Protein AF-0000000065853871 (afdb_homodimer)

Nearest PDB structures (foldseek):
  6zpa-assembly1_A  TM=8.291E-01  e=4.989E-08  Cyanophage S-2L
  2par-assembly1_B  TM=6.987E-01  e=1.591E-05  Escherichia coli K-12
  2pau-assembly1_A  TM=6.782E-01  e=1.018E-04  Escherichia coli K-12
  2paq-assembly1_B  TM=5.834E-01  e=3.153E-05  Escherichia coli K-12
  2paq-assembly1_A  TM=6.052E-01  e=1.365E-04  Escherichia coli K-12

Foldseek 3Di:
DQPADPVLQVLQQVQWPPPPFDWQDTDGNQNLLQQLLVQLLVLLCLLPVDDPVDPVSVVLSVLLNVCSNCVCSLCSVVGHDDPVCCVVCCVPDVVCVSSVVNSPCPNVPRDDPDSVVSSVLSSLLSLLLRLLVIGDDDVSVVVSVVSVVVSVVCCVPPNVSSVVSSVVSSCQSNVPVPPDPPPVVVPCDPPVVD/DLPADPVLQVLQQVQWPPPPFDWQDTDGNQNLLQQLLVQLLVLLCLLPVDDPVDPVSVVLSVLLNVCSNLVCSLCSVVGHDDPVVCVVCCVPCVVCVSSVVNSPCPNVPRDPPPSVVSSVLSSLLSLLLRLLVIGDDDVSVVVSVVSVVVSVVCCVPPNVSSVVSSVVSSCQSNVPVPPDPPPCVVDPPDDPVD

Solvent-accessible surface area (backbone atoms only — not comparable to full-atom values): 20911 Å² total; per-residue (Å²): 120,69,78,62,48,72,54,53,56,57,41,24,62,67,34,52,49,60,86,87,42,51,46,80,59,87,43,25,48,24,33,49,22,32,51,19,20,55,44,20,44,51,47,49,29,62,66,69,68,45,46,88,85,37,68,73,41,40,53,52,41,9,52,38,27,48,48,25,57,46,69,60,53,33,31,56,79,70,41,68,71,50,67,65,56,45,54,66,55,58,51,50,66,60,58,53,36,43,38,44,59,53,31,31,67,54,66,76,62,40,66,82,50,72,55,48,51,40,37,50,52,19,44,48,52,45,52,44,49,48,34,70,76,29,37,42,62,68,66,20,49,52,50,37,51,52,48,52,50,50,47,52,49,43,26,68,74,75,33,55,92,45,38,66,47,52,51,51,51,47,50,58,60,66,38,82,76,56,71,64,80,50,73,70,72,62,59,84,61,62,69,73,77,99,121,71,79,63,48,74,56,54,57,56,41,23,61,66,36,54,48,60,85,88,44,51,47,80,61,88,42,27,47,23,34,49,20,34,51,20,21,54,44,20,45,51,46,49,28,63,66,70,68,46,46,87,86,36,69,72,40,40,52,50,42,8,53,39,27,48,48,26,56,45,70,61,53,31,30,56,78,69,41,68,71,50,67,66,57,47,57,66,56,61,39,55,63,61,51,44,39,43,38,44,60,54,30,31,68,52,65,75,63,39,66,82,47,72,55,48,52,40,37,50,53,19,44,47,51,45,53,43,49,48,34,70,74,29,38,41,64,68,66,21,49,51,49,38,52,53,48,50,51,50,48,51,49,44,26,68,74,75,35,57,90,47,37,67,47,51,52,52,52,46,50,57,62,65,36,82,78,56,73,66,83,50,72,69,71,66,58,81,68,70,64,66,91,102

Structure (mmCIF, N/CA/C/O backbone):
data_AF-0000000065853871-model_v1
#
loop_
_entity.id
_entity.type
_entity.pdbx_description
1 polymer 'dATP triphosphohydrolase'
#
loop_
_atom_site.group_PDB
_atom_site.id
_atom_site.type_symbol
_atom_site.label_atom_id
_atom_site.label_alt_id
_atom_site.label_comp_id
_atom_site.label_asym_id
_atom_site.label_entity_id
_atom_site.label_seq_id
_atom_site.pdbx_PDB_ins_code
_atom_site.Cartn_x
_atom_site.Cartn_y
_atom_site.Cartn_z
_atom_site.occupancy
_atom_site.B_iso_or_equiv
_atom_site.auth_seq_id
_atom_site.auth_comp_id
_atom_site.auth_asym_id
_atom_site.auth_atom_id
_atom_site.pdbx_PDB_model_num
ATOM 1 N N . MET A 1 1 ? 14.906 -11.398 12.242 1 33.56 1 MET A N 1
ATOM 2 C CA . MET A 1 1 ? 13.984 -12.117 11.375 1 33.56 1 MET A CA 1
ATOM 3 C C . MET A 1 1 ? 12.57 -11.57 11.516 1 33.56 1 MET A C 1
ATOM 5 O O . MET A 1 1 ? 12.125 -11.258 12.617 1 33.56 1 MET A O 1
ATOM 9 N N . MET A 1 2 ? 12.07 -11.039 10.508 1 45.94 2 MET A N 1
ATOM 10 C CA . MET A 1 2 ? 10.719 -10.492 10.625 1 45.94 2 MET A CA 1
ATOM 11 C C . MET A 1 2 ? 9.75 -11.531 11.18 1 45.94 2 MET A C 1
ATOM 13 O O . MET A 1 2 ? 9.695 -12.656 10.68 1 45.94 2 MET A O 1
ATOM 17 N N . THR A 1 3 ? 9.406 -11.391 12.414 1 58.16 3 THR A N 1
ATOM 18 C CA . THR A 1 3 ? 8.57 -12.32 13.164 1 58.16 3 THR A CA 1
ATOM 19 C C . THR A 1 3 ? 7.191 -12.453 12.523 1 58.16 3 THR A C 1
ATOM 21 O O . THR A 1 3 ? 6.504 -13.461 12.703 1 58.16 3 THR A O 1
ATOM 24 N N . MET A 1 4 ? 6.953 -11.555 11.625 1 72.31 4 MET A N 1
ATOM 25 C CA . MET A 1 4 ? 5.613 -11.641 11.055 1 72.31 4 MET A CA 1
ATOM 26 C C . MET A 1 4 ? 5.617 -12.492 9.789 1 72.31 4 MET A C 1
ATOM 28 O O . MET A 1 4 ? 6.461 -12.305 8.906 1 72.31 4 MET A O 1
ATOM 32 N N . THR A 1 5 ? 4.766 -13.461 9.797 1 80.06 5 THR A N 1
ATOM 33 C CA . THR A 1 5 ? 4.625 -14.281 8.602 1 80.06 5 THR A CA 1
ATOM 34 C C . THR A 1 5 ? 3.912 -13.516 7.492 1 80.06 5 THR A C 1
ATOM 36 O O . THR A 1 5 ? 3.242 -12.516 7.758 1 80.06 5 THR A O 1
ATOM 39 N N . PRO A 1 6 ? 4.113 -13.953 6.262 1 86.75 6 PRO A N 1
ATOM 40 C CA . PRO A 1 6 ? 3.371 -13.328 5.1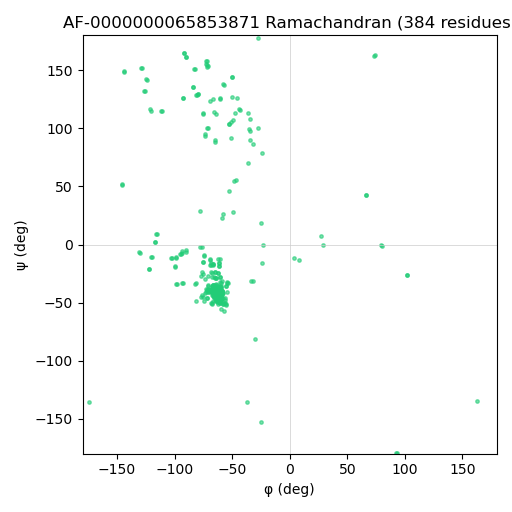64 1 86.75 6 PRO A CA 1
ATOM 41 C C . PRO A 1 6 ? 1.862 -13.336 5.395 1 86.75 6 PRO A C 1
ATOM 43 O O . PRO A 1 6 ? 1.181 -12.359 5.059 1 86.75 6 PRO A O 1
ATOM 46 N N . ARG A 1 7 ? 1.39 -14.289 6.023 1 84.31 7 ARG A N 1
ATOM 47 C CA . ARG A 1 7 ? -0.044 -14.359 6.281 1 84.31 7 ARG A CA 1
ATOM 48 C C . ARG A 1 7 ? -0.467 -13.312 7.309 1 84.31 7 ARG A C 1
ATOM 50 O O . ARG A 1 7 ? -1.535 -12.711 7.184 1 84.31 7 ARG A O 1
ATOM 57 N N . ASP A 1 8 ? 0.344 -13.172 8.281 1 83.56 8 ASP A N 1
ATOM 58 C CA . ASP A 1 8 ? 0.065 -12.125 9.258 1 83.56 8 ASP A CA 1
ATOM 59 C C . ASP A 1 8 ? 0.01 -10.758 8.594 1 83.56 8 ASP A C 1
ATOM 61 O O . ASP A 1 8 ? -0.889 -9.961 8.867 1 83.56 8 ASP A O 1
ATOM 65 N N . LEU A 1 9 ? 0.886 -10.555 7.699 1 86.25 9 LEU A N 1
ATOM 66 C CA . LEU A 1 9 ? 0.986 -9.266 7.035 1 86.25 9 LEU A CA 1
ATOM 67 C C . LEU A 1 9 ? -0.244 -9 6.176 1 86.25 9 LEU A C 1
ATOM 69 O O . LEU A 1 9 ? -0.726 -7.863 6.105 1 86.25 9 LEU A O 1
ATOM 73 N N . MET A 1 10 ? -0.749 -10.062 5.602 1 91.31 10 MET A N 1
ATOM 74 C CA . MET A 1 10 ? -1.898 -9.891 4.719 1 91.31 10 MET A CA 1
ATOM 75 C C . MET A 1 10 ? -3.129 -9.445 5.5 1 91.31 10 MET A C 1
ATOM 77 O O . MET A 1 10 ? -4.07 -8.898 4.93 1 91.31 10 MET A O 1
ATOM 81 N N . ARG A 1 11 ? -3.107 -9.617 6.793 1 88.81 11 ARG A N 1
ATOM 82 C CA . ARG A 1 11 ? -4.238 -9.219 7.625 1 88.81 11 ARG A CA 1
ATOM 83 C C . ARG A 1 11 ? -4.387 -7.703 7.664 1 88.81 11 ARG A C 1
ATOM 85 O O . ARG A 1 11 ? -5.438 -7.188 8.039 1 88.81 11 ARG A O 1
ATOM 92 N N . ALA A 1 12 ? -3.342 -6.984 7.293 1 91.25 12 ALA A N 1
ATOM 93 C CA . ALA A 1 12 ? -3.402 -5.527 7.258 1 91.25 12 ALA A CA 1
ATOM 94 C C . ALA A 1 12 ? -4.461 -5.047 6.27 1 91.25 12 ALA A C 1
ATOM 96 O O . ALA A 1 12 ? -4.914 -3.902 6.344 1 91.25 12 ALA A O 1
ATOM 97 N N . GLN A 1 13 ? -4.848 -5.938 5.363 1 93.56 13 GLN A N 1
ATOM 98 C CA . GLN A 1 13 ? -5.883 -5.602 4.395 1 93.56 13 GLN A CA 1
ATOM 99 C C . GLN A 1 13 ? -7.266 -5.598 5.043 1 93.56 13 GLN A C 1
ATOM 101 O O . GLN A 1 13 ? -8.227 -5.074 4.473 1 93.56 13 GLN A O 1
ATOM 106 N N . TYR A 1 14 ? -7.309 -6.09 6.305 1 90.88 14 TYR A N 1
ATOM 107 C CA . TYR A 1 14 ? -8.609 -6.266 6.938 1 90.88 14 TYR A CA 1
ATOM 108 C C . TYR A 1 14 ? -8.711 -5.438 8.211 1 90.88 14 TYR A C 1
ATOM 110 O O . TYR A 1 14 ? -9.789 -5.312 8.797 1 90.88 14 TYR A O 1
ATOM 118 N N . VAL A 1 15 ? -7.617 -4.918 8.625 1 90.69 15 VAL A N 1
ATOM 119 C CA . VAL A 1 15 ? -7.66 -4.082 9.82 1 90.69 15 VAL A CA 1
ATOM 120 C C . VAL A 1 15 ? -8.266 -2.721 9.477 1 90.69 15 VAL A C 1
ATOM 122 O O . VAL A 1 15 ? -7.648 -1.924 8.766 1 90.69 15 VAL A O 1
ATOM 125 N N . THR A 1 16 ? -9.438 -2.465 10.031 1 91.62 16 THR A N 1
ATOM 126 C CA . THR A 1 16 ? -10.18 -1.247 9.719 1 91.62 16 THR A CA 1
ATOM 127 C C . THR A 1 16 ? -9.703 -0.086 10.586 1 91.62 16 THR A C 1
ATOM 129 O O . THR A 1 16 ? -9.523 -0.244 11.797 1 91.62 16 THR A O 1
ATOM 132 N N . ARG A 1 17 ? -9.531 1.021 9.969 1 91.94 17 ARG A N 1
ATOM 133 C CA . ARG A 1 17 ? -9.172 2.252 10.664 1 91.94 17 ARG A CA 1
ATOM 134 C C . ARG A 1 17 ? -10.414 3.049 11.047 1 91.94 17 ARG A C 1
ATOM 136 O O . ARG A 1 17 ? -11.508 2.766 10.562 1 91.94 17 ARG A O 1
ATOM 143 N N . TRP A 1 18 ? -10.25 3.994 11.93 1 90.44 18 TRP A N 1
ATOM 144 C CA . TRP A 1 18 ? -11.289 4.949 12.305 1 90.44 18 TRP A CA 1
ATOM 145 C C . TRP A 1 18 ? -12.445 4.254 13.008 1 90.44 18 TRP A C 1
ATOM 147 O O . TRP A 1 18 ? -13.609 4.492 12.695 1 90.44 18 TRP A O 1
ATOM 157 N N . GLN A 1 19 ? -12.227 3.371 13.875 1 84.12 19 GLN A N 1
ATOM 158 C CA . GLN A 1 19 ? -13.242 2.543 14.516 1 84.12 19 GLN A CA 1
ATOM 159 C C . GLN A 1 19 ? -14.227 3.396 15.305 1 84.12 19 GLN A C 1
ATOM 161 O O . GLN A 1 19 ? -15.391 3.02 15.469 1 84.12 19 GLN A O 1
ATOM 166 N N . ILE A 1 20 ? -13.797 4.594 15.734 1 84.5 20 ILE A N 1
ATOM 167 C CA . ILE A 1 20 ? -14.688 5.375 16.594 1 84.5 20 ILE A CA 1
ATOM 168 C C . ILE A 1 20 ? -15.062 6.68 15.883 1 84.5 20 ILE A C 1
ATOM 170 O O . ILE A 1 20 ? -15.594 7.598 16.516 1 84.5 20 ILE A O 1
ATOM 174 N N . VAL A 1 21 ? -14.633 6.883 14.742 1 90.88 21 VAL A N 1
ATOM 175 C CA . VAL A 1 21 ? -14.969 8.062 13.945 1 90.88 21 VAL A CA 1
ATOM 176 C C . VAL A 1 21 ? -15.828 7.648 12.758 1 90.88 21 VAL A C 1
ATOM 178 O O . VAL A 1 21 ? -15.383 6.891 11.891 1 90.88 21 VAL A O 1
ATOM 181 N N . PRO A 1 22 ? -17.047 8.102 12.727 1 92.5 22 PRO A N 1
ATOM 182 C CA . PRO A 1 22 ? -17.922 7.711 11.617 1 92.5 22 PRO A CA 1
ATOM 183 C C . PRO A 1 22 ? -17.391 8.156 10.258 1 92.5 22 PRO A C 1
ATOM 185 O O . PRO A 1 22 ? -17.062 9.336 10.078 1 92.5 22 PRO A O 1
ATOM 188 N N . THR A 1 23 ? -17.25 7.227 9.344 1 94.5 23 THR A N 1
ATOM 189 C CA . THR A 1 23 ? -16.859 7.5 7.965 1 94.5 23 THR A CA 1
ATOM 190 C C . THR A 1 23 ? -17.828 6.859 6.984 1 94.5 23 THR A C 1
ATOM 192 O O . THR A 1 23 ? -18.516 5.887 7.32 1 94.5 23 THR A O 1
ATOM 195 N N . THR A 1 24 ? -17.969 7.402 5.875 1 94.75 24 THR A N 1
ATOM 196 C CA . THR A 1 24 ? -18.906 6.902 4.871 1 94.75 24 THR A CA 1
ATOM 197 C C . THR A 1 24 ? -18.359 5.648 4.195 1 94.75 24 THR A C 1
ATOM 199 O O . THR A 1 24 ? -19.094 4.926 3.52 1 94.75 24 THR A O 1
ATOM 202 N N . ARG A 1 25 ? -17.047 5.391 4.367 1 92.31 25 ARG A N 1
ATOM 203 C CA . ARG A 1 25 ? -16.375 4.203 3.857 1 92.31 25 ARG A CA 1
ATOM 204 C C . ARG A 1 25 ? -15.305 3.721 4.836 1 92.31 25 ARG A C 1
ATOM 206 O O . ARG A 1 25 ? -14.711 4.52 5.562 1 92.31 25 ARG A O 1
ATOM 213 N N . SER A 1 26 ? -15.141 2.441 4.785 1 91.31 26 SER A N 1
ATOM 214 C CA . SER A 1 26 ? -14.078 1.896 5.625 1 91.31 26 SER A CA 1
ATOM 215 C C . SER A 1 26 ? -12.719 2.014 4.941 1 91.31 26 SER A C 1
ATOM 217 O O . SER A 1 26 ? -12.633 2.029 3.713 1 91.31 26 SER A O 1
ATOM 219 N N . GLN A 1 27 ? -11.719 2.129 5.719 1 95.06 27 GLN A N 1
ATOM 220 C CA . GLN A 1 27 ? -10.336 2.119 5.254 1 95.06 27 GLN A CA 1
ATOM 221 C C . GLN A 1 27 ? -9.516 1.065 5.996 1 95.06 27 GLN A C 1
ATOM 223 O O . GLN A 1 27 ? -9.578 0.971 7.223 1 95.06 27 GLN A O 1
ATOM 228 N N . SER A 1 28 ? -8.781 0.303 5.211 1 95.38 28 SER A N 1
ATOM 229 C CA . SER A 1 28 ? -7.898 -0.672 5.844 1 95.38 28 SER A CA 1
ATOM 230 C C . SER A 1 28 ? -6.52 -0.079 6.109 1 95.38 28 SER A C 1
ATOM 232 O O . SER A 1 28 ? -6.133 0.916 5.492 1 95.38 28 SER A O 1
ATOM 234 N N . VAL A 1 29 ? -5.766 -0.735 7.016 1 94.31 29 VAL A N 1
ATOM 235 C CA . VAL A 1 29 ? -4.391 -0.344 7.305 1 94.31 29 VAL A CA 1
ATOM 236 C C . VAL A 1 29 ? -3.547 -0.446 6.035 1 94.31 29 VAL A C 1
ATOM 238 O O . VAL A 1 29 ? -2.689 0.403 5.785 1 94.31 29 VAL A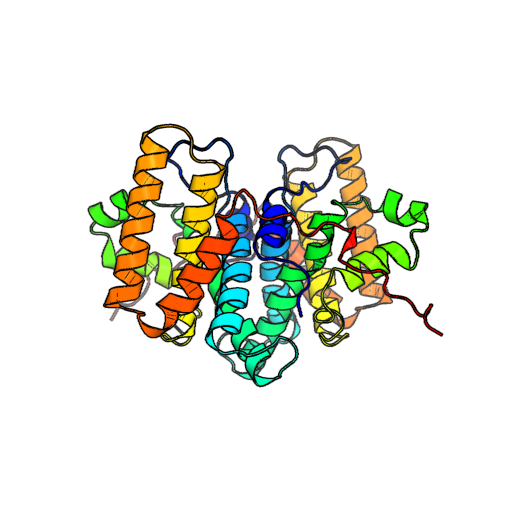 O 1
ATOM 241 N N . ALA A 1 30 ? -3.801 -1.423 5.234 1 96.38 30 ALA A N 1
ATOM 242 C CA . ALA A 1 30 ? -3.07 -1.593 3.979 1 96.38 30 ALA A CA 1
ATOM 243 C C . ALA A 1 30 ? -3.309 -0.413 3.041 1 96.38 30 ALA A C 1
ATOM 245 O O . ALA A 1 30 ? -2.359 0.154 2.494 1 96.38 30 ALA A O 1
ATOM 246 N N . GLN A 1 31 ? -4.559 -0.074 2.879 1 96.56 31 GLN A N 1
ATOM 247 C CA . GLN A 1 31 ? -4.934 1.05 2.027 1 96.56 31 GLN A CA 1
ATOM 248 C C . GLN A 1 31 ? -4.301 2.348 2.52 1 96.56 31 GLN A C 1
ATOM 250 O O . GLN A 1 31 ? -3.732 3.105 1.731 1 96.56 31 GLN A O 1
ATOM 255 N N . HIS A 1 32 ? -4.348 2.553 3.758 1 96.5 32 HIS A N 1
ATOM 256 C CA . HIS A 1 32 ? -3.756 3.725 4.395 1 96.5 32 HIS A CA 1
ATOM 257 C C . HIS A 1 32 ? -2.246 3.768 4.172 1 96.5 32 HIS A C 1
ATOM 259 O O . HIS A 1 32 ? -1.7 4.805 3.793 1 96.5 32 HIS A O 1
ATOM 265 N N . SER A 1 33 ? -1.643 2.658 4.414 1 96.25 33 SER A N 1
ATOM 266 C CA . SER A 1 33 ? -0.188 2.59 4.312 1 96.25 33 SER A CA 1
ATOM 267 C C . SER A 1 33 ? 0.276 2.812 2.875 1 96.25 33 SER A C 1
ATOM 269 O O . SER A 1 33 ? 1.336 3.398 2.645 1 96.25 33 SER A O 1
ATOM 271 N N . TRP A 1 34 ? -0.466 2.352 1.895 1 97.81 34 TRP A N 1
ATOM 272 C CA . TRP A 1 34 ? -0.163 2.641 0.497 1 97.81 34 TRP A CA 1
ATOM 273 C C . TRP A 1 34 ? -0.204 4.141 0.23 1 97.81 34 TRP A C 1
ATOM 275 O O . TRP A 1 34 ? 0.726 4.699 -0.358 1 97.81 34 TRP A O 1
ATOM 285 N N . ALA A 1 35 ? -1.265 4.734 0.649 1 97.75 35 ALA A N 1
ATOM 286 C CA . ALA A 1 35 ? -1.456 6.164 0.422 1 97.75 35 ALA A CA 1
ATOM 287 C C . ALA A 1 35 ? -0.355 6.98 1.094 1 97.75 35 ALA A C 1
ATOM 289 O O . ALA A 1 35 ? 0.178 7.922 0.502 1 97.75 35 ALA A O 1
ATOM 290 N N . VAL A 1 36 ? -0.01 6.535 2.301 1 97.44 36 VAL A N 1
ATOM 291 C CA . VAL A 1 36 ? 1.055 7.219 3.029 1 97.44 36 VAL A CA 1
ATOM 292 C C . VAL A 1 36 ? 2.367 7.102 2.256 1 97.44 36 VAL A C 1
ATOM 294 O O . VAL A 1 36 ? 3.117 8.07 2.145 1 97.44 36 VAL A O 1
ATOM 297 N N . ALA A 1 37 ? 2.625 5.938 1.731 1 96.5 37 ALA A N 1
ATOM 298 C CA . ALA A 1 37 ? 3.85 5.734 0.96 1 96.5 37 ALA A CA 1
ATOM 299 C C . ALA A 1 37 ? 3.895 6.66 -0.251 1 96.5 37 ALA A C 1
ATOM 301 O O . ALA A 1 37 ? 4.914 7.305 -0.51 1 96.5 37 ALA A O 1
ATOM 302 N N . MET A 1 38 ? 2.826 6.797 -0.933 1 95 38 MET A N 1
ATOM 303 C CA . MET A 1 38 ? 2.748 7.629 -2.131 1 95 38 MET A CA 1
ATOM 304 C C . MET A 1 38 ? 2.924 9.102 -1.779 1 95 38 MET A C 1
ATOM 306 O O . MET A 1 38 ? 3.684 9.812 -2.438 1 95 38 MET A O 1
ATOM 310 N N . LEU A 1 39 ? 2.283 9.508 -0.767 1 96.94 39 LEU A N 1
ATOM 311 C CA . LEU A 1 39 ? 2.369 10.906 -0.354 1 96.94 39 LEU A CA 1
ATOM 312 C C . LEU A 1 39 ? 3.762 11.234 0.178 1 96.94 39 LEU A C 1
ATOM 314 O O . LEU A 1 39 ? 4.289 12.32 -0.071 1 96.94 39 LEU A O 1
ATOM 318 N N . ALA A 1 40 ? 4.32 10.289 0.917 1 96.5 40 ALA A N 1
ATOM 319 C CA . ALA A 1 40 ? 5.648 10.508 1.48 1 96.5 40 ALA A CA 1
ATOM 320 C C . ALA A 1 40 ? 6.691 10.664 0.378 1 96.5 40 ALA A C 1
ATOM 322 O O . ALA A 1 40 ? 7.559 11.539 0.451 1 96.5 40 ALA A O 1
ATOM 323 N N . MET A 1 41 ? 6.613 9.844 -0.587 1 94.75 41 MET A N 1
ATOM 324 C CA . MET A 1 41 ? 7.555 9.945 -1.696 1 94.75 41 MET A CA 1
ATOM 325 C C . MET A 1 41 ? 7.391 11.273 -2.426 1 94.75 41 MET A C 1
ATOM 327 O O . MET A 1 41 ? 8.383 11.922 -2.777 1 94.75 41 MET A O 1
ATOM 331 N N . ASN A 1 42 ? 6.176 11.664 -2.629 1 94 42 ASN A N 1
ATOM 332 C CA . ASN A 1 42 ? 5.918 12.961 -3.246 1 94 42 ASN A CA 1
ATOM 333 C C . ASN A 1 42 ? 6.473 14.102 -2.402 1 94 42 ASN A C 1
ATOM 335 O O . ASN A 1 42 ? 7.125 15.008 -2.926 1 94 42 ASN A O 1
ATOM 339 N N . LEU A 1 43 ? 6.223 14.039 -1.139 1 96.5 43 LEU A N 1
ATOM 340 C CA . LEU A 1 43 ? 6.68 15.062 -0.204 1 96.5 43 LEU A CA 1
ATOM 341 C C . LEU A 1 43 ? 8.203 15.164 -0.214 1 96.5 43 LEU A C 1
ATOM 343 O O . LEU A 1 43 ? 8.75 16.266 -0.195 1 96.5 43 LEU A O 1
ATOM 347 N N . TRP A 1 44 ? 8.836 14.031 -0.25 1 94.94 44 TRP A N 1
ATOM 348 C CA . TRP A 1 44 ? 10.289 14 -0.272 1 94.94 44 TRP A CA 1
ATOM 349 C C . TRP A 1 44 ? 10.828 14.742 -1.492 1 94.94 44 TRP A C 1
ATOM 351 O O . TRP A 1 44 ? 11.75 15.555 -1.377 1 94.94 44 TRP A O 1
ATOM 361 N N . CYS A 1 45 ? 10.258 14.508 -2.613 1 92.94 45 CYS A N 1
ATOM 362 C CA . CYS A 1 45 ? 10.695 15.148 -3.85 1 92.94 45 CYS A CA 1
ATOM 363 C C . CYS A 1 45 ? 10.461 16.656 -3.795 1 92.94 45 CYS A C 1
ATOM 365 O O . CYS A 1 45 ? 11.305 17.438 -4.246 1 92.94 45 CYS A O 1
ATOM 367 N N . ARG A 1 46 ? 9.391 17.047 -3.23 1 92.75 46 ARG A N 1
ATOM 368 C CA . ARG A 1 46 ? 9.086 18.469 -3.088 1 92.75 46 ARG A CA 1
ATOM 369 C C . ARG A 1 46 ? 10.102 19.156 -2.188 1 92.75 46 ARG A C 1
ATOM 371 O O . ARG A 1 46 ? 10.531 20.266 -2.469 1 92.75 46 ARG A O 1
ATOM 378 N N . ARG A 1 47 ? 10.398 18.5 -1.16 1 94.5 47 ARG A N 1
ATOM 379 C CA . ARG A 1 47 ? 11.273 19.094 -0.154 1 94.5 47 ARG A CA 1
ATOM 380 C C . ARG A 1 47 ? 12.711 19.172 -0.657 1 94.5 47 ARG A C 1
ATOM 382 O O . ARG A 1 47 ? 13.414 20.156 -0.408 1 94.5 47 ARG A O 1
ATOM 389 N N . THR A 1 48 ? 13.172 18.188 -1.353 1 93.94 48 THR A N 1
ATOM 390 C CA . THR A 1 48 ? 14.586 18.062 -1.676 1 93.94 48 THR A CA 1
ATOM 391 C C . THR A 1 48 ? 14.859 18.547 -3.1 1 93.94 48 THR A C 1
ATOM 393 O O . THR A 1 48 ? 16 18.828 -3.459 1 93.94 48 THR A O 1
ATOM 396 N N . GLY A 1 49 ? 13.836 18.594 -3.846 1 92.25 49 GLY A N 1
ATOM 397 C CA . GLY A 1 49 ? 14.016 18.906 -5.254 1 92.25 49 GLY A CA 1
ATOM 398 C C . GLY A 1 49 ? 14.492 17.734 -6.074 1 92.25 49 GLY A C 1
ATOM 399 O O . GLY A 1 49 ? 14.641 17.828 -7.293 1 92.25 49 GLY A O 1
ATOM 400 N N . GLY A 1 50 ? 14.68 16.594 -5.414 1 88.88 50 GLY A N 1
ATOM 401 C CA . GLY A 1 50 ? 15.094 15.391 -6.117 1 88.88 50 GLY A CA 1
ATOM 402 C C . GLY A 1 50 ? 13.992 14.805 -6.98 1 88.88 50 GLY A C 1
ATOM 403 O O . GLY A 1 50 ? 12.812 14.977 -6.695 1 88.88 50 GLY A O 1
ATOM 404 N N . GLN A 1 51 ? 14.461 14.102 -8.039 1 84.75 51 GLN A N 1
ATOM 405 C CA . GLN A 1 51 ? 13.508 13.508 -8.977 1 84.75 51 GLN A CA 1
ATOM 406 C C . GLN A 1 51 ? 13.742 12.008 -9.117 1 84.75 51 GLN A C 1
ATOM 408 O O . GLN A 1 51 ? 14.891 11.539 -9.07 1 84.75 51 GLN A O 1
ATOM 413 N N . PRO A 1 52 ? 12.523 11.312 -9.219 1 82.5 52 PRO A N 1
ATOM 414 C CA . PRO A 1 52 ? 12.719 9.898 -9.555 1 82.5 52 PRO A CA 1
ATOM 415 C C . PRO A 1 52 ? 13.648 9.703 -10.75 1 82.5 52 PRO A C 1
ATOM 417 O O . PRO A 1 52 ? 13.594 10.477 -11.711 1 82.5 52 PRO A O 1
ATOM 420 N N . GLY A 1 53 ? 14.414 8.695 -10.727 1 80.62 53 GLY A N 1
ATOM 421 C CA . GLY A 1 53 ? 15.391 8.469 -11.773 1 80.62 53 GLY A CA 1
ATOM 422 C C . GLY A 1 53 ? 16.797 8.844 -11.367 1 80.62 53 GLY A C 1
ATOM 423 O O . GLY A 1 53 ? 17.781 8.344 -11.938 1 80.62 53 GLY A O 1
ATOM 424 N N . GLU A 1 54 ? 16.875 9.781 -10.422 1 84.69 54 GLU A N 1
ATOM 425 C CA . GLU A 1 54 ? 18.172 10.109 -9.844 1 84.69 54 GLU A CA 1
ATOM 426 C C . GLU A 1 54 ? 18.594 9.086 -8.789 1 84.69 54 GLU A C 1
ATOM 428 O O . GLU A 1 54 ? 17.828 8.812 -7.852 1 84.69 54 GLU A O 1
ATOM 433 N N . ALA A 1 55 ? 19.812 8.609 -8.953 1 83.69 55 ALA A N 1
ATOM 434 C CA . ALA A 1 55 ? 20.266 7.473 -8.156 1 83.69 55 ALA A CA 1
ATOM 435 C C . ALA A 1 55 ? 20.109 7.754 -6.664 1 83.69 55 ALA A C 1
ATOM 437 O O . ALA A 1 55 ? 19.516 6.953 -5.934 1 83.69 55 ALA A O 1
ATOM 438 N N . ALA A 1 56 ? 20.625 8.891 -6.219 1 85.69 56 ALA A N 1
ATOM 439 C CA . ALA A 1 56 ? 20.562 9.227 -4.801 1 85.69 56 ALA A CA 1
ATOM 440 C C . ALA A 1 56 ? 19.109 9.375 -4.348 1 85.69 56 ALA A C 1
ATOM 442 O O . ALA A 1 56 ? 18.734 8.898 -3.273 1 85.69 56 ALA A O 1
ATOM 443 N N . THR A 1 57 ? 18.312 10.016 -5.113 1 88.06 57 THR A N 1
ATOM 444 C CA . THR A 1 57 ? 16.906 10.203 -4.797 1 88.06 57 THR A CA 1
ATOM 445 C C . THR A 1 57 ? 16.172 8.867 -4.766 1 88.06 57 THR A C 1
ATOM 447 O O . THR A 1 57 ? 15.359 8.625 -3.871 1 88.06 57 THR A O 1
ATOM 4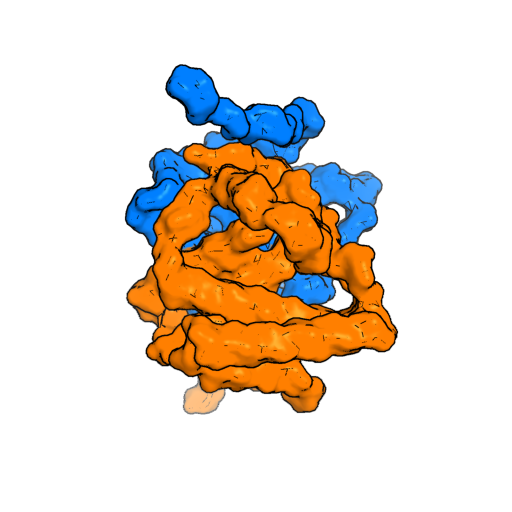50 N N . ASP A 1 58 ? 16.562 8.016 -5.648 1 86.44 58 ASP A N 1
ATOM 451 C CA . ASP A 1 58 ? 15.898 6.719 -5.723 1 86.44 58 ASP A CA 1
ATOM 452 C C . ASP A 1 58 ? 16.156 5.902 -4.457 1 86.44 58 ASP A C 1
ATOM 454 O O . ASP A 1 58 ? 15.273 5.184 -3.988 1 86.44 58 ASP A O 1
ATOM 458 N N . VAL A 1 59 ? 17.344 6.031 -3.996 1 89.56 59 VAL A N 1
ATOM 459 C CA . VAL A 1 59 ? 17.672 5.312 -2.771 1 89.56 59 VAL A CA 1
ATOM 460 C C . VAL A 1 59 ? 16.828 5.836 -1.614 1 89.56 59 VAL A C 1
ATOM 462 O O . VAL A 1 59 ? 16.281 5.055 -0.834 1 89.56 59 VAL A O 1
ATOM 465 N N . GLU A 1 60 ? 16.672 7.148 -1.555 1 91.38 60 GLU A N 1
ATOM 466 C CA . GLU A 1 60 ? 15.891 7.75 -0.478 1 91.38 60 GLU A CA 1
ATOM 467 C C . GLU A 1 60 ? 14.406 7.422 -0.628 1 91.38 60 GLU A C 1
ATOM 469 O O . GLU A 1 60 ? 13.727 7.129 0.358 1 91.38 60 GLU A O 1
ATOM 474 N N . LEU A 1 61 ? 13.945 7.438 -1.833 1 92.94 61 LEU A N 1
ATOM 475 C CA . LEU A 1 61 ? 12.547 7.094 -2.082 1 92.94 61 LEU A CA 1
ATOM 476 C C . LEU A 1 61 ? 12.273 5.645 -1.698 1 92.94 61 LEU A C 1
ATOM 478 O O . LEU A 1 61 ? 11.195 5.328 -1.18 1 92.94 61 LEU A O 1
ATOM 482 N N . GLY A 1 62 ? 13.211 4.785 -1.971 1 92.19 62 GLY A N 1
ATOM 483 C CA . GLY A 1 62 ? 13.078 3.396 -1.555 1 92.19 62 GLY A CA 1
ATOM 484 C C . GLY A 1 62 ? 12.945 3.234 -0.053 1 92.19 62 GLY A C 1
ATOM 485 O O . GLY A 1 62 ? 12.086 2.492 0.422 1 92.19 62 GLY A O 1
ATOM 486 N N . LYS A 1 63 ? 13.781 3.949 0.646 1 90.88 63 LYS A N 1
ATOM 487 C CA . LYS A 1 63 ? 13.719 3.904 2.104 1 90.88 63 LYS A CA 1
ATOM 488 C C . LYS A 1 63 ? 12.375 4.414 2.611 1 90.88 63 LYS A C 1
ATOM 490 O O . LYS A 1 63 ? 11.789 3.83 3.527 1 90.88 63 LYS A O 1
ATOM 495 N N . ILE A 1 64 ? 11.891 5.441 2.039 1 93.44 64 ILE A N 1
ATOM 496 C CA . ILE A 1 64 ? 10.617 6.055 2.41 1 93.44 64 ILE A CA 1
ATOM 497 C C . ILE A 1 64 ? 9.477 5.078 2.145 1 93.44 64 ILE A C 1
ATOM 499 O O . ILE A 1 64 ? 8.609 4.883 2.994 1 93.44 64 ILE A O 1
ATOM 503 N N . ALA A 1 65 ? 9.539 4.453 1.006 1 93.75 65 ALA A N 1
ATOM 504 C CA . ALA A 1 65 ? 8.492 3.5 0.635 1 93.75 65 ALA A CA 1
ATOM 505 C C . ALA A 1 65 ? 8.43 2.344 1.629 1 93.75 65 ALA A C 1
ATOM 507 O O . ALA A 1 65 ? 7.352 2.006 2.127 1 93.75 65 ALA A O 1
ATOM 508 N N . VAL A 1 66 ? 9.57 1.815 1.943 1 92.62 66 VAL A N 1
ATOM 509 C CA . VAL A 1 66 ? 9.617 0.661 2.834 1 92.62 66 VAL A CA 1
ATOM 510 C C . VAL A 1 66 ? 9.125 1.059 4.223 1 92.62 66 VAL A C 1
ATOM 512 O O . VAL A 1 66 ? 8.289 0.371 4.812 1 92.62 66 VAL A O 1
ATOM 515 N N . MET A 1 67 ? 9.555 2.158 4.688 1 90.12 67 MET A N 1
ATOM 516 C CA . MET A 1 67 ? 9.125 2.607 6.012 1 90.12 67 MET A CA 1
ATOM 517 C C . MET A 1 67 ? 7.625 2.865 6.043 1 90.12 67 MET A C 1
ATOM 519 O O . MET A 1 67 ? 6.941 2.463 6.988 1 90.12 67 MET A O 1
ATOM 523 N N . ALA A 1 68 ? 7.16 3.555 5.051 1 94 68 ALA A N 1
ATOM 524 C CA . ALA A 1 68 ? 5.742 3.9 5.004 1 94 68 ALA A CA 1
ATOM 525 C C . ALA A 1 68 ? 4.875 2.646 4.93 1 94 68 ALA A C 1
ATOM 527 O O . ALA A 1 68 ? 3.826 2.57 5.57 1 94 68 ALA A O 1
ATOM 528 N N . LEU A 1 69 ? 5.293 1.661 4.203 1 93.69 69 LEU A N 1
ATOM 529 C CA . LEU A 1 69 ? 4.539 0.423 4.035 1 93.69 69 LEU A CA 1
ATOM 530 C C . LEU A 1 69 ? 4.438 -0.336 5.355 1 93.69 69 LEU A C 1
ATOM 532 O O . LEU A 1 69 ? 3.426 -0.986 5.625 1 93.69 69 LEU A O 1
ATOM 536 N N . TRP A 1 70 ? 5.398 -0.154 6.188 1 89.44 70 TRP A N 1
ATOM 537 C CA . TRP A 1 70 ? 5.488 -0.975 7.391 1 89.44 70 TRP A CA 1
ATOM 538 C C . TRP A 1 70 ? 5.012 -0.203 8.617 1 89.44 70 TRP A C 1
ATOM 540 O O . TRP A 1 70 ? 4.836 -0.779 9.695 1 89.44 70 TRP A O 1
ATOM 550 N N . HIS A 1 71 ? 4.816 1.044 8.531 1 87.81 71 HIS A N 1
ATOM 551 C CA . HIS A 1 71 ? 4.738 1.899 9.711 1 87.81 71 HIS A CA 1
ATOM 552 C C . HIS A 1 71 ? 3.586 1.481 10.617 1 87.81 71 HIS A C 1
ATOM 554 O O . HIS A 1 71 ? 3.686 1.588 11.844 1 87.81 71 HIS A O 1
ATOM 560 N N . ASP A 1 72 ? 2.619 0.939 10.117 1 86.81 72 ASP A N 1
ATOM 561 C CA . ASP A 1 72 ? 1.482 0.521 10.938 1 86.81 72 ASP A CA 1
ATOM 562 C C . ASP A 1 72 ? 1.33 -0.999 10.922 1 86.81 72 ASP A C 1
ATOM 564 O O . ASP A 1 72 ? 0.324 -1.529 11.398 1 86.81 72 ASP A O 1
ATOM 568 N N . ALA A 1 73 ? 2.234 -1.776 10.391 1 82.56 73 ALA A N 1
ATOM 569 C CA . ALA A 1 73 ? 2.156 -3.229 10.258 1 82.56 73 ALA A CA 1
ATOM 570 C C . ALA A 1 73 ? 1.902 -3.889 11.609 1 82.56 73 ALA A C 1
ATOM 572 O O . ALA A 1 73 ? 1.138 -4.852 11.703 1 82.56 73 ALA A O 1
ATOM 573 N N . PRO A 1 74 ? 2.455 -3.387 12.719 1 78.12 74 PRO A N 1
ATOM 574 C CA . PRO A 1 74 ? 2.197 -4.02 14.008 1 78.12 74 PRO A CA 1
ATOM 575 C C . PRO A 1 74 ? 0.718 -4.016 14.391 1 78.12 74 PRO A C 1
ATOM 577 O O . PRO A 1 74 ? 0.297 -4.781 15.258 1 78.12 74 PRO A O 1
ATOM 580 N N . GLU A 1 75 ? -0.037 -3.207 13.734 1 82.25 75 GLU A N 1
ATOM 581 C CA . GLU A 1 75 ? -1.462 -3.105 14.031 1 82.25 75 GLU A CA 1
ATOM 582 C C . GLU A 1 75 ? -2.203 -4.375 13.625 1 82.25 75 GLU A C 1
ATOM 584 O O . GLU A 1 75 ? -3.348 -4.59 14.031 1 82.25 75 GLU A O 1
ATOM 589 N N . VAL A 1 76 ? -1.607 -5.203 12.891 1 79.62 76 VAL A N 1
ATOM 590 C CA . VAL A 1 76 ? -2.225 -6.473 12.516 1 79.62 76 VAL A CA 1
ATOM 591 C C . VAL A 1 76 ? -2.428 -7.34 13.758 1 79.62 76 VAL A C 1
ATOM 593 O O . VAL A 1 76 ? -3.293 -8.219 13.773 1 79.62 76 VAL A O 1
ATOM 596 N N . PHE A 1 77 ? -1.623 -7.055 14.742 1 72.75 77 PHE A N 1
ATOM 597 C CA . PHE A 1 77 ? -1.721 -7.84 15.969 1 72.75 77 PHE A CA 1
ATOM 598 C C . PHE A 1 77 ? -2.557 -7.109 17.016 1 72.75 77 PHE A C 1
ATOM 600 O O . PHE A 1 77 ? -3.311 -7.738 17.766 1 72.75 77 PHE A O 1
ATOM 607 N N . THR A 1 78 ? -2.461 -5.727 17.016 1 70.75 78 THR A N 1
ATOM 608 C CA . THR A 1 78 ? -3.086 -4.953 18.078 1 70.75 78 THR A CA 1
ATOM 609 C C . THR A 1 78 ? -4.43 -4.391 17.625 1 70.75 78 THR A C 1
ATOM 611 O O . THR A 1 78 ? -5.246 -3.975 18.453 1 70.75 78 THR A O 1
ATOM 614 N N . GLY A 1 79 ? -4.617 -4.504 16.391 1 74.06 79 GLY A N 1
ATOM 615 C CA . GLY A 1 79 ? -5.711 -3.691 15.883 1 74.06 79 GLY A CA 1
ATOM 616 C C . GLY A 1 79 ? -5.375 -2.213 15.812 1 74.06 79 GLY A C 1
ATOM 617 O O . GLY A 1 79 ? -4.336 -1.783 16.328 1 74.06 79 GLY A O 1
ATOM 618 N N . ASP A 1 80 ? -6.176 -1.49 15.055 1 74.31 80 ASP A N 1
ATOM 619 C CA . ASP A 1 80 ? -6 -0.042 15.008 1 74.31 80 ASP A CA 1
ATOM 620 C C . ASP A 1 80 ? -6.5 0.614 16.297 1 74.31 80 ASP A C 1
ATOM 622 O O . ASP A 1 80 ? -7.707 0.767 16.484 1 74.31 80 ASP A O 1
ATOM 626 N N . ILE A 1 81 ? -5.578 0.796 17.141 1 67.19 81 ILE A N 1
ATOM 627 C CA . ILE A 1 81 ? -5.945 1.451 18.391 1 67.19 81 ILE A CA 1
ATOM 628 C C . ILE A 1 81 ? -5.988 2.963 18.188 1 67.19 81 ILE A C 1
ATOM 630 O O . ILE A 1 81 ? -5.035 3.555 17.688 1 67.19 81 ILE A O 1
ATOM 634 N N . ASN A 1 82 ? -7.09 3.465 18.609 1 67.5 82 ASN A N 1
ATOM 635 C CA . ASN A 1 82 ? -7.289 4.895 18.391 1 67.5 82 ASN A CA 1
ATOM 636 C C . ASN A 1 82 ? -6.406 5.73 19.312 1 67.5 82 ASN A C 1
ATOM 638 O O . ASN A 1 82 ? -5.988 5.266 20.359 1 67.5 82 ASN A O 1
ATOM 642 N N . THR A 1 83 ? -6.16 6.91 18.844 1 60.44 83 THR A N 1
ATOM 643 C CA . THR A 1 83 ? -5.234 7.812 19.516 1 60.44 83 THR A CA 1
ATOM 644 C C . THR A 1 83 ? -5.656 8.047 20.953 1 60.44 83 THR A C 1
ATOM 646 O O . THR A 1 83 ? -4.836 7.949 21.875 1 60.44 83 THR A O 1
ATOM 649 N N . PRO A 1 84 ? -6.848 8.344 21.266 1 55.44 84 PRO A N 1
ATOM 650 C CA . PRO A 1 84 ? -7.242 8.57 22.656 1 55.44 84 PRO A CA 1
ATOM 651 C C . PRO A 1 84 ? -6.957 7.367 23.547 1 55.44 84 PRO A C 1
ATOM 653 O O . PRO A 1 84 ? -6.539 7.535 24.703 1 55.44 84 PRO A O 1
ATOM 656 N N . THR A 1 85 ? -7.312 6.211 23.078 1 60.41 85 THR A N 1
ATOM 657 C CA . THR A 1 85 ? -7.051 4.996 23.859 1 60.41 85 THR A CA 1
ATOM 658 C C . THR A 1 85 ? -5.551 4.809 24.078 1 60.41 85 THR A C 1
ATOM 660 O O . THR A 1 85 ? -5.121 4.402 25.156 1 60.41 85 THR A O 1
ATOM 663 N N . LYS A 1 86 ? -4.812 5.152 22.953 1 63.53 86 LYS A N 1
ATOM 664 C CA . LYS A 1 86 ? -3.361 5.055 23.094 1 63.53 86 LYS A CA 1
ATOM 665 C C . LYS A 1 86 ? -2.844 6.02 24.156 1 63.53 86 LYS A C 1
ATOM 667 O O . LYS A 1 86 ? -1.947 5.676 24.938 1 63.53 86 LYS A O 1
ATOM 672 N N . ILE A 1 87 ? -3.496 7.227 24.156 1 56.59 87 ILE A N 1
ATOM 673 C CA . ILE A 1 87 ? -3.115 8.25 25.125 1 56.59 87 ILE A CA 1
ATOM 674 C C . ILE A 1 87 ? -3.494 7.797 26.531 1 56.59 87 ILE A C 1
ATOM 676 O O . ILE A 1 87 ? -2.715 7.957 27.469 1 56.59 87 ILE A O 1
ATOM 680 N N . PHE A 1 88 ? -4.781 7.391 26.641 1 56.38 88 PHE A N 1
ATOM 681 C CA . PHE A 1 88 ? -5.285 6.934 27.922 1 56.38 88 PHE A CA 1
ATOM 682 C C . PHE A 1 88 ? -4.445 5.777 28.453 1 56.38 88 PHE A C 1
ATOM 684 O O . PHE A 1 88 ? -4.207 5.676 29.656 1 56.38 88 PHE A O 1
ATOM 691 N N . LEU A 1 89 ? -4.492 4.895 27.547 1 54.09 89 LEU A N 1
ATOM 692 C CA . LEU A 1 89 ? -3.678 3.771 28 1 54.09 89 LEU A CA 1
ATOM 693 C C . LEU A 1 89 ? -2.246 4.215 28.281 1 54.09 89 LEU A C 1
ATOM 695 O O . LEU A 1 89 ? -1.448 3.447 28.828 1 54.09 89 LEU A O 1
ATOM 699 N N . ASN A 1 90 ? -2.332 5.664 28.625 1 50.34 90 ASN A N 1
ATOM 700 C CA . ASN A 1 90 ? -0.982 6.113 28.953 1 50.34 90 ASN A CA 1
ATOM 701 C C . ASN A 1 90 ? 0.073 5.273 28.234 1 50.34 90 ASN A C 1
ATOM 703 O O . ASN A 1 90 ? 1.084 4.898 28.828 1 50.34 90 ASN A O 1
ATOM 707 N N . ALA A 1 91 ? -0.453 4.586 27.516 1 46.75 91 ALA A N 1
ATOM 708 C CA . ALA A 1 91 ? -0.003 3.371 26.844 1 46.75 91 ALA A CA 1
ATOM 709 C C . ALA A 1 91 ? 1.471 3.471 26.453 1 46.75 91 ALA A C 1
ATOM 711 O O . ALA A 1 91 ? 1.826 4.188 25.516 1 46.75 91 ALA A O 1
ATOM 712 N N . SER A 1 92 ? 2.244 3.438 27.328 1 43.28 92 SER A N 1
ATOM 713 C CA . SER A 1 92 ? 3.654 3.225 27.641 1 43.28 92 SER A CA 1
ATOM 714 C C . SER A 1 92 ? 4.324 2.354 26.578 1 43.28 92 SER A C 1
ATOM 716 O O . SER A 1 92 ? 3.66 1.84 25.688 1 43.28 92 SER A O 1
ATOM 718 N N . ASN A 1 93 ? 5.453 1.612 27.125 1 50.28 93 ASN A N 1
ATOM 719 C CA . ASN A 1 93 ? 6.562 0.759 26.719 1 50.28 93 ASN A CA 1
ATOM 720 C C . ASN A 1 93 ? 6.074 -0.491 25.984 1 50.28 93 ASN A C 1
ATOM 722 O O . ASN A 1 93 ? 6.652 -0.894 24.969 1 50.28 93 ASN A O 1
ATOM 726 N N . ALA A 1 94 ? 4.824 -0.849 26.484 1 48.28 94 ALA A N 1
ATOM 727 C CA . ALA A 1 94 ? 4.5 -2.188 26 1 48.28 94 ALA A CA 1
ATOM 728 C C . ALA A 1 94 ? 3.955 -2.141 24.578 1 48.28 94 ALA A C 1
ATOM 730 O O . ALA A 1 94 ? 4.309 -2.977 23.75 1 48.28 94 ALA A O 1
ATOM 731 N N . LEU A 1 95 ? 2.928 -1.201 24.344 1 51.47 95 LEU A N 1
ATOM 732 C CA . LEU A 1 95 ? 2.41 -1.127 22.984 1 51.47 95 LEU A CA 1
ATOM 733 C C . LEU A 1 95 ? 3.5 -0.688 22 1 51.47 95 LEU A C 1
ATOM 735 O O . LEU A 1 95 ? 3.588 -1.205 20.891 1 51.47 95 LEU A O 1
ATOM 739 N N . ASP A 1 96 ? 4.102 0.322 22.484 1 55.31 96 ASP A N 1
ATOM 740 C CA . ASP A 1 96 ? 5.27 0.727 21.703 1 55.31 96 ASP A CA 1
ATOM 741 C C . ASP A 1 96 ? 6.238 -0.438 21.516 1 55.31 96 ASP A C 1
ATOM 743 O O . ASP A 1 96 ? 6.809 -0.616 20.438 1 55.31 96 ASP A O 1
ATOM 747 N N . GLU A 1 97 ? 6.324 -1.108 22.625 1 52.72 97 GLU A N 1
ATOM 748 C CA . GLU A 1 97 ? 7.188 -2.283 22.562 1 52.72 97 GLU A CA 1
ATOM 749 C C . GLU A 1 97 ? 6.625 -3.334 21.609 1 52.72 97 GLU A C 1
ATOM 751 O O . GLU A 1 97 ? 7.375 -3.975 20.875 1 52.72 97 GLU A O 1
ATOM 756 N N . LEU A 1 98 ? 5.359 -3.455 21.797 1 52.91 98 LEU A N 1
ATOM 757 C CA . LEU A 1 98 ? 4.711 -4.414 20.906 1 52.91 98 LEU A CA 1
ATOM 758 C C . LEU A 1 98 ? 4.84 -3.986 19.453 1 52.91 98 LEU A C 1
ATOM 760 O O . LEU A 1 98 ? 5.121 -4.809 18.578 1 52.91 98 LEU A O 1
ATOM 764 N N . GLU A 1 99 ? 4.457 -2.756 19.312 1 57.25 99 GLU A N 1
ATOM 765 C CA . GLU A 1 99 ? 4.59 -2.225 17.953 1 57.25 99 GLU A CA 1
ATOM 766 C C . GLU A 1 99 ? 6.039 -2.27 17.484 1 57.25 99 GLU A C 1
ATOM 768 O O . GLU A 1 99 ? 6.312 -2.562 16.312 1 57.25 99 GLU A O 1
ATOM 773 N N . ASN A 1 100 ? 6.824 -2.023 18.469 1 55.59 100 ASN A N 1
ATOM 774 C CA . ASN A 1 100 ? 8.25 -2.068 18.141 1 55.59 100 ASN A CA 1
ATOM 775 C C . ASN A 1 100 ? 8.727 -3.5 17.938 1 55.59 100 ASN A C 1
ATOM 777 O O . ASN A 1 100 ? 9.562 -3.754 17.062 1 55.59 100 ASN A O 1
ATOM 781 N N . THR A 1 101 ? 8.234 -4.25 18.797 1 48.09 101 THR A N 1
ATOM 782 C CA . THR A 1 101 ? 8.633 -5.652 18.688 1 48.09 101 THR A CA 1
ATOM 783 C C . THR A 1 101 ? 8.047 -6.277 17.422 1 48.09 101 THR A C 1
ATOM 785 O O . THR A 1 101 ? 8.695 -7.113 16.781 1 48.09 101 THR A O 1
ATOM 788 N N . ALA A 1 102 ? 6.824 -6.004 17.438 1 47.56 102 ALA A N 1
ATOM 789 C CA . ALA A 1 102 ? 6.195 -6.531 16.219 1 47.56 102 ALA A CA 1
ATOM 790 C C . ALA A 1 102 ? 6.805 -5.91 14.977 1 47.56 102 ALA A C 1
ATOM 792 O O . ALA A 1 102 ? 6.852 -6.543 13.914 1 47.56 102 ALA A O 1
ATOM 793 N N . GLY A 1 103 ? 6.98 -4.574 15.055 1 47.03 103 GLY A N 1
ATOM 794 C CA . GLY A 1 103 ? 7.754 -3.949 14 1 47.03 103 GLY A CA 1
ATOM 795 C C . GLY A 1 103 ? 9.203 -4.398 13.969 1 47.03 103 GLY A C 1
ATOM 796 O O . GLY A 1 103 ? 9.875 -4.41 15.008 1 47.03 103 GLY A O 1
ATOM 797 N N . ASP A 1 104 ? 9.438 -5.32 13.32 1 46.5 104 ASP A N 1
ATOM 798 C CA . ASP A 1 104 ? 10.758 -5.918 13.164 1 46.5 104 ASP A CA 1
ATOM 799 C C . ASP A 1 104 ? 11.844 -4.852 13.156 1 46.5 104 ASP A C 1
ATOM 801 O O . ASP A 1 104 ? 11.672 -3.787 12.555 1 46.5 104 ASP A O 1
ATOM 805 N N . GLY A 1 105 ? 12.672 -4.938 14.266 1 48.34 105 GLY A N 1
ATOM 806 C CA . GLY A 1 105 ? 13.977 -4.309 14.281 1 48.34 105 GLY A CA 1
ATOM 807 C C . GLY A 1 105 ? 14.266 -3.498 13.031 1 48.34 105 GLY A C 1
ATOM 808 O O . GLY A 1 105 ? 15.211 -2.701 13.008 1 48.34 105 GLY A O 1
ATOM 809 N N . TYR A 1 106 ? 13.43 -3.703 12.125 1 51.06 106 TYR A N 1
ATOM 810 C CA . TYR A 1 106 ? 13.758 -3.066 10.852 1 51.06 106 TYR A CA 1
ATOM 811 C C . TYR A 1 106 ? 13.438 -1.577 10.891 1 51.06 106 TYR A C 1
ATOM 813 O O . TYR A 1 106 ? 14.234 -0.75 10.445 1 51.06 106 TYR A O 1
ATOM 821 N N . LEU A 1 107 ? 12.203 -1.255 11.453 1 56.78 107 LEU A N 1
ATOM 822 C CA . LEU A 1 107 ? 11.883 0.167 11.5 1 56.78 107 LEU A CA 1
ATOM 823 C C . LEU A 1 107 ? 12.812 0.902 12.461 1 56.78 107 LEU A C 1
ATOM 825 O O . LEU A 1 107 ? 13.117 2.08 12.25 1 56.78 107 LEU A O 1
ATOM 829 N N . GLU A 1 108 ? 13.078 0.126 13.43 1 54.06 108 GLU A N 1
ATOM 830 C CA . GLU A 1 108 ? 14 0.72 14.391 1 54.06 108 GLU A CA 1
ATOM 831 C C . GLU A 1 108 ? 15.359 0.978 13.758 1 54.06 108 GLU A C 1
ATOM 833 O O . GLU A 1 108 ? 16.078 1.897 14.164 1 54.06 108 GLU A O 1
ATOM 838 N N . SER A 1 109 ? 15.688 0.041 12.844 1 51.81 109 SER A N 1
ATOM 839 C CA . SER A 1 109 ? 16.969 0.204 12.18 1 51.81 109 SER A CA 1
ATOM 840 C C . SER A 1 109 ? 16.922 1.301 11.125 1 51.81 109 SER A C 1
ATOM 842 O O . SER A 1 109 ? 17.953 1.766 10.648 1 51.81 109 SER A O 1
ATOM 844 N N . MET A 1 110 ? 15.719 1.439 10.711 1 53.5 110 MET A N 1
ATOM 845 C CA . MET A 1 110 ? 15.625 2.473 9.68 1 53.5 110 MET A CA 1
ATOM 846 C C . MET A 1 110 ? 15.922 3.85 10.266 1 53.5 110 MET A C 1
ATOM 848 O O . MET A 1 110 ? 15.648 4.105 11.438 1 53.5 110 MET A O 1
ATOM 852 N N . ASP A 1 111 ? 16.859 4.539 9.703 1 52.56 111 ASP A N 1
ATOM 853 C CA . ASP A 1 111 ? 17.375 5.844 10.102 1 52.56 111 ASP A CA 1
ATOM 854 C C . ASP A 1 111 ? 16.266 6.734 10.656 1 52.56 111 ASP A C 1
ATOM 856 O O . ASP A 1 111 ? 15.258 6.969 9.984 1 52.56 111 ASP A O 1
ATOM 860 N N . GLY A 1 112 ? 16.203 6.777 11.922 1 61.62 112 GLY A N 1
ATOM 861 C CA . GLY A 1 112 ? 15.602 7.902 12.625 1 61.62 112 GLY A CA 1
ATOM 862 C C . GLY A 1 112 ? 16.094 9.25 12.117 1 61.62 112 GLY A C 1
ATOM 863 O O . GLY A 1 112 ? 17.047 9.312 11.344 1 61.62 112 GLY A O 1
ATOM 864 N N . GLY A 1 113 ? 15.25 10.211 11.43 1 83.06 113 GLY A N 1
ATOM 865 C CA . GLY A 1 113 ? 15.641 11.492 10.852 1 83.06 113 GLY A CA 1
ATOM 866 C C . GLY A 1 113 ? 14.625 12.023 9.859 1 83.06 113 GLY A C 1
ATOM 867 O O . GLY A 1 113 ? 13.422 11.969 10.102 1 83.06 113 GLY A O 1
ATOM 868 N N . PRO A 1 114 ? 15.305 12.453 8.789 1 91 114 PRO A N 1
ATOM 869 C CA . PRO A 1 114 ? 14.43 13.141 7.836 1 91 114 PRO A CA 1
ATOM 870 C C . PRO A 1 114 ? 13.422 12.203 7.184 1 91 114 PRO A C 1
ATOM 872 O O . PRO A 1 114 ? 12.297 12.617 6.879 1 91 114 PRO A O 1
ATOM 875 N N . ILE A 1 115 ? 13.758 10.938 7.055 1 92.5 115 ILE A N 1
ATOM 876 C CA . ILE A 1 115 ? 12.867 9.969 6.422 1 92.5 115 ILE A CA 1
ATOM 877 C C . ILE A 1 115 ? 11.68 9.68 7.336 1 92.5 115 ILE A C 1
ATOM 879 O O . ILE A 1 115 ? 10.531 9.664 6.887 1 92.5 115 ILE A O 1
ATOM 883 N N . ARG A 1 116 ? 11.953 9.469 8.562 1 91 116 ARG A N 1
ATOM 884 C CA . ARG A 1 116 ? 10.883 9.234 9.523 1 91 116 ARG A CA 1
ATOM 885 C C . ARG A 1 116 ? 9.953 10.438 9.609 1 91 116 ARG A C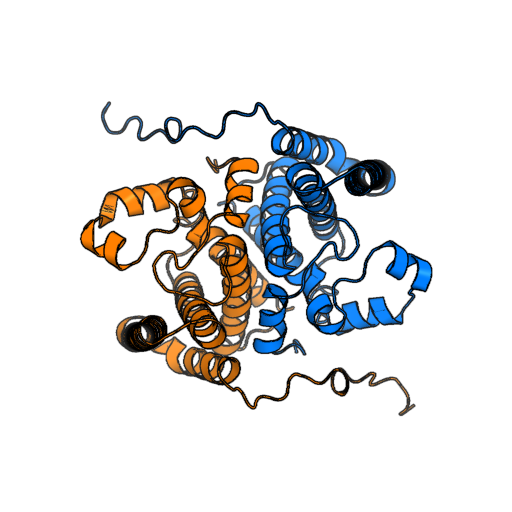 1
ATOM 887 O O . ARG A 1 116 ? 8.734 10.281 9.664 1 91 116 ARG A O 1
ATOM 894 N N . THR A 1 117 ? 10.555 11.586 9.664 1 93.06 117 THR A N 1
ATOM 895 C CA . THR A 1 117 ? 9.773 12.82 9.688 1 93.06 117 THR A CA 1
ATOM 896 C C . THR A 1 117 ? 8.883 12.922 8.453 1 93.06 117 THR A C 1
ATOM 898 O O . THR A 1 117 ? 7.699 13.25 8.562 1 93.06 117 THR A O 1
ATOM 901 N N . CYS A 1 118 ? 9.406 12.594 7.332 1 95.94 118 CYS A N 1
ATOM 902 C CA . CYS A 1 118 ? 8.68 12.625 6.07 1 95.94 118 CYS A CA 1
ATOM 903 C C . CYS A 1 118 ? 7.465 11.703 6.121 1 95.94 118 CYS A C 1
ATOM 905 O O . CYS A 1 118 ? 6.355 12.109 5.766 1 95.94 118 CYS A O 1
ATOM 907 N N . VAL A 1 119 ? 7.676 10.469 6.59 1 95.25 119 VAL A N 1
ATOM 908 C CA . VAL A 1 119 ? 6.602 9.484 6.652 1 95.25 119 VAL A CA 1
ATOM 909 C C . VAL A 1 119 ? 5.551 9.93 7.664 1 95.25 119 VAL A C 1
ATOM 911 O O . VAL A 1 119 ? 4.348 9.781 7.426 1 95.25 119 VAL A O 1
ATOM 914 N N . LYS A 1 120 ? 5.98 10.508 8.719 1 93.38 120 LYS A N 1
ATOM 915 C CA . LYS A 1 120 ? 5.051 10.984 9.734 1 93.38 120 LYS A CA 1
ATOM 916 C C . LYS A 1 120 ? 4.164 12.102 9.188 1 93.38 120 LYS A C 1
ATOM 918 O O . LYS A 1 120 ? 2.957 12.109 9.422 1 93.38 120 LYS A O 1
ATOM 923 N N . ILE A 1 121 ? 4.793 13.047 8.555 1 96.69 121 ILE A N 1
ATOM 924 C CA . ILE A 1 121 ? 4.031 14.141 7.969 1 96.69 121 ILE A CA 1
ATOM 925 C C . ILE A 1 121 ? 3.035 13.594 6.949 1 96.69 121 ILE A C 1
ATOM 927 O O . ILE A 1 121 ? 1.868 13.992 6.934 1 96.69 121 ILE A O 1
ATOM 931 N N . ALA A 1 122 ? 3.473 12.656 6.117 1 97.81 122 ALA A N 1
ATOM 932 C CA . ALA A 1 122 ? 2.592 12.039 5.133 1 97.81 122 ALA A CA 1
ATOM 933 C C . ALA A 1 122 ? 1.44 11.305 5.812 1 97.81 122 ALA A C 1
ATOM 935 O O . ALA A 1 122 ? 0.32 11.281 5.297 1 97.81 122 ALA A O 1
ATOM 936 N N . ASP A 1 123 ? 1.727 10.711 6.938 1 95.38 123 ASP A N 1
ATOM 937 C CA . ASP A 1 123 ? 0.707 10.031 7.727 1 95.38 123 ASP A CA 1
ATOM 938 C C . ASP A 1 123 ? -0.381 11 8.18 1 95.38 123 ASP A C 1
ATOM 940 O O . ASP A 1 123 ? -1.572 10.703 8.062 1 95.38 123 ASP A O 1
ATOM 944 N N . PHE A 1 124 ? 0.03 12.172 8.602 1 95.88 124 PHE A N 1
ATOM 945 C CA . PHE A 1 124 ? -0.914 13.227 8.953 1 95.88 124 PHE A CA 1
ATOM 946 C C . PHE A 1 124 ? -1.753 13.633 7.75 1 95.88 124 PHE A C 1
ATOM 948 O O . PHE A 1 124 ? -2.98 13.719 7.84 1 95.88 124 PHE A O 1
ATOM 955 N N . LEU A 1 125 ? -1.075 13.867 6.699 1 97.81 125 LEU A N 1
ATOM 956 C CA . LEU A 1 125 ? -1.741 14.352 5.5 1 97.81 125 LEU A CA 1
ATOM 957 C C . LEU A 1 125 ? -2.779 13.352 5.004 1 97.81 125 LEU A C 1
ATOM 959 O O . LEU A 1 125 ? -3.889 13.734 4.629 1 97.81 125 LEU A O 1
ATOM 963 N N . GLU A 1 126 ? -2.414 12.086 5.02 1 97.62 126 GLU A N 1
ATOM 964 C CA . GLU A 1 126 ? -3.342 11.055 4.555 1 97.62 126 GLU A CA 1
ATOM 965 C C . GLU A 1 126 ? -4.555 10.953 5.477 1 97.62 126 GLU A C 1
ATOM 967 O O . GLU A 1 126 ? -5.684 10.797 5.012 1 97.62 126 GLU A O 1
ATOM 972 N N . ALA A 1 127 ? -4.293 10.992 6.75 1 96.12 127 ALA A N 1
ATOM 973 C CA . ALA A 1 127 ? -5.387 10.938 7.719 1 96.12 127 ALA A CA 1
ATOM 974 C C . ALA A 1 127 ? -6.344 12.109 7.535 1 96.12 127 ALA A C 1
ATOM 976 O O . ALA A 1 127 ? -7.562 11.93 7.535 1 96.12 127 ALA A O 1
ATOM 977 N N . MET A 1 128 ? -5.797 13.25 7.406 1 96.56 128 MET A N 1
ATOM 978 C CA . MET A 1 128 ? -6.625 14.43 7.18 1 96.56 128 MET A CA 1
ATOM 979 C C . MET A 1 128 ? -7.398 14.312 5.871 1 96.56 128 MET A C 1
ATOM 981 O O . MET A 1 128 ? -8.586 14.641 5.816 1 96.56 128 MET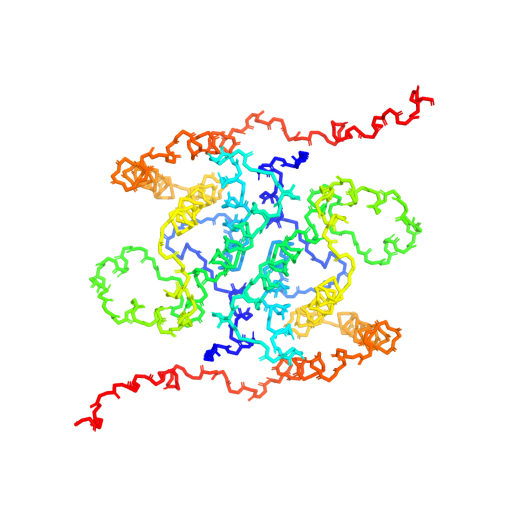 A O 1
ATOM 985 N N . TYR A 1 129 ? -6.75 13.852 4.875 1 96.25 129 TYR A N 1
ATOM 986 C CA . TYR A 1 129 ? -7.387 13.672 3.576 1 96.25 129 TYR A CA 1
ATOM 987 C C . TYR A 1 129 ? -8.57 12.719 3.674 1 96.25 129 TYR A C 1
ATOM 989 O O . TYR A 1 129 ? -9.648 12.992 3.137 1 96.25 129 TYR A O 1
ATOM 997 N N . TRP A 1 130 ? -8.359 11.594 4.336 1 96.12 130 TRP A N 1
ATOM 998 C CA . TRP A 1 130 ? -9.414 10.594 4.445 1 96.12 130 TRP A CA 1
ATOM 999 C C . TRP A 1 130 ? -10.633 11.164 5.164 1 96.12 130 TRP A C 1
ATOM 1001 O O . TRP A 1 130 ? -11.766 10.977 4.723 1 96.12 130 TRP A O 1
ATOM 1011 N N . LEU A 1 131 ? -10.398 11.883 6.242 1 95.12 131 LEU A N 1
ATOM 1012 C CA . LEU A 1 131 ? -11.516 12.438 7.012 1 95.12 131 LEU A CA 1
ATOM 1013 C C . LEU A 1 131 ? -12.195 13.562 6.246 1 95.12 131 LEU A C 1
ATOM 1015 O O . LEU A 1 131 ? -13.406 13.75 6.352 1 95.12 131 LEU A O 1
ATOM 1019 N N . MET A 1 132 ? -11.43 14.289 5.555 1 94.88 132 MET A N 1
ATOM 1020 C CA . MET A 1 132 ? -12.031 15.328 4.723 1 94.88 132 MET A CA 1
ATOM 1021 C C . MET A 1 132 ? -12.969 14.719 3.686 1 94.88 132 MET A C 1
ATOM 1023 O O . MET A 1 132 ? -14.062 15.227 3.453 1 94.88 132 MET A O 1
ATOM 1027 N N . GLU A 1 133 ? -12.555 13.617 3.094 1 93.44 133 GLU A N 1
ATOM 1028 C CA . GLU A 1 133 ? -13.312 13 2.006 1 93.44 133 GLU A CA 1
ATOM 1029 C C . GLU A 1 133 ? -14.453 12.141 2.545 1 93.44 133 GLU A C 1
ATOM 1031 O O . GLU A 1 133 ? -15.531 12.094 1.947 1 93.44 133 GLU A O 1
ATOM 1036 N N . HIS A 1 134 ? -14.258 11.508 3.701 1 95.19 134 HIS A N 1
ATOM 1037 C CA . HIS A 1 134 ? -15.188 10.438 4.059 1 95.19 134 HIS A CA 1
ATOM 1038 C C . HIS A 1 134 ? -15.703 10.609 5.484 1 95.19 134 HIS A C 1
ATOM 1040 O O . HIS A 1 134 ? -16.547 9.828 5.941 1 95.19 134 HIS A O 1
ATOM 1046 N N . GLY A 1 135 ? -15.133 11.602 6.211 1 94.94 135 GLY A N 1
ATOM 1047 C CA . GLY A 1 135 ? -15.688 11.852 7.531 1 94.94 135 GLY A CA 1
ATOM 1048 C C . GLY A 1 135 ? -17.172 12.18 7.504 1 94.94 135 GLY A C 1
ATOM 1049 O O . GLY A 1 135 ? -17.641 12.867 6.598 1 94.94 135 GLY A O 1
ATOM 1050 N N . ASP A 1 136 ? -17.812 11.555 8.477 1 94.25 136 ASP A N 1
ATOM 1051 C CA . ASP A 1 136 ? -19.25 11.711 8.516 1 94.25 136 ASP A CA 1
ATOM 1052 C C . ASP A 1 136 ? -19.703 12.336 9.836 1 94.25 136 ASP A C 1
ATOM 1054 O O . ASP A 1 136 ? -19.594 11.719 10.891 1 94.25 136 ASP A O 1
ATOM 1058 N N . GLY A 1 137 ? -20.297 13.609 9.773 1 93.06 137 GLY A N 1
ATOM 1059 C CA . GLY A 1 137 ? -20.906 14.234 10.945 1 93.06 137 GLY A CA 1
ATOM 1060 C C . GLY A 1 137 ? -19.938 15.133 11.703 1 93.06 137 GLY A C 1
ATOM 1061 O O . GLY A 1 137 ? -18.797 15.312 11.289 1 93.06 137 GLY A O 1
ATOM 1062 N N . HIS A 1 138 ? -20.484 15.664 12.75 1 93.44 138 HIS A N 1
ATOM 1063 C CA . HIS A 1 138 ? -19.797 16.688 13.516 1 93.44 138 HIS A CA 1
ATOM 1064 C C . HIS A 1 138 ? -18.562 16.109 14.211 1 93.44 138 HIS A C 1
ATOM 1066 O O . HIS A 1 138 ? -17.516 16.766 14.289 1 93.44 138 HIS A O 1
ATOM 1072 N N . TYR A 1 139 ? -18.703 14.969 14.648 1 92.56 139 TYR A N 1
ATOM 1073 C CA . TYR A 1 139 ? -17.578 14.367 15.359 1 92.56 139 TYR A CA 1
ATOM 1074 C C . TYR A 1 139 ? -16.391 14.172 14.422 1 92.56 139 TYR A C 1
ATOM 1076 O O . TYR A 1 139 ? -15.25 14.492 14.773 1 92.56 139 TYR A O 1
ATOM 1084 N N . ALA A 1 140 ? -16.641 13.664 13.219 1 94.19 140 ALA A N 1
ATOM 1085 C CA . ALA A 1 140 ? -15.586 13.492 12.227 1 94.19 140 ALA A CA 1
ATOM 1086 C C . ALA A 1 140 ? -14.945 14.836 11.883 1 94.19 140 ALA A C 1
ATOM 1088 O O . ALA A 1 140 ? -13.719 14.922 11.742 1 94.19 140 ALA A O 1
ATOM 1089 N N . ASN A 1 141 ? -15.727 15.82 11.844 1 94.94 141 ASN A N 1
ATOM 1090 C CA . ASN A 1 141 ? -15.219 17.156 11.562 1 94.94 141 ASN A CA 1
ATOM 1091 C C . ASN A 1 141 ? -14.305 17.656 12.68 1 94.94 141 ASN A C 1
ATOM 1093 O O . ASN A 1 141 ? -13.281 18.281 12.422 1 94.94 141 ASN A O 1
ATOM 1097 N N . ASN A 1 142 ? -14.773 17.422 13.844 1 94.75 142 ASN A N 1
ATOM 1098 C CA . ASN A 1 142 ? -13.945 17.797 14.992 1 94.75 142 ASN A CA 1
ATOM 1099 C C . ASN A 1 142 ? -12.609 17.062 14.984 1 94.75 142 ASN A C 1
ATOM 1101 O O . ASN A 1 142 ? -11.578 17.641 15.312 1 94.75 142 ASN A O 1
ATOM 1105 N N . GLN A 1 143 ? -12.688 15.797 14.609 1 93.12 143 GLN A N 1
ATOM 1106 C CA . GLN A 1 143 ? -11.461 15.016 14.531 1 93.12 143 GLN A CA 1
ATOM 1107 C C . GLN A 1 143 ? -10.531 15.555 13.445 1 93.12 143 GLN A C 1
ATOM 1109 O O . GLN A 1 143 ? -9.312 15.602 13.633 1 93.12 143 GLN A O 1
ATOM 1114 N N . LEU A 1 144 ? -11.047 15.945 12.336 1 95.94 144 LEU A N 1
ATOM 1115 C CA . LEU A 1 144 ? -10.266 16.547 11.266 1 95.94 144 LEU A CA 1
ATOM 1116 C C . LEU A 1 144 ? -9.602 17.844 11.742 1 95.94 144 LEU A C 1
ATOM 1118 O O . LEU A 1 144 ? -8.422 18.078 11.477 1 95.94 144 LEU A O 1
ATOM 1122 N N . HIS A 1 145 ? -10.359 18.656 12.453 1 95.88 145 HIS A N 1
ATOM 1123 C CA . HIS A 1 145 ? -9.812 19.891 13 1 95.88 145 HIS A CA 1
ATOM 1124 C C . HIS A 1 145 ? -8.68 19.609 13.977 1 95.88 145 HIS A C 1
ATOM 1126 O O . HIS A 1 145 ? -7.641 20.281 13.945 1 95.88 145 HIS A O 1
ATOM 1132 N N . GLY A 1 146 ? -8.914 18.656 14.844 1 94.69 146 GLY A N 1
ATOM 1133 C CA . GLY A 1 146 ? -7.871 18.266 15.781 1 94.69 146 GLY A CA 1
ATOM 1134 C C . GLY A 1 146 ? -6.609 17.781 15.094 1 94.69 146 GLY A C 1
ATOM 1135 O O . GLY A 1 146 ? -5.5 18.125 15.5 1 94.69 146 GLY A O 1
ATOM 1136 N N . LEU A 1 147 ? -6.773 16.984 14.055 1 94.69 147 LEU A N 1
ATOM 1137 C CA . LEU A 1 147 ? -5.637 16.5 13.281 1 94.69 147 LEU A CA 1
ATOM 1138 C C . LEU A 1 147 ? -4.879 17.656 12.641 1 94.69 147 LEU A C 1
ATOM 1140 O O . LEU A 1 147 ? -3.648 17.672 12.633 1 94.69 147 LEU A O 1
ATOM 1144 N N . ASN A 1 148 ? -5.629 18.531 12.125 1 96.06 148 ASN A N 1
ATOM 1145 C CA . ASN A 1 148 ? -5.023 19.703 11.5 1 96.06 148 ASN A CA 1
ATOM 1146 C C . ASN A 1 148 ? -4.188 20.5 12.5 1 96.06 148 ASN A C 1
ATOM 1148 O O . ASN A 1 148 ? -3.096 20.969 12.172 1 96.06 148 ASN A O 1
ATOM 1152 N N . GLU A 1 149 ? -4.676 20.656 13.664 1 95.88 149 GLU A N 1
ATOM 1153 C CA . GLU A 1 149 ? -3.932 21.359 14.703 1 95.88 149 GLU A CA 1
ATOM 1154 C C . GLU A 1 149 ? -2.645 20.609 15.055 1 95.88 149 GLU A C 1
ATOM 1156 O O . GLU A 1 149 ? -1.579 21.219 15.164 1 95.88 149 GLU A O 1
ATOM 1161 N N . ARG A 1 150 ? -2.729 19.344 15.203 1 93.5 150 ARG A N 1
ATOM 1162 C CA . ARG A 1 150 ? -1.561 18.547 15.547 1 93.5 150 ARG A CA 1
ATOM 1163 C C . ARG A 1 150 ? -0.541 18.547 14.414 1 93.5 150 ARG A C 1
ATOM 1165 O O . ARG A 1 150 ? 0.667 18.531 14.656 1 93.5 150 ARG A O 1
ATOM 1172 N N . PHE A 1 151 ? -1.049 18.531 13.258 1 96.5 151 PHE A N 1
ATOM 1173 C CA . PHE A 1 151 ? -0.216 18.625 12.062 1 96.5 151 PHE A CA 1
ATOM 1174 C C . PHE A 1 151 ? 0.625 19.891 12.086 1 96.5 151 PHE A C 1
ATOM 1176 O O . PHE A 1 151 ? 1.852 19.828 11.969 1 96.5 151 PHE A O 1
ATOM 1183 N N . HIS A 1 152 ? 0.037 20.953 12.32 1 96.69 152 HIS A N 1
ATOM 1184 C CA . HIS A 1 152 ? 0.758 22.219 12.344 1 96.69 152 HIS A CA 1
ATOM 1185 C C . HIS A 1 152 ? 1.681 22.312 13.555 1 96.69 152 HIS A C 1
ATOM 1187 O O . HIS A 1 152 ? 2.787 22.844 13.461 1 96.69 152 HIS A O 1
ATOM 1193 N N . GLN A 1 153 ? 1.185 21.828 14.633 1 96 153 GLN A N 1
ATOM 1194 C CA . GLN A 1 153 ? 2.035 21.797 15.82 1 96 153 GLN A CA 1
ATOM 1195 C C . GLN A 1 153 ? 3.293 20.969 15.57 1 96 153 GLN A C 1
ATOM 1197 O O . GLN A 1 153 ? 4.395 21.375 15.938 1 96 153 GLN A O 1
ATOM 1202 N N . TYR A 1 154 ? 3.094 19.797 14.961 1 93.44 154 TYR A N 1
ATOM 1203 C CA . TYR A 1 154 ? 4.227 18.938 14.648 1 93.44 154 TYR A CA 1
ATOM 1204 C C . TYR A 1 154 ? 5.215 19.641 13.727 1 93.44 154 TYR A C 1
ATOM 1206 O O . TYR A 1 154 ? 6.426 19.609 13.961 1 93.44 154 TYR A O 1
ATOM 1214 N N . LEU A 1 155 ? 4.742 20.312 12.688 1 96.06 155 LEU A N 1
ATOM 1215 C CA . LEU A 1 155 ? 5.598 21.031 11.75 1 96.06 155 LEU A CA 1
ATOM 1216 C C . LEU A 1 155 ? 6.375 22.141 12.461 1 96.06 155 LEU A C 1
ATOM 1218 O O . LEU A 1 155 ? 7.57 22.312 12.219 1 96.06 155 LEU A O 1
ATOM 1222 N N . ASN A 1 156 ? 5.699 22.859 13.359 1 95.94 156 ASN A N 1
ATOM 1223 C CA . ASN A 1 156 ? 6.32 23.984 14.047 1 95.94 156 ASN A CA 1
ATOM 1224 C C . ASN A 1 156 ? 7.363 23.516 15.062 1 95.94 156 ASN A C 1
ATOM 1226 O O . ASN A 1 156 ? 8.445 24.109 15.156 1 95.94 156 ASN A O 1
ATOM 1230 N N . GLU A 1 157 ? 7.074 22.453 15.711 1 94 157 GLU A N 1
ATOM 1231 C CA . GLU A 1 157 ? 7.902 22.047 16.844 1 94 157 GLU A CA 1
ATOM 1232 C C . GLU A 1 157 ? 8.984 21.062 16.406 1 94 157 GLU A C 1
ATOM 1234 O O . GLU A 1 157 ? 10.102 21.094 16.938 1 94 157 GLU A O 1
ATOM 1239 N N . HIS A 1 158 ? 8.688 20.219 15.414 1 90.94 158 HIS A N 1
ATOM 1240 C CA . HIS A 1 158 ? 9.586 19.094 15.172 1 90.94 158 HIS A CA 1
ATOM 1241 C C . HIS A 1 158 ? 10.117 19.125 13.742 1 90.94 158 HIS A C 1
ATOM 1243 O O . HIS A 1 158 ? 11.141 18.5 13.445 1 90.94 158 HIS A O 1
ATOM 1249 N N . ALA A 1 159 ? 9.445 19.812 12.828 1 95.12 159 ALA A N 1
ATOM 1250 C CA . ALA A 1 159 ? 9.82 19.688 11.422 1 95.12 159 ALA A CA 1
ATOM 1251 C C . ALA A 1 159 ? 9.617 21.016 10.68 1 95.12 159 ALA A C 1
ATOM 1253 O O . ALA A 1 159 ? 9.008 21.047 9.617 1 95.12 159 ALA A O 1
ATOM 1254 N N . PRO A 1 160 ? 10.172 22.078 11.219 1 94.69 160 PRO A N 1
ATOM 1255 C CA . PRO A 1 160 ? 9.922 23.375 10.594 1 94.69 160 PRO A CA 1
ATOM 1256 C C . PRO A 1 160 ? 10.406 23.438 9.148 1 94.69 160 PRO A C 1
ATOM 1258 O O . PRO A 1 160 ? 9.82 24.141 8.328 1 94.69 160 PRO A O 1
ATOM 1261 N N . LEU A 1 161 ? 11.477 22.734 8.797 1 95.06 161 LEU A N 1
ATOM 1262 C CA . LEU A 1 161 ? 12.047 22.781 7.453 1 95.06 161 LEU A CA 1
ATOM 1263 C C . LEU A 1 161 ? 11.102 22.141 6.441 1 95.06 161 LEU A C 1
ATOM 1265 O O . LEU A 1 161 ? 11.266 22.312 5.234 1 95.06 161 LEU A O 1
ATOM 1269 N N . TRP A 1 162 ? 10.094 21.359 6.887 1 97.25 162 TRP A N 1
ATOM 1270 C CA . TRP A 1 162 ? 9.156 20.656 6.016 1 97.25 162 TRP A CA 1
ATOM 1271 C C . TRP A 1 162 ? 7.887 21.469 5.809 1 97.25 162 TRP A C 1
ATOM 1273 O O . TRP A 1 162 ? 7.027 21.094 5.004 1 97.25 162 TRP A O 1
ATOM 1283 N N . ARG A 1 163 ? 7.715 22.516 6.492 1 97.25 163 ARG A N 1
ATOM 1284 C CA . ARG A 1 163 ? 6.434 23.219 6.59 1 97.25 163 ARG A CA 1
ATOM 1285 C C . ARG A 1 163 ? 5.941 23.641 5.211 1 97.25 163 ARG A C 1
ATOM 1287 O O . ARG A 1 163 ? 4.801 23.359 4.84 1 97.25 163 ARG A O 1
ATOM 1294 N N . ASP A 1 164 ? 6.762 24.297 4.445 1 97.38 164 ASP A N 1
ATOM 1295 C CA . ASP A 1 164 ? 6.324 24.812 3.152 1 97.38 164 ASP A CA 1
ATOM 1296 C C . ASP A 1 164 ? 5.887 23.672 2.229 1 97.38 164 ASP A C 1
ATOM 1298 O O . ASP A 1 164 ? 4.809 23.734 1.63 1 97.38 164 ASP A O 1
ATOM 1302 N N . SER A 1 165 ? 6.707 22.672 2.109 1 97.38 165 SER A N 1
ATOM 1303 C CA . SER A 1 165 ? 6.387 21.547 1.232 1 97.38 165 SER A CA 1
ATOM 1304 C C . SER A 1 165 ? 5.156 20.797 1.726 1 97.38 165 SER A C 1
ATOM 1306 O O . SER A 1 165 ? 4.312 20.375 0.926 1 97.38 165 SER A O 1
ATOM 1308 N N . ALA A 1 166 ? 5.059 20.594 3.014 1 97.88 166 ALA A N 1
ATOM 1309 C CA . ALA A 1 166 ? 3.941 19.859 3.594 1 97.88 166 ALA A CA 1
ATOM 1310 C C . ALA A 1 166 ? 2.631 20.609 3.412 1 97.88 166 ALA A C 1
ATOM 1312 O O . ALA A 1 166 ? 1.616 20.031 3.02 1 97.88 166 ALA A O 1
ATOM 1313 N N . VAL A 1 167 ? 2.656 21.891 3.662 1 97.38 167 VAL A N 1
ATOM 1314 C CA . VAL A 1 167 ? 1.462 22.719 3.537 1 97.38 167 VAL A CA 1
ATOM 1315 C C . VAL A 1 167 ? 1.054 22.812 2.068 1 97.38 167 VAL A C 1
ATOM 1317 O O . VAL A 1 167 ? -0.136 22.781 1.745 1 97.38 167 VAL A O 1
ATOM 1320 N N . ALA A 1 168 ? 1.998 22.938 1.216 1 95.69 168 ALA A N 1
ATOM 1321 C CA . ALA A 1 168 ? 1.701 22.969 -0.214 1 95.69 168 ALA A CA 1
ATOM 1322 C C . ALA A 1 168 ? 1.039 21.672 -0.668 1 95.69 168 ALA A C 1
ATOM 1324 O O . ALA A 1 168 ? 0.082 21.703 -1.445 1 95.69 168 ALA A O 1
ATOM 1325 N N . LEU A 1 169 ? 1.555 20.562 -0.227 1 95.94 169 LEU A N 1
ATOM 1326 C CA . LEU A 1 169 ? 0.975 19.266 -0.579 1 95.94 169 LEU A CA 1
ATOM 1327 C C . LEU A 1 169 ? -0.446 19.141 -0.039 1 95.94 169 LEU A C 1
ATOM 1329 O O . LEU A 1 169 ? -1.338 18.656 -0.735 1 95.94 169 LEU A O 1
ATOM 1333 N N . TRP A 1 170 ? -0.647 19.641 1.153 1 96.31 170 TRP A N 1
ATOM 1334 C CA . TRP A 1 170 ? -1.989 19.625 1.727 1 96.31 170 TRP A CA 1
ATOM 1335 C C . TRP A 1 170 ? -2.945 20.469 0.899 1 96.31 170 TRP A C 1
ATOM 1337 O O . TRP A 1 170 ? -4.086 20.062 0.649 1 96.31 170 TRP A O 1
ATOM 1347 N N . LYS A 1 171 ? -2.506 21.609 0.506 1 93.56 171 LYS A N 1
ATOM 1348 C CA . LYS A 1 171 ? -3.33 22.484 -0.32 1 93.56 171 LYS A CA 1
ATOM 1349 C C . LYS A 1 171 ? -3.734 21.797 -1.62 1 93.56 171 LYS A C 1
ATOM 1351 O O . LYS A 1 171 ? -4.879 21.906 -2.062 1 93.56 171 LYS A O 1
ATOM 1356 N N . GLU A 1 172 ? -2.877 21.109 -2.166 1 90.88 172 GLU A N 1
ATOM 1357 C CA . GLU A 1 172 ? -3.17 20.375 -3.398 1 90.88 172 GLU A CA 1
ATOM 1358 C C . GLU A 1 172 ? -4.172 19.25 -3.15 1 90.88 172 GLU A C 1
ATOM 1360 O O . GLU A 1 172 ? -5.094 19.047 -3.945 1 90.88 172 GLU A O 1
ATOM 1365 N N . LEU A 1 173 ? -4.027 18.547 -2.088 1 92.81 173 LEU A N 1
ATOM 1366 C CA . LEU A 1 173 ? -4.91 17.422 -1.745 1 92.81 173 LEU A CA 1
ATOM 1367 C C . LEU A 1 173 ? -6.312 17.922 -1.42 1 92.81 173 LEU A C 1
ATOM 1369 O O . LEU A 1 173 ? -7.305 17.281 -1.754 1 92.81 173 LEU A O 1
ATOM 1373 N N . SER A 1 174 ? -6.383 19.078 -0.805 1 89.56 174 SER A N 1
ATOM 1374 C CA . SER A 1 174 ? -7.648 19.562 -0.266 1 89.56 174 SER A CA 1
ATOM 1375 C C . SER A 1 174 ? -8.375 20.453 -1.267 1 89.56 174 SER A C 1
ATOM 1377 O O . SER A 1 174 ? -9.492 20.906 -1.009 1 89.56 174 SER A O 1
ATOM 1379 N N . ASP A 1 175 ? -7.605 20.703 -2.34 1 79.06 175 ASP A N 1
ATOM 1380 C CA . ASP A 1 175 ? -8.211 21.594 -3.322 1 79.06 175 ASP A CA 1
ATOM 1381 C C . ASP A 1 175 ? -9.352 20.891 -4.066 1 79.06 175 ASP A C 1
ATOM 1383 O O . ASP A 1 175 ? -9.117 20.109 -4.984 1 79.06 175 ASP A O 1
ATOM 1387 N N . VAL A 1 176 ? -10.523 21.156 -3.678 1 63.5 176 VAL A N 1
ATOM 1388 C CA . VAL A 1 176 ? -11.727 20.547 -4.234 1 63.5 176 VAL A CA 1
ATOM 1389 C C . VAL A 1 176 ? -11.93 21.016 -5.672 1 63.5 176 VAL A C 1
ATOM 1391 O O . VAL A 1 176 ? -12.625 20.375 -6.453 1 63.5 176 VAL A O 1
ATOM 1394 N N . ASN A 1 177 ? -11.375 22.141 -5.949 1 57.47 177 ASN A N 1
ATOM 1395 C CA . ASN A 1 177 ? -11.547 22.703 -7.289 1 57.47 177 ASN A CA 1
ATOM 1396 C C . ASN A 1 177 ? -10.445 22.234 -8.234 1 57.47 177 ASN A C 1
ATOM 1398 O O . ASN A 1 177 ? -10.43 22.594 -9.406 1 57.47 177 ASN A O 1
ATOM 1402 N N . ALA A 1 178 ? -9.531 21.562 -7.652 1 55.06 178 ALA A N 1
ATOM 1403 C CA . ALA A 1 178 ? -8.398 21.172 -8.492 1 55.06 178 ALA A CA 1
ATOM 1404 C C . ALA A 1 178 ? -8.836 20.219 -9.594 1 55.06 178 ALA A C 1
ATOM 1406 O O . ALA A 1 178 ? -9.609 19.281 -9.344 1 55.06 178 ALA A O 1
ATOM 1407 N N . GLU A 1 179 ? -8.75 20.766 -10.789 1 50.22 179 GLU A N 1
ATOM 1408 C CA . GLU A 1 179 ? -9.07 20 -11.992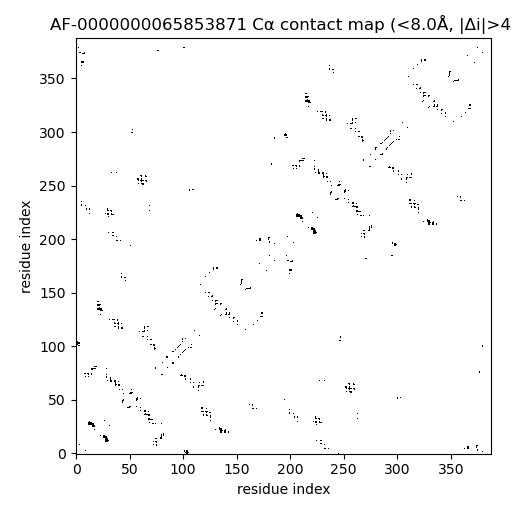 1 50.22 179 GLU A CA 1
ATOM 1409 C C . GLU A 1 179 ? -8.352 18.656 -12.008 1 50.22 179 GLU A C 1
ATOM 1411 O O . GLU A 1 179 ? -7.199 18.562 -11.57 1 50.22 179 GLU A O 1
ATOM 1416 N N . THR A 1 180 ? -9.07 17.656 -11.797 1 50.81 180 THR A N 1
ATOM 1417 C CA . THR A 1 180 ? -8.477 16.344 -12.023 1 50.81 180 THR A CA 1
ATOM 1418 C C . THR A 1 180 ? -7.672 16.328 -13.312 1 50.81 180 THR A C 1
ATOM 1420 O O . THR A 1 180 ? -8.016 17.016 -14.273 1 50.81 180 THR A O 1
ATOM 1423 N N . THR A 1 181 ? -6.391 16.141 -13.211 1 48.09 181 THR A N 1
ATOM 1424 C CA . THR A 1 181 ? -5.617 16 -14.438 1 48.09 181 THR A CA 1
ATOM 1425 C C . THR A 1 181 ? -6.453 15.344 -15.531 1 48.09 181 THR A C 1
ATOM 1427 O O . THR A 1 181 ? -7.008 14.266 -15.336 1 48.09 181 THR A O 1
ATOM 1430 N N . THR A 1 182 ? -7.172 16.266 -16.219 1 41 182 THR A N 1
ATOM 1431 C CA . THR A 1 182 ? -7.906 15.766 -17.391 1 41 182 THR A CA 1
ATOM 1432 C C . THR A 1 182 ? -7.023 14.852 -18.234 1 41 182 THR A C 1
ATOM 1434 O O . THR A 1 182 ? -5.812 15.055 -18.312 1 41 182 THR A O 1
ATOM 1437 N N . PHE A 1 183 ? -7.504 13.758 -18.453 1 38.34 183 PHE A N 1
ATOM 1438 C CA . PHE A 1 183 ? -6.887 12.844 -19.406 1 38.34 183 PHE A CA 1
ATOM 1439 C C . PHE A 1 183 ? -6.207 13.602 -20.547 1 38.34 183 PHE A C 1
ATOM 1441 O O . PHE A 1 183 ? -5.195 13.156 -21.078 1 38.34 183 PHE A O 1
ATOM 1448 N N . GLN A 1 184 ? -6.738 14.672 -20.859 1 36.94 184 GLN A N 1
ATOM 1449 C CA . GLN A 1 184 ? -6.242 15.422 -22.016 1 36.94 184 GLN A CA 1
ATOM 1450 C C . GLN A 1 184 ? -4.793 15.852 -21.812 1 36.94 184 GLN A C 1
ATOM 1452 O O . GLN A 1 184 ? -4.02 15.914 -22.766 1 36.94 184 GLN A O 1
ATOM 1457 N N . ARG A 1 185 ? -4.461 16.328 -20.703 1 34.16 185 ARG A N 1
ATOM 1458 C CA . ARG A 1 185 ? -3.133 16.906 -20.516 1 34.16 185 ARG A CA 1
ATOM 1459 C C . ARG A 1 185 ? -2.07 15.82 -20.438 1 34.16 185 ARG A C 1
ATOM 1461 O O . ARG A 1 185 ? -0.877 16.125 -20.328 1 34.16 185 ARG A O 1
ATOM 1468 N N . VAL A 1 186 ? -2.332 14.703 -20 1 31.69 186 VAL A N 1
ATOM 1469 C CA . VAL A 1 186 ? -1.436 13.617 -20.375 1 31.69 186 VAL A CA 1
ATOM 1470 C C . VAL A 1 186 ? -1.185 13.648 -21.875 1 31.69 186 VAL A C 1
ATOM 1472 O O . VAL A 1 186 ? -2.098 13.406 -22.672 1 31.69 186 VAL A O 1
ATOM 1475 N N . ASN A 1 187 ? -0.766 14.703 -22.391 1 31.38 187 ASN A N 1
ATOM 1476 C CA . ASN A 1 187 ? -0.388 14.945 -23.781 1 31.38 187 ASN A CA 1
ATOM 1477 C C . ASN A 1 187 ? 0.017 13.648 -24.484 1 31.38 187 ASN A C 1
ATOM 1479 O O . ASN A 1 187 ? 0.989 13.008 -24.094 1 31.38 187 ASN A O 1
ATOM 1483 N N . TYR A 1 188 ? -0.725 12.812 -24.922 1 30.22 188 TYR A N 1
ATOM 1484 C CA . TYR A 1 188 ? -0.686 12.172 -26.219 1 30.22 188 TYR A CA 1
ATOM 1485 C C . TYR A 1 188 ? 0.05 13.039 -27.234 1 30.22 188 TYR A C 1
ATOM 1487 O O . TYR A 1 188 ? -0.53 13.461 -28.234 1 30.22 188 TYR A O 1
ATOM 1495 N N . LEU A 1 189 ? 0.569 14.211 -26.938 1 28.67 189 LEU A N 1
ATOM 1496 C CA . LEU A 1 189 ? 1.118 15.312 -27.719 1 28.67 189 LEU A CA 1
ATOM 1497 C C . LEU A 1 189 ? 1.905 14.797 -28.922 1 28.67 189 LEU A C 1
ATOM 1499 O O . LEU A 1 189 ? 2.184 13.594 -29.016 1 28.67 189 LEU A O 1
ATOM 1503 N N . LYS A 1 190 ? 3.359 15.43 -29.312 1 27.77 190 LYS A N 1
ATOM 1504 C CA . LYS A 1 190 ? 4.082 15.867 -30.5 1 27.77 190 LYS A CA 1
ATOM 1505 C C . LYS A 1 190 ? 4.641 14.68 -31.281 1 27.77 190 LYS A C 1
ATOM 1507 O O . LYS A 1 190 ? 5.438 14.852 -32.188 1 27.77 190 LYS A O 1
ATOM 1512 N N . ALA A 1 191 ? 4.566 13.438 -30.969 1 26.47 191 ALA A N 1
ATOM 1513 C CA . ALA A 1 191 ? 5.164 12.836 -32.156 1 26.47 191 ALA A CA 1
ATOM 1514 C C . ALA A 1 191 ? 4.453 13.312 -33.438 1 26.47 191 ALA A C 1
ATOM 1516 O O . ALA A 1 191 ? 4.934 13.086 -34.531 1 26.47 191 ALA A O 1
ATOM 1517 N N . ASN A 1 192 ? 3.213 13.562 -33.406 1 24.3 192 ASN A N 1
ATOM 1518 C CA . ASN A 1 192 ? 2.885 13.883 -34.812 1 24.3 192 ASN A CA 1
ATOM 1519 C C . ASN A 1 192 ? 3.475 15.227 -35.219 1 24.3 192 ASN A C 1
ATOM 1521 O O . ASN A 1 192 ? 3.189 15.719 -36.312 1 24.3 192 ASN A O 1
ATOM 1525 N N . ASP A 1 193 ? 3.707 16.172 -34.375 1 25.16 193 ASP A N 1
ATOM 1526 C CA . ASP A 1 193 ? 4.184 17.281 -35.219 1 25.16 193 ASP A CA 1
ATOM 1527 C C . ASP A 1 193 ? 5.629 17.047 -35.656 1 25.16 193 ASP A C 1
ATOM 1529 O O . ASP A 1 193 ? 6.266 17.953 -36.188 1 25.16 193 ASP A O 1
ATOM 1533 N N . ALA A 1 194 ? 6.324 15.93 -35.219 1 21.33 194 ALA A N 1
ATOM 1534 C CA . ALA A 1 194 ? 7.328 15.859 -36.281 1 21.33 194 ALA A CA 1
ATOM 1535 C C . ALA A 1 194 ? 6.777 15.141 -37.5 1 21.33 194 ALA A C 1
ATOM 1537 O O . ALA A 1 194 ? 5.938 14.242 -37.375 1 21.33 194 ALA A O 1
ATOM 1538 N N . MET B 1 1 ? 8.516 14.117 -15.18 1 33.28 1 MET B N 1
ATOM 1539 C CA . MET B 1 1 ? 7.672 14.648 -14.109 1 33.28 1 MET B CA 1
ATOM 1540 C C . MET B 1 1 ? 6.441 13.773 -13.906 1 33.28 1 MET B C 1
ATOM 1542 O O . MET B 1 1 ? 5.852 13.281 -14.867 1 33.28 1 MET B O 1
ATOM 1546 N N . MET B 1 2 ? 6.324 13.203 -12.805 1 45.91 2 MET B N 1
ATOM 1547 C CA . MET B 1 2 ? 5.152 12.359 -12.594 1 45.91 2 MET B CA 1
ATOM 1548 C C . MET B 1 2 ? 3.869 13.125 -12.906 1 45.91 2 MET B C 1
ATOM 1550 O O . MET B 1 2 ? 3.664 14.227 -12.406 1 45.91 2 MET B O 1
ATOM 1554 N N . THR B 1 3 ? 3.281 12.852 -14.031 1 57.91 3 THR B N 1
ATOM 1555 C CA . THR B 1 3 ? 2.107 13.547 -14.547 1 57.91 3 THR B CA 1
ATOM 1556 C C . THR B 1 3 ? 0.918 13.367 -13.609 1 57.91 3 THR B C 1
ATOM 1558 O O . THR B 1 3 ? 0.005 14.195 -13.586 1 57.91 3 THR B O 1
ATOM 1561 N N . MET B 1 4 ? 1.109 12.461 -12.711 1 72.38 4 MET B N 1
ATOM 1562 C CA . MET B 1 4 ? -0.047 12.242 -11.852 1 72.38 4 MET B CA 1
ATOM 1563 C C . MET B 1 4 ? 0.04 13.109 -10.602 1 72.38 4 MET B C 1
ATOM 1565 O O . MET B 1 4 ? 1.08 13.156 -9.938 1 72.38 4 MET B O 1
ATOM 1569 N N . THR B 1 5 ? -0.996 13.852 -10.391 1 79.38 5 THR B N 1
ATOM 1570 C CA . THR B 1 5 ? -1.052 14.656 -9.172 1 79.38 5 THR B CA 1
ATOM 1571 C C . THR B 1 5 ? -1.287 13.766 -7.953 1 79.38 5 THR B C 1
ATOM 1573 O O . THR B 1 5 ? -1.741 12.633 -8.086 1 79.38 5 THR B O 1
ATOM 1576 N N . PRO B 1 6 ? -0.922 14.273 -6.797 1 86.62 6 PRO B N 1
ATOM 1577 C CA . PRO B 1 6 ? -1.224 13.523 -5.578 1 86.62 6 PRO B CA 1
ATOM 1578 C C . PRO B 1 6 ? -2.701 13.156 -5.457 1 86.62 6 PRO B C 1
ATOM 1580 O O . PRO B 1 6 ? -3.037 12.062 -5 1 86.62 6 PRO B O 1
ATOM 1583 N N . ARG B 1 7 ? -3.523 13.961 -5.93 1 83.94 7 ARG B N 1
ATOM 1584 C CA . ARG B 1 7 ? -4.953 13.68 -5.855 1 83.94 7 ARG B CA 1
ATOM 1585 C C . ARG B 1 7 ? -5.336 12.531 -6.785 1 83.94 7 ARG B C 1
ATOM 1587 O O . ARG B 1 7 ? -6.172 11.695 -6.438 1 83.94 7 ARG B O 1
ATOM 1594 N N . ASP B 1 8 ? -4.758 12.562 -7.926 1 83.5 8 ASP B N 1
ATOM 1595 C CA . ASP B 1 8 ? -4.992 11.453 -8.844 1 83.5 8 ASP B CA 1
ATOM 1596 C C . ASP B 1 8 ? -4.562 10.125 -8.227 1 83.5 8 ASP B C 1
ATOM 1598 O O . ASP B 1 8 ? -5.285 9.133 -8.312 1 83.5 8 ASP B O 1
ATOM 1602 N N . LEU B 1 9 ? -3.492 10.172 -7.57 1 86.12 9 LEU B N 1
ATOM 1603 C CA . LEU B 1 9 ? -2.936 8.961 -6.984 1 86.12 9 LEU B CA 1
ATOM 1604 C C . LEU B 1 9 ? -3.834 8.43 -5.875 1 86.12 9 LEU B C 1
ATOM 1606 O O . LEU B 1 9 ? -4.004 7.215 -5.734 1 86.12 9 LEU B O 1
ATOM 1610 N N . MET B 1 10 ? -4.426 9.352 -5.16 1 91.06 10 MET B N 1
ATOM 1611 C CA . MET B 1 10 ? -5.266 8.938 -4.039 1 91.06 10 MET B CA 1
ATOM 1612 C C . MET B 1 10 ? -6.5 8.195 -4.535 1 91.06 10 MET B C 1
ATOM 1614 O O . MET B 1 10 ? -7.125 7.449 -3.775 1 91.06 10 MET B O 1
ATOM 1618 N N . ARG B 1 11 ? -6.812 8.328 -5.797 1 88.62 11 ARG B N 1
ATOM 1619 C CA . ARG B 1 11 ? -7.98 7.648 -6.355 1 88.62 11 ARG B CA 1
ATOM 1620 C C . ARG B 1 11 ? -7.762 6.141 -6.402 1 88.62 11 ARG B C 1
ATOM 1622 O O . ARG B 1 11 ? -8.719 5.375 -6.539 1 88.62 11 ARG B O 1
ATOM 1629 N N . ALA B 1 12 ? -6.512 5.699 -6.305 1 91.25 12 ALA B N 1
ATOM 1630 C CA . ALA B 1 12 ? -6.215 4.27 -6.297 1 91.25 12 ALA B CA 1
ATOM 1631 C C . ALA B 1 12 ? -6.871 3.58 -5.102 1 91.25 12 ALA B C 1
ATOM 1633 O O . ALA B 1 12 ? -7.043 2.359 -5.102 1 91.25 12 ALA B O 1
ATOM 1634 N N . GLN B 1 13 ? -7.242 4.375 -4.113 1 93.44 13 GLN B N 1
ATOM 1635 C CA . GLN B 1 13 ? -7.918 3.834 -2.941 1 93.44 13 GLN B CA 1
ATOM 1636 C C . GLN B 1 13 ? -9.367 3.48 -3.258 1 93.44 13 GLN B C 1
ATOM 1638 O O . GLN B 1 13 ? -10.023 2.764 -2.494 1 93.44 13 GLN B O 1
ATOM 1643 N N . TYR B 1 14 ? -9.828 3.912 -4.457 1 90.81 14 TYR B N 1
ATOM 1644 C CA . TYR B 1 14 ? -11.242 3.754 -4.773 1 90.81 14 TYR B CA 1
ATOM 1645 C C . TYR B 1 14 ? -11.43 2.883 -6.012 1 90.81 14 TYR B C 1
ATOM 1647 O O . TYR B 1 14 ? -12.555 2.488 -6.336 1 90.81 14 TYR B O 1
ATOM 1655 N N . VAL B 1 15 ? -10.359 2.633 -6.676 1 90.75 15 VAL B N 1
ATOM 1656 C CA . VAL B 1 15 ? -10.469 1.775 -7.852 1 90.75 15 VAL B CA 1
ATOM 1657 C C . VAL B 1 15 ? -10.641 0.322 -7.418 1 90.75 15 VAL B C 1
ATOM 1659 O O . VAL B 1 15 ? -9.703 -0.286 -6.891 1 90.75 15 VAL B O 1
ATOM 1662 N N . THR B 1 16 ? -11.82 -0.223 -7.691 1 91.81 16 THR B N 1
ATOM 1663 C CA . THR B 1 16 ? -12.156 -1.572 -7.25 1 91.81 16 THR B CA 1
ATOM 1664 C C . THR B 1 16 ? -11.625 -2.611 -8.234 1 91.81 16 THR B C 1
ATOM 1666 O O . THR B 1 16 ? -11.758 -2.449 -9.445 1 91.81 16 THR B O 1
ATOM 1669 N N . ARG B 1 17 ? -11.047 -3.627 -7.699 1 92 17 ARG B N 1
ATOM 1670 C CA . ARG B 1 17 ? -10.57 -4.758 -8.492 1 92 17 ARG B CA 1
ATOM 1671 C C . ARG B 1 17 ? -11.641 -5.84 -8.594 1 92 17 ARG B C 1
ATOM 1673 O O . ARG B 1 17 ? -12.633 -5.816 -7.863 1 92 17 ARG B O 1
ATOM 1680 N N . TRP B 1 18 ? -11.461 -6.746 -9.523 1 90.56 18 TRP B N 1
ATOM 1681 C CA . TRP B 1 18 ? -12.297 -7.93 -9.672 1 90.56 18 TRP B CA 1
ATOM 1682 C C . TRP B 1 18 ? -13.719 -7.547 -10.078 1 90.56 18 TRP B C 1
ATOM 1684 O O . TRP B 1 18 ? -14.695 -8.055 -9.508 1 90.56 18 TRP B O 1
ATOM 1694 N N . GLN B 1 19 ? -13.914 -6.672 -10.945 1 84.19 19 GLN B N 1
ATOM 1695 C CA . GLN B 1 19 ? -15.219 -6.125 -11.312 1 84.19 19 GLN B CA 1
ATOM 1696 C C . GLN B 1 19 ? -16.125 -7.211 -11.883 1 84.19 19 GLN B C 1
ATOM 1698 O O . GLN B 1 19 ? -17.359 -7.125 -11.766 1 84.19 19 GLN B O 1
ATOM 1703 N N . ILE B 1 20 ? -15.531 -8.281 -12.438 1 84.75 20 ILE B N 1
ATOM 1704 C CA . ILE B 1 20 ? -16.391 -9.273 -13.086 1 84.75 20 ILE B CA 1
ATOM 1705 C C . ILE B 1 20 ? -16.266 -10.609 -12.352 1 84.75 20 ILE B C 1
ATOM 1707 O O . ILE B 1 20 ? -16.688 -11.648 -12.867 1 84.75 20 ILE B O 1
ATOM 1711 N N . VAL B 1 21 ? -15.539 -10.68 -11.352 1 90.94 21 VAL B N 1
ATOM 1712 C CA . VAL B 1 21 ? -15.391 -11.883 -10.531 1 90.94 21 VAL B CA 1
ATOM 1713 C C . VAL B 1 21 ? -16.031 -11.656 -9.164 1 90.94 21 VAL B C 1
ATOM 1715 O O . VAL B 1 21 ? -15.594 -10.789 -8.398 1 90.94 21 VAL B O 1
ATOM 1718 N N . PRO B 1 22 ? -17.062 -12.375 -8.867 1 92.5 22 PRO B N 1
ATOM 1719 C CA . PRO B 1 22 ? -17.719 -12.18 -7.57 1 92.5 22 PRO B CA 1
ATOM 1720 C C . PRO B 1 22 ? -16.797 -12.445 -6.387 1 92.5 22 PRO B C 1
ATOM 1722 O O . PRO B 1 22 ? -16.156 -13.5 -6.32 1 92.5 22 PRO B O 1
ATOM 1725 N N . THR B 1 23 ? -16.688 -11.492 -5.5 1 94.56 23 THR B N 1
ATOM 1726 C CA . THR B 1 23 ? -15.938 -11.625 -4.262 1 94.56 23 THR B CA 1
ATOM 1727 C C . THR B 1 23 ? -16.781 -11.203 -3.064 1 94.56 23 THR B C 1
ATOM 1729 O O . THR B 1 23 ? -17.734 -10.438 -3.211 1 94.56 23 THR B O 1
ATOM 1732 N N . THR B 1 24 ? -16.531 -11.734 -1.961 1 94.75 24 THR B N 1
ATOM 1733 C CA . THR B 1 24 ? -17.297 -11.445 -0.755 1 94.75 24 THR B CA 1
ATOM 1734 C C . THR B 1 24 ? -16.922 -10.07 -0.194 1 94.75 24 THR B C 1
ATOM 1736 O O . THR B 1 24 ? -17.625 -9.531 0.659 1 94.75 24 THR B O 1
ATOM 1739 N N . ARG B 1 25 ? -15.805 -9.516 -0.648 1 92.25 25 ARG B N 1
ATOM 1740 C CA . ARG B 1 25 ? -15.328 -8.188 -0.276 1 92.25 25 ARG B CA 1
ATOM 1741 C C . ARG B 1 25 ? -14.656 -7.496 -1.459 1 92.25 25 ARG B C 1
ATOM 1743 O O . ARG B 1 25 ? -14.055 -8.148 -2.311 1 92.25 25 ARG B O 1
ATOM 1750 N N . SER B 1 26 ? -14.812 -6.219 -1.411 1 91.38 26 SER B N 1
ATOM 1751 C CA . SER B 1 26 ? -14.133 -5.457 -2.455 1 91.38 26 SER B CA 1
ATOM 1752 C C . SER B 1 26 ? -12.672 -5.227 -2.107 1 91.38 26 S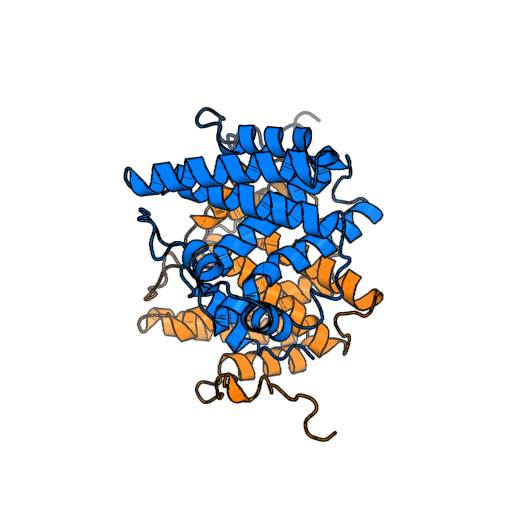ER B C 1
ATOM 1754 O O . SER B 1 26 ? -12.305 -5.195 -0.93 1 91.38 26 SER B O 1
ATOM 1756 N N . GLN B 1 27 ? -11.867 -5.109 -3.096 1 95.12 27 GLN B N 1
ATOM 1757 C CA . GLN B 1 27 ? -10.461 -4.754 -2.961 1 95.12 27 GLN B CA 1
ATOM 1758 C C . GLN B 1 27 ? -10.109 -3.557 -3.84 1 95.12 27 GLN B C 1
ATOM 1760 O O . GLN B 1 27 ? -10.477 -3.516 -5.016 1 95.12 27 GLN B O 1
ATOM 1765 N N . SER B 1 28 ? -9.422 -2.609 -3.225 1 95.44 28 SER B N 1
ATOM 1766 C CA . SER B 1 28 ? -8.969 -1.47 -4.016 1 95.44 28 SER B CA 1
ATOM 1767 C C . SER B 1 28 ? -7.586 -1.723 -4.609 1 95.44 28 SER B C 1
ATOM 1769 O O . SER B 1 28 ? -6.84 -2.576 -4.121 1 95.44 28 SER B O 1
ATOM 1771 N N . VAL B 1 29 ? -7.242 -0.948 -5.641 1 94.31 29 VAL B N 1
ATOM 1772 C CA . VAL B 1 29 ? -5.918 -1.009 -6.25 1 94.31 29 VAL B CA 1
ATOM 1773 C C . VAL B 1 29 ? -4.855 -0.669 -5.207 1 94.31 29 VAL B C 1
ATOM 1775 O O . VAL B 1 29 ? -3.783 -1.28 -5.184 1 94.31 29 VAL B O 1
ATOM 1778 N N . ALA B 1 30 ? -5.137 0.256 -4.344 1 96.31 30 ALA B N 1
ATOM 1779 C CA . ALA B 1 30 ? -4.199 0.632 -3.289 1 96.31 30 ALA B CA 1
ATOM 1780 C C . ALA B 1 30 ? -3.928 -0.543 -2.354 1 96.31 30 ALA B C 1
ATOM 1782 O O . ALA B 1 30 ? -2.771 -0.851 -2.055 1 96.31 30 ALA B O 1
ATOM 1783 N N . GLN B 1 31 ? -4.996 -1.171 -1.923 1 96.56 31 GLN B N 1
ATOM 1784 C CA . GLN B 1 31 ? -4.883 -2.326 -1.038 1 96.56 31 GLN B CA 1
ATOM 1785 C C . GLN B 1 31 ? -4.09 -3.451 -1.696 1 96.56 31 GLN B C 1
ATOM 1787 O O . GLN B 1 31 ? -3.191 -4.027 -1.081 1 96.56 31 GLN B O 1
ATOM 1792 N N . HIS B 1 32 ? -4.367 -3.689 -2.891 1 96.56 32 HIS B N 1
ATOM 1793 C CA . HIS B 1 32 ? -3.672 -4.703 -3.678 1 96.56 32 HIS B CA 1
ATOM 1794 C C . HIS B 1 32 ? -2.188 -4.375 -3.809 1 96.56 32 HIS B C 1
ATOM 1796 O O . HIS B 1 32 ? -1.336 -5.242 -3.596 1 96.56 32 HIS B O 1
ATOM 1802 N N . SER B 1 33 ? -1.937 -3.17 -4.148 1 96.31 33 SER B N 1
ATOM 1803 C CA . SER B 1 33 ? -0.558 -2.754 -4.383 1 96.31 33 SER B CA 1
ATOM 1804 C C . SER B 1 33 ? 0.266 -2.82 -3.102 1 96.31 33 SER B C 1
ATOM 1806 O O . SER B 1 33 ? 1.46 -3.125 -3.141 1 96.31 33 SER B O 1
ATOM 1808 N N . TRP B 1 34 ? -0.313 -2.514 -1.961 1 97.75 34 TRP B N 1
ATOM 1809 C CA . TRP B 1 34 ? 0.366 -2.684 -0.681 1 97.75 34 TRP B CA 1
ATOM 1810 C C . TRP B 1 34 ? 0.747 -4.141 -0.455 1 97.75 34 TRP B C 1
ATOM 1812 O O . TRP B 1 34 ? 1.893 -4.445 -0.113 1 97.75 34 TRP B O 1
ATOM 1822 N N . ALA B 1 35 ? -0.204 -4.98 -0.637 1 97.81 35 ALA B N 1
ATOM 1823 C CA . ALA B 1 35 ? 0.01 -6.406 -0.412 1 97.81 35 ALA B CA 1
ATOM 1824 C C . ALA B 1 35 ? 1.09 -6.953 -1.343 1 97.81 35 ALA B C 1
ATOM 1826 O O . ALA B 1 35 ? 1.955 -7.723 -0.917 1 97.81 35 ALA B O 1
ATOM 1827 N N . VAL B 1 36 ? 1.03 -6.477 -2.584 1 97.5 36 VAL B N 1
ATOM 1828 C CA . VAL B 1 36 ? 2.031 -6.902 -3.557 1 97.5 36 VAL B CA 1
ATOM 1829 C C . VAL B 1 36 ? 3.418 -6.453 -3.1 1 97.5 36 VAL B C 1
ATOM 1831 O O . VAL B 1 36 ? 4.387 -7.211 -3.189 1 97.5 36 VAL B O 1
ATOM 1834 N N . ALA B 1 37 ? 3.5 -5.242 -2.623 1 96.5 37 ALA B N 1
ATOM 1835 C CA . ALA B 1 37 ? 4.785 -4.734 -2.146 1 96.5 37 ALA B CA 1
ATOM 1836 C C . ALA B 1 37 ? 5.328 -5.59 -1.007 1 96.5 37 ALA B C 1
ATOM 1838 O O . ALA B 1 37 ? 6.504 -5.965 -1.008 1 96.5 37 ALA B O 1
ATOM 1839 N N . MET B 1 38 ? 4.512 -5.957 -0.092 1 95.12 38 MET B N 1
ATOM 1840 C CA . MET B 1 38 ? 4.91 -6.75 1.066 1 95.12 38 MET B CA 1
ATOM 1841 C C . MET B 1 38 ? 5.352 -8.148 0.643 1 95.12 38 MET B C 1
ATOM 1843 O O . MET B 1 38 ? 6.391 -8.641 1.086 1 95.12 38 MET B O 1
ATOM 1847 N N . LEU B 1 39 ? 4.605 -8.727 -0.208 1 97.06 39 LEU B N 1
ATOM 1848 C CA . LEU B 1 39 ? 4.93 -10.07 -0.671 1 97.06 39 LEU B CA 1
ATOM 1849 C C . LEU B 1 39 ? 6.199 -10.062 -1.517 1 97.06 39 LEU B C 1
ATOM 1851 O O . LEU B 1 39 ? 7.012 -10.984 -1.428 1 97.06 39 LEU B O 1
ATOM 1855 N N . ALA B 1 40 ? 6.332 -9.047 -2.344 1 96.62 40 ALA B N 1
ATOM 1856 C CA . ALA B 1 40 ? 7.508 -8.953 -3.203 1 96.62 40 ALA B CA 1
ATOM 1857 C C . ALA B 1 40 ? 8.781 -8.82 -2.375 1 96.62 40 ALA B C 1
ATOM 1859 O O . ALA B 1 40 ? 9.789 -9.461 -2.672 1 96.62 40 ALA B O 1
ATOM 1860 N N . MET B 1 41 ? 8.734 -8.016 -1.389 1 95 41 MET B N 1
ATOM 1861 C CA . MET B 1 41 ? 9.906 -7.859 -0.529 1 95 41 MET B CA 1
ATOM 1862 C C . MET B 1 41 ? 10.234 -9.164 0.179 1 95 41 MET B C 1
ATOM 1864 O O . MET B 1 41 ? 11.406 -9.547 0.275 1 95 41 MET B O 1
ATOM 1868 N N . ASN B 1 42 ? 9.227 -9.82 0.643 1 94.19 42 ASN B N 1
ATOM 1869 C CA . ASN B 1 42 ? 9.438 -11.125 1.265 1 94.19 42 ASN B CA 1
ATOM 1870 C C . ASN B 1 42 ? 10.039 -12.125 0.283 1 94.19 42 ASN B C 1
ATOM 1872 O O . ASN B 1 42 ? 11 -12.828 0.617 1 94.19 42 ASN B O 1
ATOM 1876 N N . LEU B 1 43 ? 9.5 -12.156 -0.886 1 96.69 43 LEU B N 1
ATOM 1877 C CA . LEU B 1 43 ? 9.969 -13.062 -1.929 1 96.69 43 LEU B CA 1
ATOM 1878 C C . LEU B 1 43 ? 11.43 -12.797 -2.27 1 96.69 43 LEU B C 1
ATOM 1880 O O . LEU B 1 43 ? 12.211 -13.742 -2.443 1 96.69 43 LEU B O 1
ATOM 1884 N N . TRP B 1 44 ? 11.758 -11.547 -2.35 1 95.25 44 TRP B N 1
ATOM 1885 C CA . TRP B 1 44 ? 13.133 -11.172 -2.662 1 95.25 44 TRP B CA 1
ATOM 1886 C C . TRP B 1 44 ? 14.094 -11.719 -1.619 1 95.25 44 TRP B C 1
ATOM 1888 O O . TRP B 1 44 ? 15.133 -12.297 -1.965 1 95.25 44 TRP B O 1
ATOM 1898 N N . CYS B 1 45 ? 13.766 -11.609 -0.393 1 93.19 45 CYS B N 1
ATOM 1899 C CA . CYS B 1 45 ? 14.609 -12.086 0.692 1 93.19 45 CYS B CA 1
ATOM 1900 C C . CYS B 1 45 ? 14.734 -13.609 0.649 1 93.19 45 CYS B C 1
ATOM 1902 O O . CYS B 1 45 ? 15.82 -14.148 0.873 1 93.19 45 CYS B O 1
ATOM 1904 N N . ARG B 1 46 ? 13.688 -14.25 0.338 1 93.12 46 ARG B N 1
ATOM 1905 C CA . ARG B 1 46 ? 13.711 -15.703 0.229 1 93.12 46 ARG B CA 1
ATOM 1906 C C . ARG B 1 46 ? 14.633 -16.156 -0.903 1 93.12 46 ARG B C 1
ATOM 1908 O O . ARG B 1 46 ? 15.367 -17.125 -0.759 1 93.12 46 ARG B O 1
ATOM 1915 N N . ARG B 1 47 ? 14.516 -15.484 -1.949 1 94.81 47 ARG B N 1
ATOM 1916 C CA . ARG B 1 47 ? 15.258 -15.875 -3.146 1 94.81 47 ARG B CA 1
ATOM 1917 C C . ARG B 1 47 ? 16.75 -15.586 -2.988 1 94.81 47 ARG B C 1
ATOM 1919 O O . ARG B 1 47 ? 17.578 -16.375 -3.422 1 94.81 47 ARG B O 1
ATOM 1926 N N . THR B 1 48 ? 17.094 -14.5 -2.389 1 94.25 48 THR B N 1
ATOM 1927 C CA . THR B 1 48 ? 18.484 -14.047 -2.396 1 94.25 48 THR B CA 1
ATOM 1928 C C . THR B 1 48 ? 19.172 -14.406 -1.091 1 94.25 48 THR B C 1
ATOM 1930 O O . THR B 1 48 ? 20.406 -14.398 -1.014 1 94.25 48 THR B O 1
ATOM 1933 N N . GLY B 1 49 ? 18.391 -14.664 -0.126 1 92.69 49 GLY B N 1
ATOM 1934 C CA . GLY B 1 49 ? 18.969 -14.891 1.193 1 92.69 49 GLY B CA 1
ATOM 1935 C C . GLY B 1 49 ? 19.312 -13.602 1.919 1 92.69 49 GLY B C 1
ATOM 1936 O O . GLY B 1 49 ? 19.766 -13.633 3.066 1 92.69 49 GLY B O 1
ATOM 1937 N N . GLY B 1 50 ? 19.078 -12.477 1.258 1 89.5 50 GLY B N 1
ATOM 1938 C CA . GLY B 1 50 ? 19.344 -11.188 1.885 1 89.5 50 GLY B CA 1
ATOM 1939 C C . GLY B 1 50 ? 18.359 -10.859 2.994 1 89.5 50 GLY B C 1
ATOM 1940 O O . GLY B 1 50 ? 17.219 -11.328 2.982 1 89.5 50 GLY B O 1
ATOM 1941 N N . GLN B 1 51 ? 18.859 -10.031 3.93 1 85.25 51 GLN B N 1
ATOM 1942 C CA . GLN B 1 51 ? 18.031 -9.656 5.07 1 85.25 51 GLN B CA 1
ATOM 1943 C C . GLN B 1 51 ? 17.922 -8.141 5.203 1 85.25 51 GLN B C 1
ATOM 1945 O O . GLN B 1 51 ? 18.875 -7.418 4.902 1 85.25 51 GLN B O 1
ATOM 1950 N N . PRO B 1 52 ? 16.641 -7.77 5.609 1 82.75 52 PRO B N 1
ATOM 1951 C CA . PRO B 1 52 ? 16.562 -6.344 5.934 1 82.75 52 PRO B CA 1
ATOM 1952 C C . PRO B 1 52 ? 17.656 -5.895 6.891 1 82.75 52 PRO B C 1
ATOM 1954 O O . PRO B 1 52 ? 18.016 -6.633 7.812 1 82.75 52 PRO B O 1
ATOM 1957 N N . GLY B 1 53 ? 18.125 -4.734 6.723 1 80.5 53 GLY B N 1
ATOM 1958 C CA . GLY B 1 53 ? 19.234 -4.242 7.523 1 80.5 53 GLY B CA 1
ATOM 1959 C C . GLY B 1 53 ? 20.562 -4.277 6.789 1 80.5 53 GLY B C 1
ATOM 1960 O O . GLY B 1 53 ? 21.5 -3.543 7.133 1 80.5 53 GLY B O 1
ATOM 1961 N N . GLU B 1 54 ? 20.641 -5.191 5.828 1 84.94 54 GLU B N 1
ATOM 1962 C CA . GLU B 1 54 ? 21.812 -5.219 4.957 1 84.94 54 GLU B CA 1
ATOM 1963 C C . GLU B 1 54 ? 21.703 -4.156 3.865 1 84.94 54 GLU B C 1
ATOM 1965 O O . GLU B 1 54 ? 20.719 -4.105 3.129 1 84.94 54 GLU B O 1
ATOM 1970 N N . ALA B 1 55 ? 22.797 -3.389 3.758 1 84 55 ALA B N 1
ATOM 1971 C CA . ALA B 1 55 ? 22.766 -2.201 2.908 1 84 55 ALA B CA 1
ATOM 1972 C C . ALA B 1 55 ? 22.344 -2.555 1.487 1 84 55 ALA B C 1
ATOM 1974 O O . ALA B 1 55 ? 21.422 -1.94 0.937 1 84 55 ALA B O 1
ATOM 1975 N N . ALA B 1 56 ? 23.016 -3.541 0.908 1 85.94 56 ALA B N 1
ATOM 1976 C CA . ALA B 1 56 ? 22.703 -3.924 -0.466 1 85.94 56 ALA B CA 1
ATOM 1977 C C . ALA B 1 56 ? 21.266 -4.43 -0.581 1 85.94 56 ALA B C 1
ATOM 1979 O O . ALA B 1 56 ? 20.547 -4.086 -1.524 1 85.94 56 ALA B O 1
ATOM 1980 N N . THR B 1 57 ? 20.828 -5.227 0.316 1 88.31 57 THR B N 1
ATOM 1981 C CA . THR B 1 57 ? 19.484 -5.758 0.329 1 88.31 57 THR B CA 1
ATOM 1982 C C . THR B 1 57 ? 18.453 -4.641 0.509 1 88.31 57 THR B C 1
ATOM 1984 O O . THR B 1 57 ? 17.422 -4.617 -0.166 1 88.31 57 THR B O 1
ATOM 1987 N N . ASP B 1 58 ? 18.828 -3.689 1.302 1 86.62 58 ASP B N 1
ATOM 1988 C CA . ASP B 1 58 ? 17.906 -2.586 1.561 1 86.62 58 ASP B CA 1
ATOM 1989 C C . ASP B 1 58 ? 17.656 -1.769 0.294 1 86.62 58 ASP B C 1
ATOM 1991 O O . ASP B 1 58 ? 16.547 -1.298 0.061 1 86.62 58 ASP B O 1
ATOM 1995 N N . VAL B 1 59 ? 18.703 -1.628 -0.433 1 89.56 59 VAL B N 1
ATOM 1996 C CA . VAL B 1 59 ? 18.562 -0.883 -1.68 1 89.56 59 VAL B CA 1
ATOM 1997 C C . VAL B 1 59 ? 17.625 -1.628 -2.627 1 89.56 59 VAL B C 1
ATOM 1999 O O . VAL B 1 59 ? 16.75 -1.024 -3.236 1 89.56 59 VAL B O 1
ATOM 2002 N N . GLU B 1 60 ? 17.781 -2.938 -2.682 1 91.44 60 GLU B N 1
ATOM 2003 C CA . GLU B 1 60 ? 16.938 -3.734 -3.566 1 91.44 60 GLU B CA 1
ATOM 2004 C C . GLU B 1 60 ? 15.492 -3.77 -3.068 1 91.44 60 GLU B C 1
ATOM 2006 O O . GLU B 1 60 ? 14.555 -3.672 -3.861 1 91.44 60 GLU B O 1
ATOM 2011 N N . LEU B 1 61 ? 15.344 -3.871 -1.795 1 93.12 61 LEU B N 1
ATOM 2012 C CA . LEU B 1 61 ? 14 -3.863 -1.222 1 93.12 61 LEU B CA 1
ATOM 2013 C C . LEU B 1 61 ? 13.305 -2.533 -1.49 1 93.12 61 LEU B C 1
ATOM 2015 O O . LEU B 1 61 ? 12.094 -2.5 -1.739 1 93.12 61 LEU B O 1
ATOM 2019 N N . GLY B 1 62 ? 14.047 -1.462 -1.414 1 92.12 62 GLY B N 1
ATOM 2020 C CA . GLY B 1 62 ? 13.492 -0.16 -1.753 1 92.12 62 GLY B CA 1
ATOM 2021 C C . GLY B 1 62 ? 12.984 -0.081 -3.178 1 92.12 62 GLY B C 1
ATOM 2022 O O . GLY B 1 62 ? 11.883 0.416 -3.422 1 92.12 62 GLY B O 1
ATOM 2023 N N . LYS B 1 63 ? 13.789 -0.601 -4.074 1 90.69 63 LYS B N 1
ATOM 2024 C CA . LYS B 1 63 ? 13.383 -0.614 -5.477 1 90.69 63 LYS B CA 1
ATOM 2025 C C . LYS B 1 63 ? 12.117 -1.444 -5.672 1 90.69 63 LYS B C 1
ATOM 2027 O O . LYS B 1 63 ? 11.211 -1.044 -6.414 1 90.69 63 LYS B O 1
ATOM 2032 N N . ILE B 1 64 ? 12.039 -2.533 -5.035 1 93.56 64 ILE B N 1
ATOM 2033 C CA . ILE B 1 64 ? 10.898 -3.443 -5.121 1 93.56 64 ILE B CA 1
ATOM 2034 C C . ILE B 1 64 ? 9.648 -2.762 -4.57 1 93.56 64 ILE B C 1
ATOM 2036 O O . ILE B 1 64 ? 8.586 -2.811 -5.191 1 93.56 64 ILE B O 1
ATOM 2040 N N . ALA B 1 65 ? 9.82 -2.119 -3.457 1 93.81 65 ALA B N 1
ATOM 2041 C CA . ALA B 1 65 ? 8.695 -1.435 -2.83 1 93.81 65 ALA B CA 1
ATOM 2042 C C . ALA B 1 65 ? 8.125 -0.359 -3.75 1 93.81 65 ALA B C 1
ATOM 2044 O O . ALA B 1 65 ? 6.914 -0.308 -3.98 1 93.81 65 ALA B O 1
ATOM 2045 N N . VAL B 1 66 ? 9.008 0.421 -4.305 1 92.5 66 VAL B N 1
ATOM 2046 C CA . VAL B 1 66 ? 8.57 1.526 -5.152 1 92.5 66 VAL B CA 1
ATOM 2047 C C . VAL B 1 66 ? 7.887 0.98 -6.402 1 92.5 66 VAL B C 1
ATOM 2049 O O . VAL B 1 66 ? 6.797 1.429 -6.766 1 92.5 66 VAL B O 1
ATOM 2052 N N . MET B 1 67 ? 8.438 -0.004 -6.98 1 90 67 MET B N 1
ATOM 2053 C CA . MET B 1 67 ? 7.844 -0.579 -8.188 1 90 67 MET B CA 1
ATOM 2054 C C . MET B 1 67 ? 6.48 -1.189 -7.879 1 90 67 MET B C 1
ATOM 2056 O O . MET B 1 67 ? 5.523 -0.989 -8.633 1 90 67 MET B O 1
ATOM 2060 N N . ALA B 1 68 ? 6.426 -1.934 -6.828 1 93.94 68 ALA B N 1
ATOM 2061 C CA . ALA B 1 68 ? 5.18 -2.605 -6.465 1 93.94 68 ALA B CA 1
ATOM 2062 C C . ALA B 1 68 ? 4.082 -1.594 -6.16 1 93.94 68 ALA B C 1
ATOM 2064 O O . ALA B 1 68 ? 2.926 -1.788 -6.543 1 93.94 68 ALA B O 1
ATOM 2065 N N . LEU B 1 69 ? 4.41 -0.519 -5.523 1 93.5 69 LEU B N 1
ATOM 2066 C CA . LEU B 1 69 ? 3.445 0.509 -5.152 1 93.5 69 LEU B CA 1
ATOM 2067 C C . LEU B 1 69 ? 2.861 1.178 -6.395 1 93.5 69 LEU B C 1
ATOM 2069 O O . LEU B 1 69 ? 1.688 1.555 -6.406 1 93.5 69 LEU B O 1
ATOM 2073 N N . TRP B 1 70 ? 3.615 1.212 -7.434 1 89.25 70 TRP B N 1
ATOM 2074 C CA . TRP B 1 70 ? 3.227 1.991 -8.602 1 89.25 70 TRP B CA 1
ATOM 2075 C C . TRP B 1 70 ? 2.68 1.087 -9.703 1 89.25 70 TRP B C 1
ATOM 2077 O O . TRP B 1 70 ? 2.133 1.569 -10.695 1 89.25 70 TRP B O 1
ATOM 2087 N N . HIS B 1 71 ? 2.818 -0.167 -9.617 1 87.75 71 HIS B N 1
ATOM 2088 C CA . HIS B 1 71 ? 2.68 -1.056 -10.766 1 87.75 71 HIS B CA 1
ATOM 2089 C C . HIS B 1 71 ? 1.285 -0.954 -11.375 1 87.75 71 HIS B C 1
ATOM 2091 O O . HIS B 1 71 ? 1.126 -1.071 -12.594 1 87.75 71 HIS B O 1
ATOM 2097 N N . ASP B 1 72 ? 0.349 -0.631 -10.648 1 86.69 72 ASP B N 1
ATOM 2098 C CA . ASP B 1 72 ? -1.011 -0.522 -11.172 1 86.69 72 ASP B CA 1
ATOM 2099 C C . ASP B 1 72 ? -1.517 0.916 -11.086 1 86.69 72 ASP B C 1
ATOM 2101 O O . ASP B 1 72 ? -2.703 1.175 -11.305 1 86.69 72 ASP B O 1
ATOM 2105 N N . ALA B 1 73 ? -0.722 1.89 -10.758 1 82.44 73 ALA B N 1
ATOM 2106 C CA . ALA B 1 73 ? -1.113 3.283 -10.57 1 82.44 73 ALA B CA 1
ATOM 2107 C C . ALA B 1 73 ? -1.826 3.824 -11.805 1 82.44 73 ALA B C 1
ATOM 2109 O O . ALA B 1 73 ? -2.799 4.574 -11.695 1 82.44 73 ALA B O 1
ATOM 2110 N N . PRO B 1 74 ? -1.447 3.434 -13.023 1 77.88 74 PRO B N 1
ATOM 2111 C CA . PRO B 1 74 ? -2.141 3.951 -14.203 1 77.88 74 PRO B CA 1
ATOM 2112 C C . PRO B 1 74 ? -3.623 3.584 -14.227 1 77.88 74 PRO B C 1
ATOM 2114 O O . PRO B 1 74 ? -4.406 4.203 -14.953 1 77.88 74 PRO B O 1
ATOM 2117 N N . GLU B 1 75 ? -3.99 2.633 -13.43 1 82.38 75 GLU B N 1
ATOM 2118 C CA . GLU B 1 75 ? -5.379 2.186 -13.398 1 82.38 75 GLU B CA 1
ATOM 2119 C C . GLU B 1 75 ? -6.289 3.254 -12.797 1 82.38 75 GLU B C 1
ATOM 2121 O O . GLU B 1 75 ? -7.512 3.178 -12.914 1 82.38 75 GLU B O 1
ATOM 2126 N N . VAL B 1 76 ? -5.754 4.223 -12.203 1 79.5 76 VAL B N 1
ATOM 2127 C CA . VAL B 1 76 ? -6.551 5.316 -11.656 1 79.5 76 VAL B CA 1
ATOM 2128 C C . VAL B 1 76 ? -7.234 6.07 -12.797 1 79.5 76 VAL B C 1
ATOM 2130 O O . VAL B 1 76 ? -8.266 6.719 -12.586 1 79.5 76 VAL B O 1
ATOM 2133 N N . PHE B 1 77 ? -6.641 5.957 -13.953 1 72.44 77 PHE B N 1
ATOM 2134 C CA . PHE B 1 77 ? -7.203 6.66 -15.102 1 72.44 77 PHE B CA 1
ATOM 2135 C C . PHE B 1 77 ? -8.055 5.719 -15.945 1 72.44 77 PHE B C 1
ATOM 2137 O O . PHE B 1 77 ? -9.086 6.125 -16.484 1 72.44 77 PHE B O 1
ATOM 2144 N N . THR B 1 78 ? -7.609 4.398 -16 1 70.56 78 THR B N 1
ATOM 2145 C CA . THR B 1 78 ? -8.258 3.467 -16.906 1 70.56 78 THR B CA 1
ATOM 2146 C C . THR B 1 78 ? -9.281 2.611 -16.172 1 70.56 78 THR B C 1
ATOM 2148 O O . THR B 1 78 ? -10.148 1.989 -16.797 1 70.56 78 THR B O 1
ATOM 2151 N N . GLY B 1 79 ? -9.211 2.717 -14.938 1 73.88 79 GLY B N 1
ATOM 2152 C CA . GLY B 1 79 ? -9.938 1.683 -14.219 1 73.88 79 GLY B CA 1
ATOM 2153 C C . GLY B 1 79 ? -9.25 0.33 -14.266 1 73.88 79 GLY B C 1
ATOM 2154 O O . GLY B 1 79 ? -8.289 0.142 -15.016 1 73.88 79 GLY B O 1
ATOM 2155 N N . ASP B 1 80 ? -9.641 -0.532 -13.359 1 74.44 80 ASP B N 1
ATOM 2156 C CA . ASP B 1 80 ? -9.109 -1.893 -13.391 1 74.44 80 ASP B CA 1
ATOM 2157 C C . ASP B 1 80 ? -9.727 -2.691 -14.539 1 74.44 80 ASP B C 1
ATOM 2159 O O . ASP B 1 80 ? -10.859 -3.16 -14.445 1 74.44 80 ASP B O 1
ATOM 2163 N N . ILE B 1 81 ? -9.016 -2.654 -15.602 1 67.12 81 ILE B N 1
ATOM 2164 C CA . ILE B 1 81 ? -9.492 -3.412 -16.75 1 67.12 81 ILE B CA 1
ATOM 2165 C C . ILE B 1 81 ? -9.125 -4.883 -16.594 1 67.12 81 ILE B C 1
ATOM 2167 O O . ILE B 1 81 ? -7.965 -5.215 -16.328 1 67.12 81 ILE B O 1
ATOM 2171 N N . ASN B 1 82 ? -10.125 -5.656 -16.766 1 67.44 82 ASN B N 1
ATOM 2172 C CA . ASN B 1 82 ? -9.922 -7.086 -16.547 1 67.44 82 ASN B CA 1
ATOM 2173 C C . ASN B 1 82 ? -9.094 -7.711 -17.656 1 67.44 82 ASN B C 1
ATOM 2175 O O . ASN B 1 82 ? -9.055 -7.195 -18.781 1 67.44 82 ASN B O 1
ATOM 2179 N N . THR B 1 83 ? -8.461 -8.766 -17.297 1 60.88 83 THR B N 1
ATOM 2180 C CA . THR B 1 83 ? -7.516 -9.43 -18.188 1 60.88 83 THR B CA 1
ATOM 2181 C C . THR B 1 83 ? -8.18 -9.805 -19.516 1 60.88 83 THR B C 1
ATOM 2183 O O . THR B 1 83 ? -7.633 -9.531 -20.578 1 60.88 83 THR B O 1
ATOM 2186 N N . PRO B 1 84 ? -9.297 -10.352 -19.547 1 56.25 84 PRO B N 1
ATOM 2187 C CA . PRO B 1 84 ? -9.922 -10.703 -20.812 1 56.25 84 PRO B CA 1
ATOM 2188 C C . PRO B 1 84 ? -10.141 -9.492 -21.719 1 56.25 84 PRO B C 1
ATOM 2190 O O . PRO B 1 84 ? -9.961 -9.586 -22.938 1 56.25 84 PRO B O 1
ATOM 2193 N N . THR B 1 85 ? -10.656 -8.43 -21.156 1 60.88 85 THR B N 1
ATOM 2194 C CA . THR B 1 85 ? -10.875 -7.215 -21.922 1 60.88 85 THR B CA 1
ATOM 2195 C C . THR B 1 85 ? -9.562 -6.672 -22.469 1 60.88 85 THR B C 1
ATOM 2197 O O . THR B 1 85 ? -9.5 -6.203 -23.609 1 60.88 85 THR B O 1
ATOM 2200 N N . LYS B 1 86 ? -8.516 -6.777 -21.578 1 63.72 86 LYS B N 1
ATOM 2201 C CA . LYS B 1 86 ? -7.203 -6.324 -22.031 1 63.72 86 LYS B CA 1
ATOM 2202 C C . LYS B 1 86 ? -6.715 -7.156 -23.219 1 63.72 86 LYS B C 1
ATOM 2204 O O . LYS B 1 86 ? -6.125 -6.621 -24.156 1 63.72 86 LYS B O 1
ATOM 2209 N N . ILE B 1 87 ? -7.027 -8.461 -23.109 1 56.84 87 ILE B N 1
ATOM 2210 C CA . ILE B 1 87 ? -6.633 -9.383 -24.172 1 56.84 87 ILE B CA 1
ATOM 2211 C C . ILE B 1 87 ? -7.41 -9.062 -25.453 1 56.84 87 ILE B C 1
ATOM 2213 O O . ILE B 1 87 ? -6.84 -9.039 -26.547 1 56.84 87 ILE B O 1
ATOM 2217 N N . PHE B 1 88 ? -8.719 -8.938 -25.234 1 56.94 88 PHE B N 1
ATOM 2218 C CA . PHE B 1 88 ? -9.586 -8.648 -26.375 1 56.94 88 PHE B CA 1
ATOM 2219 C C . PHE B 1 88 ? -9.188 -7.34 -27.047 1 56.94 88 PHE B C 1
ATOM 2221 O O . PHE B 1 88 ? -9.242 -7.223 -28.266 1 56.94 88 PHE B O 1
ATOM 2228 N N . LEU B 1 89 ? -9.203 -6.406 -26.156 1 54.56 89 LEU B N 1
ATOM 2229 C CA . LEU B 1 89 ? -8.828 -5.125 -26.734 1 54.56 89 LEU B CA 1
ATOM 2230 C C . LEU B 1 89 ? -7.441 -5.195 -27.359 1 54.56 89 LEU B C 1
ATOM 2232 O O . LEU B 1 89 ? -7 -4.25 -28.016 1 54.56 89 LEU B O 1
ATOM 2236 N N . ASN B 1 90 ? -7.145 -6.492 -27.656 1 50.66 90 ASN B N 1
ATOM 2237 C CA . ASN B 1 90 ? -5.844 -6.586 -28.297 1 50.66 90 ASN B CA 1
ATOM 2238 C C . ASN B 1 90 ? -4.914 -5.457 -27.859 1 50.66 90 ASN B C 1
ATOM 2240 O O . ASN B 1 90 ? -4.035 -5.039 -28.625 1 50.66 90 ASN B O 1
ATOM 2244 N N . ALA B 1 91 ? -5.387 -4.727 -27.109 1 47.16 91 ALA B N 1
ATOM 2245 C CA . ALA B 1 91 ? -5.113 -3.396 -26.578 1 47.16 91 ALA B CA 1
ATOM 2246 C C . ALA B 1 91 ? -3.666 -3.283 -26.109 1 47.16 91 ALA B C 1
ATOM 2248 O O . ALA B 1 91 ? -3.404 -3.191 -24.906 1 47.16 91 ALA B O 1
ATOM 2249 N N . SER B 1 92 ? -2.92 -3.959 -26.641 1 47.44 92 SER B N 1
ATOM 2250 C CA . SER B 1 92 ? -1.471 -3.992 -26.469 1 47.44 92 SER B CA 1
ATOM 2251 C C . SER B 1 92 ? -0.927 -2.623 -26.078 1 47.44 92 SER B C 1
ATOM 2253 O O . SER B 1 92 ? -0.249 -2.484 -25.062 1 47.44 92 SER B O 1
ATOM 2255 N N . ASN B 1 93 ? -0.76 -1.769 -27.234 1 50.31 93 ASN B N 1
ATOM 2256 C CA . ASN B 1 93 ? 0.129 -0.614 -27.312 1 50.31 93 ASN B CA 1
ATOM 2257 C C . ASN B 1 93 ? -0.431 0.577 -26.547 1 50.31 93 ASN B C 1
ATOM 2259 O O . ASN B 1 93 ? 0.288 1.215 -25.766 1 50.31 93 ASN B O 1
ATOM 2263 N N . ALA B 1 94 ? -1.793 0.767 -26.812 1 48.91 94 ALA B N 1
ATOM 2264 C CA . ALA B 1 94 ? -2.291 2.031 -26.281 1 48.91 94 ALA B CA 1
ATOM 2265 C C . ALA B 1 94 ? -2.455 1.962 -24.766 1 48.91 94 ALA B C 1
ATOM 2267 O O . ALA B 1 94 ? -2.121 2.912 -24.062 1 48.91 94 ALA B O 1
ATOM 2268 N N . LEU B 1 95 ? -3.121 0.848 -24.328 1 52.06 95 LEU B N 1
ATOM 2269 C CA . LEU B 1 95 ? -3.264 0.724 -22.875 1 52.06 95 LEU B CA 1
ATOM 2270 C C . LEU B 1 95 ? -1.901 0.607 -22.203 1 52.06 95 LEU B C 1
ATOM 2272 O O . LEU B 1 95 ? -1.678 1.192 -21.141 1 52.06 95 LEU B O 1
ATOM 2276 N N . ASP B 1 96 ? -1.185 -0.194 -22.875 1 55.22 96 ASP B N 1
ATOM 2277 C CA . ASP B 1 96 ? 0.197 -0.279 -22.406 1 55.22 96 ASP B CA 1
ATOM 2278 C C . ASP B 1 96 ? 0.871 1.091 -22.438 1 55.22 96 ASP B C 1
ATOM 2280 O O . ASP B 1 96 ? 1.618 1.441 -21.531 1 55.22 96 ASP B O 1
ATOM 2284 N N . GLU B 1 97 ? 0.534 1.69 -23.516 1 52.56 97 GLU B N 1
ATOM 2285 C CA . GLU B 1 97 ? 1.082 3.037 -23.641 1 52.56 97 GLU B CA 1
ATOM 2286 C C . GLU B 1 97 ? 0.526 3.965 -22.562 1 52.56 97 GLU B C 1
ATOM 2288 O O . GLU B 1 97 ? 1.254 4.793 -22.016 1 52.56 97 GLU B O 1
ATOM 2293 N N . LEU B 1 98 ? -0.74 3.773 -22.438 1 52.22 98 LEU B N 1
ATOM 2294 C CA . LEU B 1 98 ? -1.378 4.59 -21.422 1 52.22 98 LEU B CA 1
ATOM 2295 C C . LEU B 1 98 ? -0.819 4.262 -20.031 1 52.22 98 LEU B C 1
ATOM 2297 O O . LEU B 1 98 ? -0.551 5.16 -19.234 1 52.22 98 LEU B O 1
ATOM 2301 N N . GLU B 1 99 ? -0.834 2.99 -19.844 1 56.81 99 GLU B N 1
ATOM 2302 C CA . GLU B 1 99 ? -0.266 2.555 -18.578 1 56.81 99 GLU B CA 1
ATOM 2303 C C . GLU B 1 99 ? 1.199 2.965 -18.453 1 56.81 99 GLU B C 1
ATOM 2305 O O . GLU B 1 99 ? 1.655 3.352 -17.375 1 56.81 99 GLU B O 1
ATOM 2310 N N . ASN B 1 100 ? 1.766 2.879 -19.594 1 54.97 100 ASN B N 1
ATOM 2311 C CA . ASN B 1 100 ? 3.17 3.273 -19.609 1 54.97 100 ASN B CA 1
ATOM 2312 C C . ASN B 1 100 ? 3.33 4.785 -19.484 1 54.97 100 ASN B C 1
ATOM 2314 O O . ASN B 1 100 ? 4.262 5.262 -18.828 1 54.97 100 ASN B O 1
ATOM 2318 N N . THR B 1 101 ? 2.482 5.367 -20.172 1 47.75 101 THR B N 1
ATOM 2319 C CA . THR B 1 101 ? 2.547 6.824 -20.125 1 47.75 101 THR B CA 1
ATOM 2320 C C . THR B 1 101 ? 2.135 7.336 -18.734 1 47.75 101 THR B C 1
ATOM 2322 O O . THR B 1 101 ? 2.693 8.312 -18.25 1 47.75 101 THR B O 1
ATOM 2325 N N . ALA B 1 102 ? 1.039 6.777 -18.469 1 46.38 102 ALA B N 1
ATOM 2326 C CA . ALA B 1 102 ? 0.596 7.176 -17.141 1 46.38 102 ALA B CA 1
ATOM 2327 C C . ALA B 1 102 ? 1.604 6.75 -16.078 1 46.38 102 ALA B C 1
ATOM 2329 O O . ALA B 1 102 ? 1.744 7.41 -15.047 1 46.38 102 ALA B O 1
ATOM 2330 N N . GLY B 1 103 ? 2.068 5.488 -16.234 1 46.31 103 GLY B N 1
ATOM 2331 C CA . GLY B 1 103 ? 3.189 5.098 -15.391 1 46.31 103 GLY B CA 1
ATOM 2332 C C . GLY B 1 103 ? 4.457 5.883 -15.68 1 46.31 103 GLY B C 1
ATOM 2333 O O . GLY B 1 103 ? 4.871 5.988 -16.844 1 46.31 103 GLY B O 1
ATOM 2334 N N . ASP B 1 104 ? 4.605 6.871 -15.102 1 46.22 104 ASP B N 1
ATOM 2335 C CA . ASP B 1 104 ? 5.723 7.805 -15.203 1 46.22 104 ASP B CA 1
ATOM 2336 C C . ASP B 1 104 ? 7.031 7.066 -15.469 1 46.22 104 ASP B C 1
ATOM 2338 O O . ASP B 1 104 ? 7.324 6.059 -14.82 1 46.22 104 ASP B O 1
ATOM 2342 N N . GLY B 1 105 ? 7.477 7.258 -16.766 1 48 105 GLY B N 1
ATOM 2343 C CA . GLY B 1 105 ? 8.867 6.977 -17.094 1 48 105 GLY B CA 1
ATOM 2344 C C . GLY B 1 105 ? 9.625 6.305 -15.969 1 48 105 GLY B C 1
ATOM 2345 O O . GLY B 1 105 ? 10.711 5.762 -16.188 1 48 105 GLY B O 1
ATOM 2346 N N . TYR B 1 106 ? 9.008 6.352 -14.883 1 50.72 106 TYR B N 1
ATOM 2347 C CA . TYR B 1 106 ? 9.766 5.848 -13.742 1 50.72 106 TYR B CA 1
ATOM 2348 C C . TYR B 1 106 ? 9.805 4.324 -13.75 1 50.72 106 TYR B C 1
ATOM 2350 O O . TYR B 1 106 ? 10.859 3.725 -13.516 1 50.72 106 TYR B O 1
ATOM 2358 N N . LEU B 1 107 ? 8.594 3.697 -14.039 1 56.66 107 LEU B N 1
ATOM 2359 C CA . LEU B 1 107 ? 8.617 2.238 -14.047 1 56.66 107 LEU B CA 1
ATOM 2360 C C . LEU B 1 107 ? 9.461 1.718 -15.211 1 56.66 107 LEU B C 1
ATOM 2362 O O . LEU B 1 107 ? 10.078 0.655 -15.109 1 56.66 107 LEU B O 1
ATOM 2366 N N . GLU B 1 108 ? 9.289 2.49 -16.203 1 53.97 108 GLU B N 1
ATOM 2367 C CA . GLU B 1 108 ? 10.086 2.105 -17.359 1 53.97 108 GLU B CA 1
ATOM 2368 C C . GLU B 1 108 ? 11.578 2.203 -17.062 1 53.97 108 GLU B C 1
ATOM 2370 O O . GLU B 1 108 ? 12.383 1.469 -17.656 1 53.97 108 GLU B O 1
ATOM 2375 N N . SER B 1 109 ? 11.875 3.215 -16.234 1 51.69 109 SER B N 1
ATOM 2376 C CA . SER B 1 109 ? 13.281 3.381 -15.898 1 51.69 109 SER B CA 1
ATOM 2377 C C . SER B 1 109 ? 13.734 2.332 -14.883 1 51.69 109 SER B C 1
ATOM 2379 O O . SER B 1 109 ? 14.93 2.137 -14.68 1 51.69 109 SER B O 1
ATOM 2381 N N . MET B 1 110 ? 12.734 1.913 -14.242 1 53.25 110 MET B N 1
ATOM 2382 C CA . MET B 1 110 ? 13.125 0.914 -13.25 1 53.25 110 MET B CA 1
ATOM 2383 C C . MET B 1 110 ? 13.586 -0.37 -13.93 1 53.25 110 MET B C 1
ATOM 2385 O O . MET B 1 110 ? 13.117 -0.711 -15.016 1 53.25 110 MET B O 1
ATOM 2389 N N . ASP B 1 111 ? 14.766 -0.803 -13.664 1 52.75 111 ASP B N 1
ATOM 2390 C CA . ASP B 1 111 ? 15.461 -1.958 -14.219 1 52.75 111 ASP B CA 1
ATOM 2391 C C . ASP B 1 111 ? 14.492 -3.098 -14.508 1 52.75 111 ASP B C 1
ATOM 2393 O O . ASP B 1 111 ? 13.766 -3.547 -13.617 1 52.75 111 ASP B O 1
ATOM 2397 N N . GLY B 1 112 ? 14.109 -3.172 -15.742 1 61.66 112 GLY B N 1
ATOM 2398 C CA . GLY B 1 112 ? 13.555 -4.375 -16.344 1 61.66 112 GLY B CA 1
ATOM 2399 C C . GLY B 1 112 ? 14.414 -5.605 -16.109 1 61.66 112 GLY B C 1
ATOM 2400 O O . GLY B 1 112 ? 15.617 -5.488 -15.875 1 61.66 112 GLY B O 1
ATOM 2401 N N . GLY B 1 113 ? 14.266 -6.516 -15.008 1 82.88 113 GLY B N 1
ATOM 2402 C CA . GLY B 1 113 ? 15.047 -7.676 -14.602 1 82.88 113 GLY B CA 1
ATOM 2403 C C . GLY B 1 113 ? 14.438 -8.43 -13.43 1 82.88 113 GLY B C 1
ATOM 2404 O O . GLY B 1 113 ? 13.227 -8.656 -13.398 1 82.88 113 GLY B O 1
ATOM 2405 N N . PRO B 1 114 ? 15.406 -8.703 -12.586 1 91.06 114 PRO B N 1
ATOM 2406 C CA . PRO B 1 114 ? 14.969 -9.547 -11.469 1 91.06 114 PRO B CA 1
ATOM 2407 C C . PRO B 1 114 ? 13.93 -8.859 -10.578 1 91.06 114 PRO B C 1
ATOM 2409 O O . PRO B 1 114 ? 13.039 -9.523 -10.039 1 91.06 114 PRO B O 1
ATOM 2412 N N . ILE B 1 115 ? 13.969 -7.555 -10.5 1 92.44 115 ILE B N 1
ATOM 2413 C CA . ILE B 1 115 ? 13.039 -6.805 -9.656 1 92.44 115 ILE B CA 1
ATOM 2414 C C . ILE B 1 115 ? 11.641 -6.84 -10.266 1 92.44 115 ILE B C 1
ATOM 2416 O O . ILE B 1 115 ? 10.656 -7.082 -9.57 1 92.44 115 ILE B O 1
ATOM 2420 N N . ARG B 1 116 ? 11.578 -6.609 -11.516 1 90.81 116 ARG B N 1
ATOM 2421 C CA . ARG B 1 116 ? 10.289 -6.672 -12.211 1 90.81 116 ARG B CA 1
ATOM 2422 C C . ARG B 1 116 ? 9.688 -8.07 -12.109 1 90.81 116 ARG B C 1
ATOM 2424 O O . ARG B 1 116 ? 8.484 -8.211 -11.883 1 90.81 116 ARG B O 1
ATOM 2431 N N . THR B 1 117 ? 10.516 -9.039 -12.328 1 93.12 117 THR B N 1
ATOM 2432 C CA . THR B 1 117 ? 10.07 -10.422 -12.211 1 93.12 117 THR B CA 1
ATOM 2433 C C . THR B 1 117 ? 9.539 -10.703 -10.805 1 93.12 117 THR B C 1
ATOM 2435 O O . THR B 1 117 ? 8.477 -11.305 -10.656 1 93.12 117 THR B O 1
ATOM 2438 N N . CYS B 1 118 ? 10.211 -10.227 -9.828 1 96 118 CYS B N 1
ATOM 2439 C CA . CYS B 1 118 ? 9.812 -10.398 -8.43 1 96 118 CYS B CA 1
ATOM 2440 C C . CYS B 1 118 ? 8.438 -9.797 -8.172 1 96 118 CYS B C 1
ATOM 2442 O O . CYS B 1 118 ? 7.574 -10.445 -7.586 1 96 118 CYS B O 1
ATOM 2444 N N . VAL B 1 119 ? 8.227 -8.562 -8.641 1 95.25 119 VAL B N 1
ATOM 2445 C CA . VAL B 1 119 ? 6.969 -7.863 -8.422 1 95.25 119 VAL B CA 1
ATOM 2446 C C . VAL B 1 119 ? 5.848 -8.57 -9.18 1 95.25 119 VAL B C 1
ATOM 2448 O O . VAL B 1 119 ? 4.734 -8.711 -8.672 1 95.25 119 VAL B O 1
ATOM 2451 N N . LYS B 1 120 ? 6.156 -9.062 -10.328 1 93.25 120 LYS B N 1
ATOM 2452 C CA . LYS B 1 120 ? 5.16 -9.781 -11.125 1 93.25 120 LYS B CA 1
ATOM 2453 C C . LYS B 1 120 ? 4.719 -11.055 -10.414 1 93.25 120 LYS B C 1
ATOM 2455 O O . LYS B 1 120 ? 3.525 -11.367 -10.367 1 93.25 120 LYS B O 1
ATOM 2460 N N . ILE B 1 121 ? 5.688 -11.805 -9.961 1 96.69 121 ILE B N 1
ATOM 2461 C CA . ILE B 1 121 ? 5.367 -13.039 -9.25 1 96.69 121 ILE B CA 1
ATOM 2462 C C . ILE B 1 121 ? 4.531 -12.711 -8.016 1 96.69 121 ILE B C 1
ATOM 2464 O O . ILE B 1 121 ? 3.527 -13.383 -7.742 1 96.69 121 ILE B O 1
ATOM 2468 N N . ALA B 1 122 ? 4.91 -11.688 -7.281 1 97.81 122 ALA B N 1
ATOM 2469 C CA . ALA B 1 122 ? 4.156 -11.266 -6.102 1 97.81 122 ALA B CA 1
ATOM 2470 C C . ALA B 1 122 ? 2.736 -10.852 -6.48 1 97.81 122 ALA B C 1
ATOM 2472 O O . ALA B 1 122 ? 1.793 -11.078 -5.719 1 97.81 122 ALA B O 1
ATOM 2473 N N . ASP B 1 123 ? 2.607 -10.234 -7.629 1 95.25 123 ASP B N 1
ATOM 2474 C CA . ASP B 1 123 ? 1.301 -9.836 -8.141 1 95.25 123 ASP B CA 1
ATOM 2475 C C . ASP B 1 123 ? 0.404 -11.055 -8.359 1 95.25 123 ASP B C 1
ATOM 2477 O O . ASP B 1 123 ? -0.763 -11.055 -7.961 1 95.25 123 ASP B O 1
ATOM 2481 N N . PHE B 1 124 ? 0.973 -12.109 -8.898 1 95.88 124 PHE B N 1
ATOM 2482 C CA . PHE B 1 124 ? 0.253 -13.367 -9.055 1 95.88 124 PHE B CA 1
ATOM 2483 C C . PHE B 1 124 ? -0.165 -13.93 -7.703 1 95.88 124 PHE B C 1
ATOM 2485 O O . PHE B 1 124 ? -1.323 -14.305 -7.512 1 95.88 124 PHE B O 1
ATOM 2492 N N . LEU B 1 125 ? 0.769 -13.961 -6.84 1 97.81 125 LEU B N 1
ATOM 2493 C CA . LEU B 1 125 ? 0.534 -14.562 -5.531 1 97.81 125 LEU B CA 1
ATOM 2494 C C . LEU B 1 125 ? -0.572 -13.82 -4.785 1 97.81 125 LEU B C 1
ATOM 2496 O O . LEU B 1 125 ? -1.442 -14.453 -4.176 1 97.81 125 LEU B O 1
ATOM 2500 N N . GLU B 1 126 ? -0.532 -12.508 -4.844 1 97.62 126 GLU B N 1
ATOM 2501 C CA . GLU B 1 126 ? -1.547 -11.719 -4.148 1 97.62 126 GLU B CA 1
ATOM 2502 C C . GLU B 1 126 ? -2.928 -11.938 -4.762 1 97.62 126 GLU B C 1
ATOM 2504 O O . GLU B 1 126 ? -3.924 -12.039 -4.043 1 97.62 126 GLU B O 1
ATOM 2509 N N . ALA B 1 127 ? -2.963 -11.953 -6.062 1 96 127 ALA B N 1
ATOM 2510 C CA . ALA B 1 127 ? -4.23 -12.18 -6.754 1 96 127 ALA B CA 1
ATOM 2511 C C . ALA B 1 127 ? -4.812 -13.547 -6.391 1 96 127 ALA B C 1
ATOM 2513 O O . ALA B 1 127 ? -6.008 -13.664 -6.105 1 96 127 ALA B O 1
ATOM 2514 N N . MET B 1 128 ? -3.99 -14.516 -6.41 1 96.56 128 MET B N 1
ATOM 2515 C CA . MET B 1 128 ? -4.434 -15.852 -6.035 1 96.56 128 MET B CA 1
ATOM 2516 C C . MET B 1 128 ? -4.891 -15.891 -4.582 1 96.56 128 MET B C 1
ATOM 2518 O O . MET B 1 128 ? -5.918 -16.484 -4.266 1 96.56 128 MET B O 1
ATOM 2522 N N . TYR B 1 129 ? -4.168 -15.258 -3.762 1 96.25 129 TYR B N 1
ATOM 2523 C CA . TYR B 1 129 ? -4.512 -15.203 -2.344 1 96.25 129 TYR B CA 1
ATOM 2524 C C . TYR B 1 129 ? -5.879 -14.562 -2.139 1 96.25 129 TYR B C 1
ATOM 2526 O O . TYR B 1 129 ? -6.703 -15.07 -1.379 1 96.25 129 TYR B O 1
ATOM 2534 N N . TRP B 1 130 ? -6.102 -13.438 -2.787 1 96.12 130 TRP B N 1
ATOM 2535 C CA . TRP B 1 130 ? -7.363 -12.719 -2.621 1 96.12 130 TRP B CA 1
ATOM 2536 C C . TRP B 1 130 ? -8.539 -13.586 -3.059 1 96.12 130 TRP B C 1
ATOM 2538 O O . TRP B 1 130 ? -9.555 -13.664 -2.361 1 96.12 130 TRP B O 1
ATOM 2548 N N . LEU B 1 131 ? -8.398 -14.266 -4.188 1 95 131 LEU B N 1
ATOM 2549 C CA . LEU B 1 131 ? -9.5 -15.086 -4.691 1 95 131 LEU B CA 1
ATOM 2550 C C . LEU B 1 131 ? -9.695 -16.328 -3.826 1 95 131 LEU B C 1
ATOM 2552 O O . LEU B 1 131 ? -10.82 -16.797 -3.652 1 95 131 LEU B O 1
ATOM 2556 N N . MET B 1 132 ? -8.633 -16.828 -3.348 1 94.88 132 MET B N 1
ATOM 2557 C CA . MET B 1 132 ? -8.758 -17.953 -2.43 1 94.88 132 MET B CA 1
ATOM 2558 C C . MET B 1 132 ? -9.547 -17.562 -1.188 1 94.88 132 MET B C 1
ATOM 2560 O O . MET B 1 132 ? -10.406 -18.312 -0.727 1 94.88 132 MET B O 1
ATOM 2564 N N . GLU B 1 133 ? -9.297 -16.375 -0.682 1 93.44 133 GLU B N 1
ATOM 2565 C CA . GLU B 1 133 ? -9.906 -15.93 0.568 1 93.44 133 GLU B CA 1
ATOM 2566 C C . GLU B 1 133 ? -11.312 -15.391 0.333 1 93.44 133 GLU B C 1
ATOM 2568 O O . GLU B 1 133 ? -12.203 -15.578 1.165 1 93.44 133 GLU B O 1
ATOM 2573 N N . HIS B 1 134 ? -11.547 -14.75 -0.806 1 95.12 134 HIS B N 1
ATOM 2574 C CA . HIS B 1 134 ? -12.758 -13.945 -0.91 1 95.12 134 HIS B CA 1
ATOM 2575 C C . HIS B 1 134 ? -13.539 -14.281 -2.18 1 95.12 134 HIS B C 1
ATOM 2577 O O . HIS B 1 134 ? -14.617 -13.734 -2.412 1 95.12 134 HIS B O 1
ATOM 2583 N N . GLY B 1 135 ? -12.914 -15.133 -3.047 1 94.81 135 GLY B N 1
ATOM 2584 C CA . GLY B 1 135 ? -13.688 -15.547 -4.211 1 94.81 135 GLY B CA 1
ATOM 2585 C C . GLY B 1 135 ? -14.992 -16.219 -3.852 1 94.81 135 GLY B C 1
ATOM 2586 O O . GLY B 1 135 ? -15.07 -16.969 -2.879 1 94.81 135 GLY B O 1
ATOM 2587 N N . ASP B 1 136 ? -15.969 -15.805 -4.637 1 94.12 136 ASP B N 1
ATOM 2588 C CA . ASP B 1 136 ? -17.297 -16.312 -4.344 1 94.12 136 ASP B CA 1
ATOM 2589 C C . ASP B 1 136 ? -17.875 -17.062 -5.543 1 94.12 136 ASP B C 1
ATOM 2591 O O . ASP B 1 136 ? -18.156 -16.453 -6.582 1 94.12 136 ASP B O 1
ATOM 2595 N N . GLY B 1 137 ? -18.141 -18.438 -5.391 1 93.12 137 GLY B N 1
ATOM 2596 C CA . GLY B 1 137 ? -18.828 -19.203 -6.41 1 93.12 137 GLY B CA 1
ATOM 2597 C C . GLY B 1 137 ? -17.875 -19.875 -7.395 1 93.12 137 GLY B C 1
ATOM 2598 O O . GLY B 1 137 ? -16.656 -19.766 -7.266 1 93.12 137 GLY B O 1
ATOM 2599 N N . HIS B 1 138 ? -18.516 -20.547 -8.305 1 93.56 138 HIS B N 1
ATOM 2600 C CA . HIS B 1 138 ? -17.781 -21.391 -9.242 1 93.56 138 HIS B CA 1
ATOM 2601 C C . HIS B 1 138 ? -16.922 -20.547 -10.18 1 93.56 138 HIS B C 1
ATOM 2603 O O . HIS B 1 138 ? -15.797 -20.953 -10.516 1 93.56 138 HIS B O 1
ATOM 2609 N N . TYR B 1 139 ? -17.422 -19.484 -10.555 1 92.75 139 TYR B N 1
ATOM 2610 C CA . TYR B 1 139 ? -16.656 -18.656 -11.48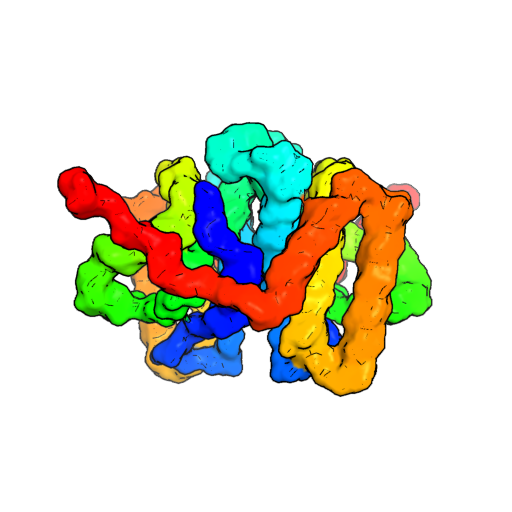4 1 92.75 139 TYR B CA 1
ATOM 2611 C C . TYR B 1 139 ? -15.367 -18.156 -10.836 1 92.75 139 TYR B C 1
ATOM 2613 O O . TYR B 1 139 ? -14.297 -18.203 -11.453 1 92.75 139 TYR B O 1
ATOM 2621 N N . ALA B 1 140 ? -15.453 -17.688 -9.586 1 94.19 140 ALA B N 1
ATOM 2622 C CA . ALA B 1 140 ? -14.273 -17.25 -8.852 1 94.19 140 ALA B CA 1
ATOM 2623 C C . ALA B 1 140 ? -13.266 -18.375 -8.695 1 94.19 140 ALA B C 1
ATOM 2625 O O . ALA B 1 140 ? -12.055 -18.172 -8.844 1 94.19 140 ALA B O 1
ATOM 2626 N N . ASN B 1 141 ? -13.766 -19.531 -8.516 1 94.88 141 ASN B N 1
ATOM 2627 C CA . ASN B 1 141 ? -12.891 -20.688 -8.398 1 94.88 141 ASN B CA 1
ATOM 2628 C C . ASN B 1 141 ? -12.172 -20.984 -9.711 1 94.88 141 ASN B C 1
ATOM 2630 O O . ASN B 1 141 ? -10.992 -21.344 -9.711 1 94.88 141 ASN B O 1
ATOM 2634 N N . ASN B 1 142 ? -12.938 -20.906 -10.734 1 94.75 142 ASN B N 1
ATOM 2635 C CA . ASN B 1 142 ? -12.328 -21.109 -12.047 1 94.75 142 ASN B CA 1
ATOM 2636 C C . ASN B 1 142 ? -11.242 -20.078 -12.328 1 94.75 142 ASN B C 1
ATOM 2638 O O . ASN B 1 142 ? -10.203 -20.406 -12.898 1 94.75 142 ASN B O 1
ATOM 2642 N N . GLN B 1 143 ? -11.539 -18.859 -11.914 1 93.25 143 GLN B N 1
ATOM 2643 C CA . GLN B 1 143 ? -10.547 -17.797 -12.094 1 93.25 143 GLN B CA 1
ATOM 2644 C C . GLN B 1 143 ? -9.297 -18.062 -11.266 1 93.25 143 GLN B C 1
ATOM 2646 O O . GLN B 1 143 ? -8.18 -17.828 -11.727 1 93.25 143 GLN B O 1
ATOM 2651 N N . LEU B 1 144 ? -9.43 -18.547 -10.07 1 95.88 144 LEU B N 1
ATOM 2652 C CA . LEU B 1 144 ? -8.297 -18.906 -9.234 1 95.88 144 LEU B CA 1
ATOM 2653 C C . LEU B 1 144 ? -7.477 -20.016 -9.891 1 95.88 144 LEU B C 1
ATOM 2655 O O . LEU B 1 144 ? -6.246 -19.953 -9.906 1 95.88 144 LEU B O 1
ATOM 2659 N N . HIS B 1 145 ? -8.164 -21 -10.43 1 95.88 145 HIS B N 1
ATOM 2660 C CA . HIS B 1 145 ? -7.477 -22.078 -11.125 1 95.88 145 HIS B CA 1
ATOM 2661 C C . HIS B 1 145 ? -6.699 -21.562 -12.328 1 95.88 145 HIS B C 1
ATOM 2663 O O . HIS B 1 145 ? -5.559 -21.969 -12.555 1 95.88 145 HIS B O 1
ATOM 2669 N N . GLY B 1 146 ? -7.348 -20.719 -13.094 1 94.56 146 GLY B N 1
ATOM 2670 C CA . GLY B 1 146 ? -6.672 -20.109 -14.234 1 94.56 146 GLY B CA 1
ATOM 2671 C C . GLY B 1 146 ? -5.441 -19.312 -13.844 1 94.56 146 GLY B C 1
ATOM 2672 O O . GLY B 1 146 ? -4.406 -19.391 -14.508 1 94.56 146 GLY B O 1
ATOM 2673 N N . LEU B 1 147 ? -5.547 -18.562 -12.766 1 94.56 147 LEU B N 1
ATOM 2674 C CA . LEU B 1 147 ? -4.414 -17.797 -12.266 1 94.56 147 LEU B CA 1
ATOM 2675 C C . LEU B 1 147 ? -3.275 -18.719 -11.844 1 94.56 147 LEU B C 1
ATOM 2677 O O . LEU B 1 147 ? -2.107 -18.438 -12.125 1 94.56 147 LEU B O 1
ATOM 2681 N N . ASN B 1 148 ? -3.645 -19.734 -11.203 1 95.94 148 ASN B N 1
ATOM 2682 C CA . ASN B 1 148 ? -2.65 -20.703 -10.773 1 95.94 148 ASN B CA 1
ATOM 2683 C C . ASN B 1 148 ? -1.901 -21.312 -11.961 1 95.94 148 ASN B C 1
ATOM 2685 O O . ASN B 1 148 ? -0.683 -21.484 -11.906 1 95.94 148 ASN B O 1
ATOM 2689 N N . GLU B 1 149 ? -2.6 -21.609 -12.977 1 95.88 149 GLU B N 1
ATOM 2690 C CA . GLU B 1 149 ? -1.974 -22.141 -14.18 1 95.88 149 GLU B CA 1
ATOM 2691 C C . GLU B 1 149 ? -1.018 -21.125 -14.797 1 95.88 149 GLU B C 1
ATOM 2693 O O . GLU B 1 149 ? 0.109 -21.453 -15.164 1 95.88 149 GLU B O 1
ATOM 2698 N N . ARG B 1 150 ? -1.435 -19.922 -14.898 1 93.56 150 ARG B N 1
ATOM 2699 C CA . ARG B 1 150 ? -0.604 -18.859 -15.477 1 93.56 150 ARG B CA 1
ATOM 2700 C C . ARG B 1 150 ? 0.621 -18.594 -14.609 1 93.56 150 ARG B C 1
ATOM 2702 O O . ARG B 1 150 ? 1.703 -18.312 -15.125 1 93.56 150 ARG B O 1
ATOM 2709 N N . PHE B 1 151 ? 0.407 -18.656 -13.359 1 96.56 151 PHE B N 1
ATOM 2710 C CA . PHE B 1 151 ? 1.489 -18.516 -12.391 1 96.56 151 PHE B CA 1
ATOM 2711 C C . PHE B 1 151 ? 2.582 -19.547 -12.641 1 96.56 151 PHE B C 1
ATOM 2713 O O . PHE B 1 151 ? 3.75 -19.203 -12.812 1 96.56 151 PHE B O 1
ATOM 2720 N N . HIS B 1 152 ? 2.234 -20.734 -12.766 1 96.62 152 HIS B N 1
ATOM 2721 C CA . HIS B 1 152 ? 3.213 -21.797 -12.992 1 96.62 152 HIS B CA 1
ATOM 2722 C C . HIS B 1 152 ? 3.826 -21.703 -14.383 1 96.62 152 HIS B C 1
ATOM 2724 O O . HIS B 1 152 ? 5.02 -21.953 -14.562 1 96.62 152 HIS B O 1
ATOM 2730 N N . GLN B 1 153 ? 2.986 -21.375 -15.32 1 96 153 GLN B N 1
ATOM 2731 C CA . GLN B 1 153 ? 3.506 -21.172 -16.672 1 96 153 GLN B CA 1
ATOM 2732 C C . GLN B 1 153 ? 4.555 -20.062 -16.688 1 96 153 GLN B C 1
ATOM 2734 O O . GLN B 1 153 ? 5.609 -20.203 -17.312 1 96 153 GLN B O 1
ATOM 2739 N N . TYR B 1 154 ? 4.234 -18.953 -16 1 93.44 154 TYR B N 1
ATOM 2740 C CA . TYR B 1 154 ? 5.168 -17.844 -15.938 1 93.44 154 TYR B CA 1
ATOM 2741 C C . TYR B 1 154 ? 6.48 -18.266 -15.289 1 93.44 154 TYR B C 1
ATOM 2743 O O . TYR B 1 154 ? 7.559 -17.938 -15.789 1 93.44 154 TYR B O 1
ATOM 2751 N N . LEU B 1 155 ? 6.438 -19 -14.188 1 96 155 LEU B N 1
ATOM 2752 C CA . LEU B 1 155 ? 7.633 -19.453 -13.492 1 96 155 LEU B CA 1
ATOM 2753 C C . LEU B 1 155 ? 8.469 -20.375 -14.391 1 96 155 LEU B C 1
ATOM 2755 O O . LEU B 1 155 ? 9.695 -20.25 -14.438 1 96 155 LEU B O 1
ATOM 2759 N N . ASN B 1 156 ? 7.785 -21.234 -15.141 1 96 156 ASN B N 1
ATOM 2760 C CA . ASN B 1 156 ? 8.484 -22.203 -15.984 1 96 156 ASN B CA 1
ATOM 2761 C C . ASN B 1 156 ? 9.125 -21.531 -17.203 1 96 156 ASN B C 1
ATOM 2763 O O . ASN B 1 156 ? 10.258 -21.844 -17.562 1 96 156 ASN B O 1
ATOM 2767 N N . GLU B 1 157 ? 8.438 -20.594 -17.75 1 94.06 157 GLU B N 1
ATOM 2768 C CA . GLU B 1 157 ? 8.859 -20.031 -19.016 1 94.06 157 GLU B CA 1
ATOM 2769 C C . GLU B 1 157 ? 9.75 -18.797 -18.812 1 94.06 157 GLU B C 1
ATOM 2771 O O . GLU B 1 157 ? 10.688 -18.578 -19.578 1 94.06 157 GLU B O 1
ATOM 2776 N N . HIS B 1 158 ? 9.5 -18.031 -17.75 1 90.94 158 HIS B N 1
ATOM 2777 C CA . HIS B 1 158 ? 10.133 -16.719 -17.688 1 90.94 158 HIS B CA 1
ATOM 2778 C C . HIS B 1 158 ? 10.977 -16.578 -16.422 1 90.94 158 HIS B C 1
ATOM 2780 O O . HIS B 1 158 ? 11.852 -15.719 -16.359 1 90.94 158 HIS B O 1
ATOM 2786 N N . ALA B 1 159 ? 10.719 -17.375 -15.398 1 95.12 159 ALA B N 1
ATOM 2787 C CA . ALA B 1 159 ? 11.367 -17.125 -14.117 1 95.12 159 ALA B CA 1
ATOM 2788 C C . ALA B 1 159 ? 11.664 -18.422 -13.383 1 95.12 159 ALA B C 1
ATOM 2790 O O . ALA B 1 159 ? 11.336 -18.578 -12.203 1 95.12 159 ALA B O 1
ATOM 2791 N N . PRO B 1 160 ? 12.312 -19.344 -14.078 1 94.81 160 PRO B N 1
ATOM 2792 C CA . PRO B 1 160 ? 12.531 -20.641 -13.453 1 94.81 160 PRO B CA 1
ATOM 2793 C C . PRO B 1 160 ? 13.336 -20.547 -12.156 1 94.81 160 PRO B C 1
ATOM 2795 O O . PRO B 1 160 ? 13.141 -21.359 -11.242 1 94.81 160 PRO B O 1
ATOM 2798 N N . LEU B 1 161 ? 14.266 -19.625 -12.023 1 95.19 161 LEU B N 1
ATOM 2799 C CA . LEU B 1 161 ? 15.117 -19.484 -10.852 1 95.19 161 LEU B CA 1
ATOM 2800 C C . LEU B 1 161 ? 14.305 -19.062 -9.633 1 95.19 161 LEU B C 1
ATOM 2802 O O . LEU B 1 161 ? 14.781 -19.156 -8.5 1 95.19 161 LEU B O 1
ATOM 2806 N N . TRP B 1 162 ? 13.07 -18.547 -9.805 1 97.25 162 TRP B N 1
ATOM 2807 C CA . TRP B 1 162 ? 12.219 -18.062 -8.727 1 97.25 162 TRP B CA 1
ATOM 2808 C C . TRP B 1 162 ? 11.266 -19.141 -8.25 1 97.25 162 TRP B C 1
ATOM 2810 O O . TRP B 1 162 ? 10.555 -18.969 -7.258 1 97.25 162 TRP B O 1
ATOM 2820 N N . ARG B 1 163 ? 11.195 -20.234 -8.914 1 97.25 163 ARG B N 1
ATOM 2821 C CA . ARG B 1 163 ? 10.141 -21.219 -8.734 1 97.25 163 ARG B CA 1
ATOM 2822 C C . ARG B 1 163 ? 10.094 -21.703 -7.293 1 97.25 163 ARG B C 1
ATOM 2824 O O . ARG B 1 163 ? 9.031 -21.688 -6.656 1 97.25 163 ARG B O 1
ATOM 2831 N N . ASP B 1 164 ? 11.203 -22.125 -6.746 1 97.31 164 ASP B N 1
ATOM 2832 C CA . ASP B 1 164 ? 11.211 -22.688 -5.402 1 97.31 164 ASP B CA 1
ATOM 2833 C C . ASP B 1 164 ? 10.734 -21.672 -4.371 1 97.31 164 ASP B C 1
ATOM 2835 O O . ASP B 1 164 ? 9.875 -21.984 -3.545 1 97.31 164 ASP B O 1
ATOM 2839 N N . SER B 1 165 ? 11.289 -20.5 -4.414 1 97.44 165 SER B N 1
ATOM 2840 C CA . SER B 1 165 ? 10.922 -19.469 -3.457 1 97.44 165 SER B CA 1
ATOM 2841 C C . SER B 1 165 ? 9.469 -19.047 -3.631 1 97.44 165 SER B C 1
ATOM 2843 O O . SER B 1 165 ? 8.758 -18.828 -2.648 1 97.44 165 SER B O 1
ATOM 2845 N N . ALA B 1 166 ? 9.031 -18.906 -4.852 1 97.88 166 ALA B N 1
ATOM 2846 C CA . ALA B 1 166 ? 7.66 -18.484 -5.137 1 97.88 166 ALA B CA 1
ATOM 2847 C C . ALA B 1 166 ? 6.652 -19.531 -4.684 1 97.88 166 ALA B C 1
ATOM 2849 O O . ALA B 1 166 ? 5.645 -19.203 -4.055 1 97.88 166 ALA B O 1
ATOM 2850 N N . VAL B 1 167 ? 6.922 -20.766 -4.977 1 97.38 167 VAL B N 1
ATOM 2851 C CA . VAL B 1 167 ? 6.023 -21.844 -4.605 1 97.38 167 VAL B CA 1
ATOM 2852 C C . VAL B 1 167 ? 6 -22 -3.086 1 97.38 167 VAL B C 1
ATOM 2854 O O . VAL B 1 167 ? 4.941 -22.25 -2.498 1 97.38 167 VAL B O 1
ATOM 2857 N N . ALA B 1 168 ? 7.113 -21.859 -2.469 1 95.75 168 ALA B N 1
ATOM 2858 C CA . ALA B 1 168 ? 7.168 -21.938 -1.011 1 95.75 168 ALA B CA 1
ATOM 2859 C C . ALA B 1 168 ? 6.336 -20.812 -0.379 1 95.75 168 ALA B C 1
ATOM 2861 O O . ALA B 1 168 ? 5.617 -21.047 0.597 1 95.75 168 ALA B O 1
ATOM 2862 N N . LEU B 1 169 ? 6.453 -19.625 -0.887 1 96 169 LEU B N 1
ATOM 2863 C CA . LEU B 1 169 ? 5.68 -18.5 -0.373 1 96 169 LEU B CA 1
ATOM 2864 C C . LEU B 1 169 ? 4.184 -18.734 -0.566 1 96 169 LEU B C 1
ATOM 2866 O O . LEU B 1 169 ? 3.387 -18.453 0.331 1 96 169 LEU B O 1
ATOM 2870 N N . TRP B 1 170 ? 3.832 -19.297 -1.699 1 96.31 170 TRP B N 1
ATOM 2871 C CA . TRP B 1 170 ? 2.43 -19.625 -1.945 1 96.31 170 TRP B CA 1
ATOM 2872 C C . TRP B 1 170 ? 1.923 -20.656 -0.948 1 96.31 170 TRP B C 1
ATOM 2874 O O . TRP B 1 170 ? 0.81 -20.547 -0.43 1 96.31 170 TRP B O 1
ATOM 2884 N N . LYS B 1 171 ? 2.703 -21.641 -0.701 1 93.69 171 LYS B N 1
ATOM 2885 C CA . LYS B 1 171 ? 2.326 -22.672 0.264 1 93.69 171 LYS B CA 1
ATOM 2886 C C . LYS B 1 171 ? 2.076 -22.062 1.643 1 93.69 171 LYS B C 1
ATOM 2888 O O . LYS B 1 171 ? 1.126 -22.438 2.33 1 93.69 171 LYS B O 1
ATOM 2893 N N . GLU B 1 172 ? 2.842 -21.172 2.006 1 91.06 172 GLU B N 1
ATOM 2894 C CA . GLU B 1 172 ? 2.672 -20.5 3.293 1 91.06 172 GLU B CA 1
ATOM 2895 C C . GLU B 1 172 ? 1.398 -19.672 3.316 1 91.06 172 GLU B C 1
ATOM 2897 O O . GLU B 1 172 ? 0.666 -19.672 4.309 1 91.06 172 GLU B O 1
ATOM 2902 N N . LEU B 1 173 ? 1.126 -18.969 2.275 1 92.94 173 LEU B N 1
ATOM 2903 C CA . LEU B 1 173 ? -0.05 -18.109 2.178 1 92.94 173 LEU B CA 1
ATOM 2904 C C . LEU B 1 173 ? -1.328 -18.938 2.164 1 92.94 173 LEU B C 1
ATOM 2906 O O . LEU B 1 173 ? -2.344 -18.531 2.732 1 92.94 173 LEU B O 1
ATOM 2910 N N . SER B 1 174 ? -1.263 -20.094 1.546 1 89.69 174 SER B N 1
ATOM 2911 C CA . SER B 1 174 ? -2.469 -20.875 1.295 1 89.69 174 SER B CA 1
ATOM 2912 C C . SER B 1 174 ? -2.711 -21.891 2.406 1 89.69 174 SER B C 1
ATOM 2914 O O . SER B 1 174 ? -3.717 -22.609 2.396 1 89.69 174 SER B O 1
ATOM 2916 N N . ASP B 1 175 ? -1.699 -21.906 3.281 1 79.25 175 ASP B N 1
ATOM 2917 C CA . ASP B 1 175 ? -1.831 -22.891 4.348 1 79.25 175 ASP B CA 1
ATOM 2918 C C . ASP B 1 175 ? -2.908 -22.484 5.348 1 79.25 175 ASP B C 1
ATOM 2920 O O . ASP B 1 175 ? -2.67 -21.641 6.211 1 79.25 175 ASP B O 1
ATOM 2924 N N . VAL B 1 176 ? -4.031 -23.047 5.215 1 64.19 176 VAL B N 1
ATOM 2925 C CA . VAL B 1 176 ? -5.188 -22.734 6.051 1 64.19 176 VAL B CA 1
ATOM 2926 C C . VAL B 1 176 ? -4.934 -23.203 7.48 1 64.19 176 VAL B C 1
ATOM 2928 O O . VAL B 1 176 ? -5.57 -22.719 8.422 1 64.19 176 VAL B O 1
ATOM 2931 N N . ASN B 1 177 ? -4.082 -24.141 7.594 1 57.59 177 ASN B N 1
ATOM 2932 C CA . ASN B 1 177 ? -3.795 -24.688 8.914 1 57.59 177 ASN B CA 1
ATOM 2933 C C . ASN B 1 177 ? -2.648 -23.938 9.594 1 57.59 177 ASN B C 1
ATOM 2935 O O . ASN B 1 177 ? -2.264 -24.266 10.719 1 57.59 177 ASN B O 1
ATOM 2939 N N . ALA B 1 178 ? -2.102 -23.062 8.852 1 55.12 178 ALA B N 1
ATOM 2940 C CA . ALA B 1 178 ? -0.933 -22.391 9.406 1 55.12 178 ALA B CA 1
ATOM 2941 C C . ALA B 1 178 ? -1.313 -21.547 10.625 1 55.12 178 ALA B C 1
ATOM 2943 O O . ALA B 1 178 ? -2.33 -20.859 10.609 1 55.12 178 ALA B O 1
ATOM 2944 N N . GLU B 1 179 ? -0.777 -22 11.758 1 50.06 179 GLU B N 1
ATOM 2945 C CA . GLU B 1 179 ? -0.97 -21.312 13.031 1 50.06 179 GLU B CA 1
ATOM 2946 C C . GLU B 1 179 ? -0.64 -19.828 12.914 1 50.06 179 GLU B C 1
ATOM 2948 O O . GLU B 1 179 ? 0.311 -19.453 12.227 1 50.06 179 GLU B O 1
ATOM 2953 N N . THR B 1 180 ? -1.608 -19.047 12.898 1 50.62 180 THR B N 1
ATOM 2954 C CA . THR B 1 180 ? -1.343 -17.609 13.016 1 50.62 180 THR B CA 1
ATOM 2955 C C . THR B 1 180 ? -0.314 -17.344 14.109 1 50.62 180 THR B C 1
ATOM 2957 O O . THR B 1 180 ? -0.273 -18.047 15.125 1 50.62 180 THR B O 1
ATOM 2960 N N . THR B 1 181 ? 0.826 -16.812 13.727 1 48.31 181 THR B N 1
ATOM 2961 C CA . THR B 1 181 ? 1.782 -16.438 14.758 1 48.31 181 THR B CA 1
ATOM 2962 C C . THR B 1 181 ? 1.059 -15.93 16.016 1 48.31 181 THR B C 1
ATOM 2964 O O . THR B 1 181 ? 0.222 -15.031 15.93 1 48.31 181 THR B O 1
ATOM 2967 N N . THR B 1 182 ? 0.783 -16.906 16.875 1 41.91 182 THR B N 1
ATOM 2968 C CA . THR B 1 182 ? 0.208 -16.531 18.172 1 41.91 182 THR B CA 1
ATOM 2969 C C . THR B 1 182 ? 1.025 -15.422 18.828 1 41.91 182 THR B C 1
ATOM 2971 O O . THR B 1 182 ? 2.242 -15.359 18.641 1 41.91 182 THR B O 1
ATOM 2974 N N . PHE B 1 183 ? 0.376 -14.438 19.172 1 38.62 183 PHE B N 1
ATOM 2975 C CA . PHE B 1 183 ? 0.975 -13.391 19.984 1 38.62 183 PHE B CA 1
ATOM 2976 C C . PHE B 1 183 ? 2.01 -13.977 20.953 1 38.62 183 PHE B C 1
ATOM 2978 O O . PHE B 1 183 ? 3.004 -13.32 21.266 1 38.62 183 PHE B O 1
ATOM 2985 N N . GLN B 1 184 ? 1.814 -15.109 21.375 1 37.25 184 GLN B N 1
ATOM 2986 C CA . GLN B 1 184 ? 2.684 -15.719 22.375 1 37.25 184 GLN B CA 1
ATOM 2987 C C . GLN B 1 184 ? 4.113 -15.844 21.859 1 37.25 184 GLN B C 1
ATOM 2989 O O . GLN B 1 184 ? 5.07 -15.727 22.625 1 37.25 184 GLN B O 1
ATOM 2994 N N . ARG B 1 185 ? 4.285 -16.188 20.688 1 35.09 185 ARG B N 1
ATOM 2995 C CA . ARG B 1 185 ? 5.637 -16.453 20.203 1 35.09 185 ARG B CA 1
ATOM 2996 C C . ARG B 1 185 ? 6.387 -15.156 19.938 1 35.09 185 ARG B C 1
ATOM 2998 O O . ARG B 1 185 ? 7.582 -15.172 19.641 1 35.09 185 ARG B O 1
ATOM 3005 N N . VAL B 1 186 ? 5.805 -14.094 19.641 1 32.12 186 VAL B N 1
ATOM 3006 C CA . VAL B 1 186 ? 6.512 -12.828 19.828 1 32.12 186 VAL B CA 1
ATOM 3007 C C . VAL B 1 186 ? 7.035 -12.742 21.25 1 32.12 186 VAL B C 1
ATOM 3009 O O . VAL B 1 186 ? 6.258 -12.586 22.203 1 32.12 186 VAL B O 1
ATOM 3012 N N . ASN B 1 187 ? 7.617 -13.742 21.734 1 32.28 187 ASN B N 1
ATOM 3013 C CA . ASN B 1 187 ? 8.266 -13.875 23.031 1 32.28 187 ASN B CA 1
ATOM 3014 C C . ASN B 1 187 ? 8.797 -12.539 23.547 1 32.28 187 ASN B C 1
ATOM 3016 O O . ASN B 1 187 ? 9.531 -11.852 22.828 1 32.28 187 ASN B O 1
ATOM 3020 N N . TYR B 1 188 ? 8.125 -11.938 24.391 1 29.77 188 TYR B N 1
ATOM 3021 C CA . TYR B 1 188 ? 8.539 -11.312 25.641 1 29.77 188 TYR B CA 1
ATOM 3022 C C . TYR B 1 188 ? 9.812 -11.953 26.172 1 29.77 188 TYR B C 1
ATOM 3024 O O . TYR B 1 188 ? 9.758 -12.805 27.062 1 29.77 188 TYR B O 1
ATOM 3032 N N . LEU B 1 189 ? 10.547 -12.625 25.422 1 28.03 189 LEU B N 1
ATOM 3033 C CA . LEU B 1 189 ? 11.828 -13.078 25.953 1 28.03 189 LEU B CA 1
ATOM 3034 C C . LEU B 1 189 ? 12.555 -11.945 26.672 1 28.03 189 LEU B C 1
ATOM 3036 O O . LEU B 1 189 ? 13.086 -11.039 26.031 1 28.03 189 LEU B O 1
ATOM 3040 N N . LYS B 1 190 ? 12.094 -11.219 27.656 1 27.84 190 LYS B N 1
ATOM 3041 C CA . LYS B 1 190 ? 12.992 -10.742 28.703 1 27.84 190 LYS B CA 1
ATOM 3042 C C . LYS B 1 190 ? 14.188 -11.672 28.875 1 27.84 190 LYS B C 1
ATOM 3044 O O . LYS B 1 190 ? 14.148 -12.82 28.438 1 27.84 190 LYS B O 1
ATOM 3049 N N . ALA B 1 191 ? 15.008 -11.172 29.812 1 27.52 191 ALA B N 1
ATOM 3050 C CA . ALA B 1 191 ? 15.883 -11.062 30.969 1 27.52 191 ALA B CA 1
ATOM 3051 C C . ALA B 1 191 ? 15.594 -12.164 31.984 1 27.52 191 ALA B C 1
ATOM 3053 O O . ALA B 1 191 ? 16.219 -12.227 33.031 1 27.52 191 ALA B O 1
ATOM 3054 N N . ASN B 1 192 ? 14.523 -12.852 31.938 1 24.41 192 ASN B N 1
ATOM 3055 C CA . ASN B 1 192 ? 14.664 -13.57 33.219 1 24.41 192 ASN B CA 1
ATOM 3056 C C . ASN B 1 192 ? 15.891 -14.477 33.188 1 24.41 192 ASN B C 1
ATOM 3058 O O . ASN B 1 192 ? 16.109 -15.227 34.156 1 24.41 192 ASN B O 1
ATOM 3062 N N . ASP B 1 193 ? 16.266 -14.938 32.156 1 24.67 193 ASP B N 1
ATOM 3063 C CA . ASP B 1 193 ? 17.359 -15.781 32.625 1 24.67 193 ASP B CA 1
ATOM 3064 C C . ASP B 1 193 ? 18.609 -14.945 32.938 1 24.67 193 ASP B C 1
ATOM 3066 O O . ASP B 1 193 ? 19.719 -15.477 33 1 24.67 193 ASP B O 1
ATOM 3070 N N . ALA B 1 194 ? 18.422 -13.609 33.344 1 22.09 194 ALA B N 1
ATOM 3071 C CA . ALA B 1 194 ? 19.375 -13.281 34.375 1 22.09 194 ALA B CA 1
ATOM 3072 C C . ALA B 1 194 ? 18.844 -13.688 35.75 1 22.09 194 ALA B C 1
ATOM 3074 O O . ALA B 1 194 ? 17.641 -13.648 36 1 22.09 194 ALA B O 1
#

pLDDT: mean 79.57, std 21.16, range [21.33, 97.88]

Radius of gyration: 20.78 Å; Cα contacts (8 Å, |Δi|>4): 510; chains: 2; bounding box: 44×50×71 Å

Organism: Salmonella phage PMBT28 (NCBI:txid2081904)

Secondary structure (DSSP, 8-state):
---S-HHHHHGGGT-BS-TTS-BSS--BHHHHHHHHHHHHHHHHHHHH---TT-HHHHHHHHHHHHHHHHTTTTHHHH----HHHHHHTTT-HHHHHHHHHHS-HHHHHS-SSHHHHHHHHHHHHHHHHHHHHHB-HHHHHHHHHHHHHHHHHHHHHH-GGGHHHHHHHHHHHH-TT-----GGGS---SGGG-/---S-HHHHHGGGT-BS-TTS-BSS--BHHHHHHHHHHHHHHHHHHHH---TT-HHHHHHHHHHHHHHHHTTTTHHHH----HHHHHHTT--HHHHHHHHHHS-THHHHS-SSHHHHHHHHHHHHHHHHHHHHHB-HHHHHHHHHHHHHHHHHHHHHH-GGGHHHHHHHHHHHH-TT-----GGGS----STT-

GO terms:
  GO:0016787 hydrolase activity (F, IDA)

Sequence (388 aa):
MMTMTPRDLMRAQYVTRWQIVPTTRSQSVAQHSWAVAMLAMNLWCRRTGGQPGEAATDVELGKIAVMALWHDAPEVFTGDINTPTKIFLNASNALDELENTAGDGYLESMDGGPIRTCVKIADFLEAMYWLMEHGDGHYANNQLHGLNERFHQYLNEHAPLWRDSAVALWKELSDVNAETTTFQRVNYLKANDAMMTMTPRDLMRAQYVTRWQIVPTTRSQSVAQHSWAVAMLAMNLWCRRTGGQPGEAATDVELGKIAVMALWHDAPEVFTGDINTPTKIFLNASNALDELENTAGDGYLESMDGGPIRTCVKIADFLEAMYWLMEHGDGHYANNQLHGLNERFHQYLNEHAPLWRDSAVALWKELSDVNAETTTFQRVNYLKANDA